Protein AF-A0A7Y5HHL6-F1 (afdb_monomer_lite)

Foldseek 3Di:
DDPVVVPPPPVLNVLVVCCVVPPDLVSLLVNLVVCVVVVVLVVSLVSLVVSCVVVVLNPSSVVSNLVSLCVVCVVVLVVLVVCCVPPNDLVSLLVNLVSCVVSVVLLVSLVSLVVSCVVPVLSLSSLLSLLVSLLLVCQQQLDLLSLVSNLVSLVSSCVNPVLPLSSLLSNLLSCVQLPVNQSSLVSLVSSCVSPVPPVLSVVVCVVSDHDDHDDPPDDSSNSSVVSSVVLATPDQCVSRPPDDPVSSVNGRDQQPFPLVVLQVVQVVCQPPFFFAKKFKAALVLHTSYMDGDPVHDDPVVQSVVQNVVLVVQQVVCSVVSSDGDAWDKDDDPFKIKIWGDGSSMIIITIGGPPDDPVVRHVVSVVSCSCRRSPPDDD

Secondary structure (DSSP, 8-state):
--TTGGGS--HHHHHHHHHHHS--HHHHHHHHHHHHHTT-HHHHHHHHHHHHHHSTT-HHHHHHHHHHHHHHHHHHHHHHHHHHHHS--HHHHHHHHHHHHHTT-HHHHHHHHHHHHHH-TT-HHHHHHHHHHHHHHHHHH--HHHHHHHHHHHHHHHHH-TT-HHHHHHHHHHHHHTT-HHHHHHHHHHHHHH-TT-HHHHHHHHHH-SPPPPPTT--HHHHHHHHHHHTS-SS--TT-TT--HHHHTTTT------HHHHHHHHHTTTT-TTEEEEEEE-TTS-EEEEEE-TTS--HHHHHHHHHHHHHHHHHHHHHTT-----EEEEE-SS-EEEEEEETTEEEEEEE-TTS-HHHHHHHHHHHHHHHHS-----

pLDDT: mean 87.8, std 12.48, range [26.91, 98.25]

Sequence (378 aa):
MGFLDFLQANPLKKLESEAESNPSPETVAALAQKHIELDQLDQALVVAERGLQTFRTAAKLRDIVLFVKKKRSAESIKRLRDEIRVKPSPSAYTQLGDIYRDLGEVDQALDLLTECTERFTEETVAYRLIGQIRLENFLQEVIAYDGFHAWNALRRVKELSPDDSQARVLLGQLYYAVGANAMAVQELREELAANPTALDIKSFLEDLGEPRPLEKDVTLDSLIERAEESGSLTNSLQGFPRVKPGLAQRTGLAPKINAVAAMAKVSALQETPGLLNLAILSREGTVIASVGNEGGMAPEEFRTLTAEVSRVSGEACRRMDIGSFVRGAVRFPHAGAAIVRRRGTTFALFYADPMKHDRAIPFLEDLVLKIVGGGGGA

Structure (mmCIF, N/CA/C/O backbone):
data_AF-A0A7Y5HHL6-F1
#
_entry.id   AF-A0A7Y5HHL6-F1
#
loop_
_atom_site.group_PDB
_atom_site.id
_atom_site.type_symbol
_atom_site.label_atom_id
_atom_site.label_alt_id
_atom_site.label_comp_id
_atom_site.label_asym_id
_atom_site.label_entity_id
_atom_site.label_seq_id
_atom_site.pdbx_PDB_ins_code
_atom_site.Cartn_x
_atom_site.Cartn_y
_atom_site.Cartn_z
_atom_site.occupancy
_atom_site.B_iso_or_equiv
_atom_site.auth_seq_id
_atom_site.auth_comp_id
_atom_site.auth_asym_id
_atom_site.auth_atom_id
_atom_site.pdbx_PDB_model_num
ATOM 1 N N . MET A 1 1 ? 3.781 -56.388 9.302 1.00 47.53 1 MET A N 1
ATOM 2 C CA . MET A 1 1 ? 3.978 -54.928 9.203 1.00 47.53 1 MET A CA 1
ATOM 3 C C . MET A 1 1 ? 5.462 -54.677 9.359 1.00 47.53 1 MET A C 1
ATOM 5 O O . MET A 1 1 ? 5.993 -54.902 10.438 1.00 47.53 1 MET A O 1
ATOM 9 N N . GLY A 1 2 ? 6.147 -54.464 8.238 1.00 43.09 2 GLY A N 1
ATOM 10 C CA . GLY A 1 2 ? 7.597 -54.600 8.140 1.00 43.09 2 GLY A CA 1
ATOM 11 C C . GLY A 1 2 ? 8.335 -53.286 8.369 1.00 43.09 2 GLY A C 1
ATOM 12 O O . GLY A 1 2 ? 7.851 -52.219 8.019 1.00 43.09 2 GLY A O 1
ATOM 13 N N . PHE A 1 3 ? 9.562 -53.413 8.869 1.00 39.59 3 PHE A N 1
ATOM 14 C CA . PHE A 1 3 ? 10.598 -52.386 9.053 1.00 39.59 3 PHE A CA 1
ATOM 15 C C . PHE A 1 3 ? 10.875 -51.507 7.804 1.00 39.59 3 PHE A C 1
ATOM 17 O O . PHE A 1 3 ? 11.546 -50.485 7.898 1.00 39.59 3 PHE A O 1
ATOM 24 N N . LEU A 1 4 ? 10.329 -51.879 6.639 1.00 40.78 4 LEU A N 1
ATOM 25 C CA . LEU A 1 4 ? 10.410 -51.149 5.371 1.00 40.78 4 LEU A CA 1
ATOM 26 C C . LEU A 1 4 ? 9.344 -50.046 5.199 1.00 40.78 4 LEU A C 1
ATOM 28 O O . LEU A 1 4 ? 9.560 -49.159 4.380 1.00 40.78 4 LEU A O 1
ATOM 32 N N . ASP A 1 5 ? 8.273 -50.015 6.006 1.00 44.72 5 ASP A N 1
ATOM 33 C CA . ASP A 1 5 ? 7.333 -48.871 6.039 1.00 44.72 5 ASP A CA 1
ATOM 34 C C . ASP A 1 5 ? 7.912 -47.656 6.795 1.00 44.72 5 ASP A C 1
ATOM 36 O O . ASP A 1 5 ? 7.403 -46.543 6.693 1.00 44.72 5 ASP A O 1
ATOM 40 N N . PHE A 1 6 ? 9.021 -47.839 7.524 1.00 44.19 6 PHE A N 1
ATOM 41 C CA . PHE A 1 6 ? 9.712 -46.773 8.259 1.00 44.19 6 PHE A CA 1
ATOM 42 C C . PHE A 1 6 ? 10.595 -45.886 7.354 1.00 44.19 6 PHE A C 1
ATOM 44 O O . PHE A 1 6 ? 11.014 -44.806 7.765 1.00 44.19 6 PHE A O 1
ATOM 51 N N . LEU A 1 7 ? 10.867 -46.314 6.112 1.00 41.44 7 LEU A N 1
ATOM 52 C CA . LEU A 1 7 ? 11.749 -45.612 5.167 1.00 41.44 7 LEU A CA 1
ATOM 53 C C . LEU A 1 7 ? 11.022 -44.771 4.109 1.00 41.44 7 LEU A C 1
ATOM 55 O O . LEU A 1 7 ? 11.680 -44.056 3.353 1.00 41.44 7 LEU A O 1
ATOM 59 N N . GLN A 1 8 ? 9.686 -44.746 4.091 1.00 48.56 8 GLN A N 1
ATOM 60 C CA . GLN A 1 8 ? 8.972 -43.642 3.449 1.00 48.56 8 GLN A CA 1
ATOM 61 C C . GLN A 1 8 ? 8.961 -42.455 4.411 1.00 48.56 8 GLN A C 1
ATOM 63 O O . GLN A 1 8 ? 7.959 -42.155 5.060 1.00 48.56 8 GLN A O 1
ATOM 68 N N . ALA A 1 9 ? 10.110 -41.786 4.540 1.00 54.09 9 ALA A N 1
ATOM 69 C CA . ALA A 1 9 ? 10.179 -40.492 5.199 1.00 54.09 9 ALA A CA 1
ATOM 70 C C . ALA A 1 9 ? 9.103 -39.600 4.568 1.00 54.09 9 ALA A C 1
ATOM 72 O O . ALA A 1 9 ? 9.174 -39.306 3.373 1.00 54.09 9 ALA A O 1
ATOM 73 N N . ASN A 1 10 ? 8.078 -39.249 5.355 1.00 75.81 10 ASN A N 1
ATOM 74 C CA . ASN A 1 10 ? 6.979 -38.407 4.903 1.00 75.81 10 ASN A CA 1
ATOM 75 C C . ASN A 1 10 ? 7.600 -37.189 4.195 1.00 75.81 10 ASN A C 1
ATOM 77 O O . ASN A 1 10 ? 8.363 -36.463 4.841 1.00 75.81 10 ASN A O 1
ATOM 81 N N . PRO A 1 11 ? 7.353 -36.984 2.888 1.00 78.06 11 PRO A N 1
ATOM 82 C CA . PRO A 1 11 ? 8.037 -35.951 2.118 1.00 78.06 11 PRO A CA 1
ATOM 83 C C . PRO A 1 11 ? 7.855 -34.561 2.736 1.00 78.06 11 PRO A C 1
ATOM 85 O O . PRO A 1 11 ? 8.739 -33.721 2.602 1.00 78.06 11 PRO A O 1
ATOM 88 N N . LEU A 1 12 ? 6.765 -34.349 3.484 1.00 86.00 12 LEU A N 1
ATOM 89 C CA . LEU A 1 12 ? 6.556 -33.147 4.283 1.00 86.00 12 LEU A CA 1
ATOM 90 C C . LEU A 1 12 ? 7.574 -33.016 5.428 1.00 86.00 12 LEU A C 1
ATOM 92 O O . LEU A 1 12 ? 8.244 -31.998 5.511 1.00 86.00 12 LEU A O 1
ATOM 96 N N . LYS A 1 13 ? 7.778 -34.063 6.242 1.00 85.69 13 LYS A N 1
ATOM 97 C CA . LYS A 1 13 ? 8.760 -34.062 7.347 1.00 85.69 13 LYS A CA 1
ATOM 98 C C . LYS A 1 13 ? 10.189 -33.822 6.869 1.00 85.69 13 LYS A C 1
ATOM 100 O O . LYS A 1 13 ? 10.988 -33.206 7.569 1.00 85.69 13 LYS A O 1
ATOM 105 N N . LYS A 1 14 ? 10.524 -34.324 5.677 1.00 87.00 14 LYS A N 1
ATOM 106 C CA . LYS A 1 14 ? 11.826 -34.060 5.059 1.00 87.00 14 LYS A CA 1
ATOM 107 C C . LYS A 1 14 ? 11.977 -32.573 4.722 1.00 87.00 14 LYS A C 1
ATOM 109 O O . LYS A 1 14 ? 13.000 -31.993 5.060 1.00 87.00 14 LYS A O 1
ATOM 114 N N . LEU A 1 15 ? 10.959 -31.971 4.104 1.00 87.25 15 LEU A N 1
ATOM 115 C CA . LEU A 1 15 ? 10.950 -30.545 3.763 1.00 87.25 15 LEU A CA 1
ATOM 116 C C . LEU A 1 15 ? 10.903 -29.639 5.001 1.00 87.25 15 LEU A C 1
ATOM 118 O O . LEU A 1 15 ? 11.538 -28.591 4.994 1.00 87.25 15 LEU A O 1
ATOM 122 N N . GLU A 1 16 ? 10.205 -30.040 6.066 1.00 89.06 16 GLU A N 1
ATOM 123 C CA . GLU A 1 16 ? 10.219 -29.350 7.365 1.00 89.06 16 GLU A CA 1
ATOM 124 C C . GLU A 1 16 ? 11.639 -29.322 7.938 1.00 89.06 16 GLU A C 1
ATOM 126 O O . GLU A 1 16 ? 12.183 -28.251 8.193 1.00 89.06 16 GLU A O 1
ATOM 131 N N . SER A 1 17 ? 12.285 -30.489 8.039 1.00 87.75 17 SER A N 1
ATOM 132 C CA . SER A 1 17 ? 13.662 -30.593 8.530 1.00 87.75 17 SER A CA 1
ATOM 133 C C . SER A 1 17 ? 14.657 -29.817 7.660 1.00 87.75 17 SER A C 1
ATOM 135 O O . SER A 1 17 ? 15.611 -29.241 8.181 1.00 87.75 17 SER A O 1
ATOM 137 N N . GLU A 1 18 ? 14.451 -29.778 6.344 1.00 87.62 18 GLU A N 1
ATOM 138 C CA . GLU A 1 18 ? 15.292 -29.026 5.410 1.00 87.62 18 GLU A CA 1
ATOM 139 C C . GLU A 1 18 ? 15.110 -27.509 5.565 1.00 87.62 18 GLU A C 1
ATOM 141 O O . GLU A 1 18 ? 16.097 -26.779 5.637 1.00 87.62 18 GLU A O 1
ATOM 146 N N . ALA A 1 19 ? 13.870 -27.032 5.698 1.00 87.12 19 ALA A N 1
ATOM 147 C CA . ALA A 1 19 ? 13.577 -25.623 5.950 1.00 87.12 19 ALA A CA 1
ATOM 148 C C . ALA A 1 19 ? 14.059 -25.156 7.337 1.00 87.12 19 ALA A C 1
ATOM 150 O O . ALA A 1 19 ? 14.419 -23.992 7.492 1.00 87.12 19 ALA A O 1
ATOM 151 N N . GLU A 1 20 ? 14.092 -26.046 8.334 1.00 88.12 20 GLU A N 1
ATOM 152 C CA . GLU A 1 20 ? 14.629 -25.758 9.670 1.00 88.12 20 GLU A CA 1
ATOM 153 C C . GLU A 1 20 ? 16.162 -25.752 9.708 1.00 88.12 20 GLU A C 1
ATOM 155 O O . GLU A 1 20 ? 16.762 -24.866 10.315 1.00 88.12 20 GLU A O 1
ATOM 160 N N . SER A 1 21 ? 16.806 -26.733 9.070 1.00 88.25 21 SER A N 1
ATOM 161 C CA . SER A 1 21 ? 18.270 -26.868 9.083 1.00 88.25 21 SER A CA 1
ATOM 162 C C . SER A 1 21 ? 18.975 -25.900 8.135 1.00 88.25 21 SER A C 1
ATOM 164 O O . SER A 1 21 ? 20.088 -25.465 8.429 1.00 88.25 21 SER A O 1
ATOM 166 N N . ASN A 1 22 ? 18.336 -25.542 7.020 1.00 88.12 22 ASN A N 1
ATOM 167 C CA . ASN A 1 22 ? 18.845 -24.574 6.058 1.00 88.12 22 ASN A CA 1
ATOM 168 C C . ASN A 1 22 ? 17.710 -23.665 5.549 1.00 88.12 22 ASN A C 1
ATOM 170 O O . ASN A 1 22 ? 17.198 -23.851 4.436 1.00 88.12 22 ASN A O 1
ATOM 174 N N . PRO A 1 23 ? 17.281 -22.681 6.361 1.00 88.25 23 PRO A N 1
ATOM 175 C CA . PRO A 1 23 ? 16.223 -21.768 5.965 1.00 88.25 23 PRO A CA 1
ATOM 176 C C . PRO A 1 23 ? 16.703 -20.889 4.807 1.00 88.25 23 PRO A C 1
ATOM 178 O O . PRO A 1 23 ? 17.606 -20.067 4.953 1.00 88.25 23 PRO A O 1
ATOM 181 N N . SER A 1 24 ? 16.055 -21.034 3.655 1.00 90.06 24 SER A N 1
ATOM 182 C CA . SER A 1 24 ? 16.227 -20.185 2.481 1.00 90.06 24 SER A CA 1
ATOM 183 C C . SER A 1 24 ? 14.858 -19.862 1.873 1.00 90.06 24 SER A C 1
ATOM 185 O O . SER A 1 24 ? 13.872 -20.560 2.144 1.00 90.06 24 SER A O 1
ATOM 187 N N . PRO A 1 25 ? 14.754 -18.821 1.028 1.00 89.50 25 PRO A N 1
ATOM 188 C CA . PRO A 1 25 ? 13.529 -18.552 0.281 1.00 89.50 25 PRO A CA 1
ATOM 189 C C . PRO A 1 25 ? 13.010 -19.781 -0.477 1.00 89.50 25 PRO A C 1
ATOM 191 O O . PRO A 1 25 ? 11.803 -19.996 -0.552 1.00 89.50 25 PRO A O 1
ATOM 194 N N . GLU A 1 26 ? 13.911 -20.596 -1.024 1.00 91.38 26 GLU A N 1
ATOM 195 C CA . GLU A 1 26 ? 13.606 -21.792 -1.805 1.00 91.38 26 GLU A CA 1
ATOM 196 C C . GLU A 1 26 ? 13.109 -22.942 -0.932 1.00 91.38 26 GLU A C 1
ATOM 198 O O . GLU A 1 26 ? 12.093 -23.547 -1.282 1.00 91.38 26 GLU A O 1
ATOM 203 N N . THR A 1 27 ? 13.777 -23.229 0.193 1.00 92.50 27 THR A N 1
ATOM 204 C CA . THR A 1 27 ? 13.397 -24.336 1.089 1.00 92.50 27 THR A CA 1
ATOM 205 C C . THR A 1 27 ? 12.058 -24.056 1.767 1.00 92.50 27 THR A C 1
ATOM 207 O O . THR A 1 27 ? 11.166 -24.907 1.766 1.00 92.50 27 THR A O 1
ATOM 210 N N . VAL A 1 28 ? 11.843 -22.819 2.226 1.00 93.81 28 VAL A N 1
ATOM 211 C CA . VAL A 1 28 ? 10.560 -22.390 2.802 1.00 93.81 28 VAL A CA 1
ATOM 212 C C . VAL A 1 28 ? 9.451 -22.374 1.744 1.00 93.81 28 VAL A C 1
ATOM 214 O O . VAL A 1 28 ? 8.329 -22.803 2.018 1.00 93.81 28 VAL A O 1
ATOM 217 N N . ALA A 1 29 ? 9.746 -21.934 0.515 1.00 93.19 29 ALA A N 1
ATOM 218 C CA . ALA A 1 29 ? 8.767 -21.966 -0.571 1.00 93.19 29 ALA A CA 1
ATOM 219 C C . ALA A 1 29 ? 8.393 -23.400 -0.964 1.00 93.19 29 ALA A C 1
ATOM 221 O O . ALA A 1 29 ? 7.229 -23.655 -1.261 1.00 93.19 29 ALA A O 1
ATOM 222 N N . ALA A 1 30 ? 9.347 -24.334 -0.962 1.00 93.06 30 ALA A N 1
ATOM 223 C CA . ALA A 1 30 ? 9.083 -25.744 -1.235 1.00 93.06 30 ALA A CA 1
ATOM 224 C C . ALA A 1 30 ? 8.164 -26.364 -0.171 1.00 93.06 30 ALA A C 1
ATOM 226 O O . ALA A 1 30 ? 7.206 -27.053 -0.522 1.00 93.06 30 ALA A O 1
ATOM 227 N N . LEU A 1 31 ? 8.391 -26.057 1.111 1.00 94.19 31 LEU A N 1
ATOM 228 C CA . LEU A 1 31 ? 7.519 -26.492 2.203 1.00 94.19 31 LEU A CA 1
ATOM 229 C C . LEU A 1 31 ? 6.098 -25.920 2.065 1.00 94.19 31 LEU A C 1
ATOM 231 O O . LEU A 1 31 ? 5.119 -26.666 2.108 1.00 94.19 31 LEU A O 1
ATOM 235 N N . ALA A 1 32 ? 5.967 -24.611 1.831 1.00 94.69 32 ALA A N 1
ATOM 236 C CA . ALA A 1 32 ? 4.661 -23.979 1.642 1.00 94.69 32 ALA A CA 1
ATOM 237 C C . ALA A 1 32 ? 3.923 -24.528 0.406 1.00 94.69 32 ALA A C 1
ATOM 239 O O . ALA A 1 32 ? 2.720 -24.790 0.462 1.00 94.69 32 ALA A O 1
ATOM 240 N N . GLN A 1 33 ? 4.643 -24.776 -0.693 1.00 94.56 33 GLN A N 1
ATOM 241 C CA . GLN A 1 33 ? 4.085 -25.408 -1.888 1.00 94.56 33 GLN A CA 1
ATOM 242 C C . GLN A 1 33 ? 3.602 -26.833 -1.599 1.00 94.56 33 GLN A C 1
ATOM 244 O O . GLN A 1 33 ? 2.546 -27.231 -2.092 1.00 94.56 33 GLN A O 1
ATOM 249 N N . LYS A 1 34 ? 4.320 -27.585 -0.758 1.00 94.31 34 LYS A N 1
ATOM 250 C CA . LYS A 1 34 ? 3.889 -28.926 -0.365 1.00 94.31 34 LYS A CA 1
ATOM 251 C C . LYS A 1 34 ? 2.588 -28.899 0.431 1.00 94.31 34 LYS A C 1
ATOM 253 O O . LYS A 1 34 ? 1.709 -29.713 0.167 1.00 94.31 34 LYS A O 1
ATOM 258 N N . HIS A 1 35 ? 2.425 -27.939 1.338 1.00 94.06 35 HIS A N 1
ATOM 259 C CA . HIS A 1 35 ? 1.151 -27.736 2.030 1.00 94.06 35 HIS A CA 1
ATOM 260 C C . HIS A 1 35 ? 0.010 -27.382 1.062 1.00 94.06 35 HIS A C 1
ATOM 262 O O . HIS A 1 35 ? -1.099 -27.880 1.238 1.00 94.06 35 HIS A O 1
ATOM 268 N N . ILE A 1 36 ? 0.265 -26.604 0.001 1.00 94.25 36 ILE A N 1
ATOM 269 C CA . ILE A 1 36 ? -0.738 -26.343 -1.050 1.00 94.25 36 ILE A CA 1
ATOM 270 C C . ILE A 1 36 ? -1.167 -27.639 -1.752 1.00 94.25 36 ILE A C 1
ATOM 272 O O . ILE A 1 36 ? -2.361 -27.844 -1.962 1.00 94.25 36 ILE A O 1
ATOM 276 N N . GLU A 1 37 ? -0.219 -28.508 -2.121 1.00 93.44 37 GLU A N 1
ATOM 277 C CA . GLU A 1 37 ? -0.513 -29.800 -2.767 1.00 93.44 37 GLU A CA 1
ATOM 278 C C . GLU A 1 37 ? -1.356 -30.723 -1.882 1.00 93.44 37 GLU A C 1
ATOM 280 O O . GLU A 1 37 ? -2.161 -31.501 -2.387 1.00 93.44 37 GLU A O 1
ATOM 285 N N . LEU A 1 38 ? -1.175 -30.628 -0.564 1.00 92.81 38 LEU A N 1
ATOM 286 C CA . LEU A 1 38 ? -1.937 -31.371 0.440 1.00 92.81 38 LEU A CA 1
ATOM 287 C C . LEU A 1 38 ? -3.277 -30.700 0.799 1.00 92.81 38 LEU A C 1
ATOM 289 O O . LEU A 1 38 ? -3.947 -31.150 1.724 1.00 92.81 38 LEU A O 1
ATOM 293 N N . ASP A 1 39 ? -3.649 -29.621 0.101 1.00 91.75 39 ASP A N 1
ATOM 294 C CA . ASP A 1 39 ? -4.817 -28.767 0.369 1.00 91.75 39 ASP A CA 1
ATOM 295 C C . ASP A 1 39 ? -4.838 -28.137 1.779 1.00 91.75 39 ASP A C 1
ATOM 297 O O . ASP A 1 39 ? -5.861 -27.678 2.282 1.00 91.75 39 ASP A O 1
ATOM 301 N N . GLN A 1 40 ? -3.670 -28.046 2.416 1.00 93.31 40 GLN A N 1
ATOM 302 C CA . GLN A 1 40 ? -3.458 -27.447 3.734 1.00 93.31 40 GLN A CA 1
ATOM 303 C C . GLN A 1 40 ? -3.171 -25.947 3.596 1.00 93.31 40 GLN A C 1
ATOM 305 O O . GLN A 1 40 ? -2.090 -25.456 3.931 1.00 93.31 40 GLN A O 1
ATOM 310 N N . LEU A 1 41 ? -4.146 -25.203 3.073 1.00 92.94 41 LEU A N 1
ATOM 311 C CA . LEU A 1 41 ? -3.981 -23.790 2.719 1.00 92.94 41 LEU A CA 1
ATOM 312 C C . LEU A 1 41 ? -3.584 -22.906 3.909 1.00 92.94 41 LEU A C 1
ATOM 314 O O . LEU A 1 41 ? -2.713 -22.053 3.763 1.00 92.94 41 LEU A O 1
ATOM 318 N N . ASP A 1 42 ? -4.154 -23.134 5.093 1.00 92.38 42 ASP A N 1
ATOM 319 C CA . ASP A 1 42 ? -3.812 -22.337 6.278 1.00 92.38 42 ASP A CA 1
ATOM 320 C C . ASP A 1 42 ? -2.357 -22.554 6.714 1.00 92.38 42 ASP A C 1
ATOM 322 O O . ASP A 1 42 ? -1.661 -21.601 7.062 1.00 92.38 42 ASP A O 1
ATOM 326 N N . GLN A 1 43 ? -1.857 -23.790 6.629 1.00 92.88 43 GLN A N 1
ATOM 327 C CA . GLN A 1 43 ? -0.457 -24.091 6.934 1.00 92.88 43 GLN A CA 1
ATOM 328 C C . GLN A 1 43 ? 0.474 -23.492 5.879 1.00 92.88 43 GLN A C 1
ATOM 330 O O . GLN A 1 43 ? 1.474 -22.871 6.234 1.00 92.88 43 GLN A O 1
ATOM 335 N N . ALA A 1 44 ? 0.115 -23.594 4.595 1.00 94.00 44 ALA A N 1
ATOM 336 C CA . ALA A 1 44 ? 0.865 -22.961 3.514 1.00 94.00 44 ALA A CA 1
ATOM 337 C C . ALA A 1 44 ? 0.987 -21.444 3.713 1.00 94.00 44 ALA A C 1
ATOM 339 O O . ALA A 1 44 ? 2.075 -20.888 3.551 1.00 94.00 44 ALA A O 1
ATOM 340 N N . LEU A 1 45 ? -0.112 -20.787 4.104 1.00 93.94 45 LEU A N 1
ATOM 341 C CA . LEU A 1 45 ? -0.133 -19.354 4.376 1.00 93.94 45 LEU A CA 1
ATOM 342 C C . LEU A 1 45 ? 0.782 -19.003 5.552 1.00 93.94 45 LEU A C 1
ATOM 344 O O . LEU A 1 45 ? 1.638 -18.135 5.411 1.00 93.94 45 LEU A O 1
ATOM 348 N N . VAL A 1 46 ? 0.662 -19.718 6.675 1.00 93.25 46 VAL A N 1
ATOM 349 C CA . VAL A 1 46 ? 1.493 -19.486 7.867 1.00 93.25 46 VAL A CA 1
ATOM 350 C C . VAL A 1 46 ? 2.978 -19.677 7.560 1.00 93.25 46 VAL A C 1
ATOM 352 O O . VAL A 1 46 ? 3.792 -18.839 7.951 1.00 93.25 46 VAL A O 1
ATOM 355 N N . VAL A 1 47 ? 3.351 -20.750 6.855 1.00 93.62 47 VAL A N 1
ATOM 356 C CA . VAL A 1 47 ? 4.749 -21.017 6.481 1.00 93.62 47 VAL A CA 1
ATOM 357 C C . VAL A 1 47 ? 5.283 -19.911 5.574 1.00 93.62 47 VAL A C 1
ATOM 359 O O . VAL A 1 47 ? 6.366 -19.382 5.828 1.00 93.62 47 VAL A O 1
ATOM 362 N N . ALA A 1 48 ? 4.525 -19.512 4.550 1.00 92.25 48 ALA A N 1
ATOM 363 C CA . ALA A 1 48 ? 4.961 -18.485 3.613 1.00 92.25 48 ALA A CA 1
ATOM 364 C C . ALA A 1 48 ? 5.047 -17.091 4.259 1.00 92.25 48 ALA A C 1
ATOM 366 O O . ALA A 1 48 ? 6.022 -16.373 4.037 1.00 92.25 48 ALA A O 1
ATOM 367 N N . GLU A 1 49 ? 4.083 -16.714 5.105 1.00 90.69 49 GLU A N 1
ATOM 368 C CA . GLU A 1 49 ? 4.096 -15.439 5.832 1.00 90.69 49 GLU A CA 1
ATOM 369 C C . GLU A 1 49 ? 5.236 -15.374 6.850 1.00 90.69 49 GLU A C 1
ATOM 371 O O . GLU A 1 49 ? 5.937 -14.363 6.910 1.00 90.69 49 GLU A O 1
ATOM 376 N N . ARG A 1 50 ? 5.492 -16.459 7.597 1.00 89.88 50 ARG A N 1
ATOM 377 C CA . ARG A 1 50 ? 6.677 -16.564 8.467 1.00 89.88 50 ARG A CA 1
ATOM 378 C C . ARG A 1 50 ? 7.963 -16.460 7.658 1.00 89.88 50 ARG A C 1
ATOM 380 O O . ARG A 1 50 ? 8.856 -15.702 8.025 1.00 89.88 50 ARG A O 1
ATOM 387 N N . GLY A 1 51 ? 8.029 -17.148 6.520 1.00 89.06 51 GLY A N 1
ATOM 388 C CA . GLY A 1 51 ? 9.137 -17.037 5.578 1.00 89.06 51 GLY A CA 1
ATOM 389 C C . GLY A 1 51 ? 9.390 -15.598 5.139 1.00 89.06 51 GLY A C 1
ATOM 390 O O . GLY A 1 51 ? 10.535 -15.162 5.116 1.00 89.06 51 GLY A O 1
ATOM 391 N N . LEU A 1 52 ? 8.339 -14.823 4.863 1.00 85.94 52 LEU A N 1
ATOM 392 C CA . LEU A 1 52 ? 8.446 -13.410 4.488 1.00 85.94 52 LEU A CA 1
ATOM 393 C C . LEU A 1 52 ? 8.870 -12.485 5.635 1.00 85.94 52 LEU A C 1
ATOM 395 O O . LEU A 1 52 ? 9.335 -11.383 5.354 1.00 85.94 52 LEU A O 1
ATOM 399 N N . GLN A 1 53 ? 8.756 -12.887 6.904 1.00 83.88 53 GLN A N 1
ATOM 400 C CA . GLN A 1 53 ? 9.305 -12.096 8.015 1.00 83.88 53 GLN A CA 1
ATOM 401 C C . GLN A 1 53 ? 10.841 -12.077 7.972 1.00 83.88 53 GLN A C 1
ATOM 403 O O . GLN A 1 53 ? 11.445 -11.019 8.190 1.00 83.88 53 GLN A O 1
ATOM 408 N N . THR A 1 54 ? 11.441 -13.220 7.619 1.00 84.19 54 THR A N 1
ATOM 409 C CA . THR A 1 54 ? 12.892 -13.419 7.476 1.00 84.19 54 THR A CA 1
ATOM 410 C C . THR A 1 54 ? 13.382 -13.008 6.086 1.00 84.19 54 THR A C 1
ATOM 412 O O . THR A 1 54 ? 14.280 -12.182 5.947 1.00 84.19 54 THR A O 1
ATOM 415 N N . PHE A 1 55 ? 12.738 -13.515 5.036 1.00 83.94 55 PHE A N 1
ATOM 416 C CA . PHE A 1 55 ? 13.089 -13.316 3.630 1.00 83.94 55 PHE A CA 1
ATOM 417 C C . PHE A 1 55 ? 12.148 -12.313 2.965 1.00 83.94 55 PHE A C 1
ATOM 419 O O . PHE A 1 55 ? 11.411 -12.623 2.027 1.00 83.94 55 PHE A O 1
ATOM 426 N N . ARG A 1 56 ? 12.172 -11.071 3.453 1.00 71.56 56 ARG A N 1
ATOM 427 C CA . ARG A 1 56 ? 11.194 -10.030 3.088 1.00 71.56 56 ARG A CA 1
ATOM 428 C C . ARG A 1 56 ? 11.082 -9.754 1.600 1.00 71.56 56 ARG A C 1
ATOM 430 O O . ARG A 1 56 ? 10.028 -9.291 1.168 1.00 71.56 56 ARG A O 1
ATOM 437 N N . THR A 1 57 ? 12.145 -9.976 0.827 1.00 71.31 57 THR A N 1
ATOM 438 C CA . THR A 1 57 ? 12.210 -9.713 -0.617 1.00 71.31 57 THR A CA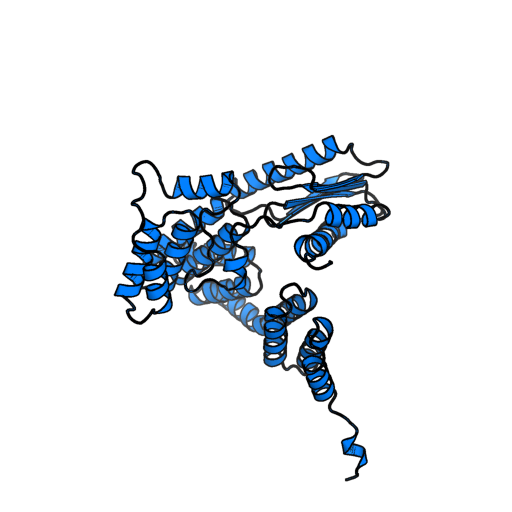 1
ATOM 439 C C . THR A 1 57 ? 11.866 -10.915 -1.494 1.00 71.31 57 THR A C 1
ATOM 441 O O . THR A 1 57 ? 11.709 -10.723 -2.700 1.00 71.31 57 THR A O 1
ATOM 444 N N . ALA A 1 58 ? 11.653 -12.103 -0.917 1.00 79.81 58 ALA A N 1
ATOM 445 C CA . ALA A 1 58 ? 11.413 -13.342 -1.651 1.00 79.81 58 ALA A CA 1
ATOM 446 C C . ALA A 1 58 ? 10.113 -13.294 -2.472 1.00 79.81 58 ALA A C 1
ATOM 448 O O . ALA A 1 58 ? 9.016 -13.446 -1.936 1.00 79.81 58 ALA A O 1
ATOM 449 N N . ALA A 1 59 ? 10.238 -13.099 -3.789 1.00 77.31 59 ALA A N 1
ATOM 450 C CA . ALA A 1 59 ? 9.100 -13.016 -4.708 1.00 77.31 59 ALA A CA 1
ATOM 451 C C . ALA A 1 59 ? 8.231 -14.281 -4.654 1.00 77.31 59 ALA A C 1
ATOM 453 O O . ALA A 1 59 ? 7.033 -14.186 -4.413 1.00 77.31 59 ALA A O 1
ATOM 454 N N . LYS A 1 60 ? 8.860 -15.461 -4.713 1.00 84.81 60 LYS A N 1
ATOM 455 C CA . LYS A 1 60 ? 8.167 -16.755 -4.698 1.00 84.81 60 LYS A CA 1
ATOM 456 C C . LYS A 1 60 ? 7.276 -16.957 -3.467 1.00 84.81 60 LYS A C 1
ATOM 458 O O . LYS A 1 60 ? 6.176 -17.481 -3.587 1.00 84.81 60 LYS A O 1
ATOM 463 N N . LEU A 1 61 ? 7.720 -16.515 -2.287 1.00 88.25 61 LEU A N 1
ATOM 464 C CA . LEU A 1 61 ? 6.909 -16.597 -1.068 1.00 88.25 61 LEU A CA 1
ATOM 465 C C . LEU A 1 61 ? 5.708 -15.642 -1.115 1.00 88.25 61 LEU A C 1
ATOM 467 O O . LEU A 1 61 ? 4.627 -16.007 -0.662 1.00 88.25 61 LEU A O 1
ATOM 471 N N . ARG A 1 62 ? 5.861 -14.447 -1.702 1.00 85.62 62 ARG A N 1
ATOM 472 C CA . ARG A 1 62 ? 4.729 -13.527 -1.912 1.00 85.62 62 ARG A CA 1
ATOM 473 C C . ARG A 1 62 ? 3.712 -14.094 -2.894 1.00 85.62 62 ARG A C 1
ATOM 475 O O . ARG A 1 62 ? 2.518 -13.989 -2.633 1.00 85.62 62 ARG A O 1
ATOM 482 N N . ASP A 1 63 ? 4.181 -14.718 -3.971 1.00 86.75 63 ASP A N 1
ATOM 483 C CA . ASP A 1 63 ? 3.314 -15.354 -4.966 1.00 86.75 63 ASP A CA 1
ATOM 484 C C . ASP A 1 63 ? 2.507 -16.495 -4.338 1.00 86.75 63 ASP A C 1
ATOM 486 O O . ASP A 1 63 ? 1.304 -16.601 -4.571 1.00 86.75 63 ASP A O 1
ATOM 490 N N . ILE A 1 64 ? 3.140 -17.293 -3.469 1.00 91.75 64 ILE A N 1
ATOM 491 C CA . ILE A 1 64 ? 2.473 -18.338 -2.682 1.00 91.75 64 ILE A CA 1
ATOM 492 C C . ILE A 1 64 ? 1.397 -17.738 -1.769 1.00 91.75 64 ILE A C 1
ATOM 494 O O . ILE A 1 64 ? 0.256 -18.196 -1.800 1.00 91.75 64 ILE A O 1
ATOM 498 N N . VAL A 1 65 ? 1.720 -16.696 -0.991 1.00 90.75 65 VAL A N 1
ATOM 499 C CA . VAL A 1 65 ? 0.739 -16.015 -0.123 1.00 90.75 65 VAL A CA 1
ATOM 500 C C . VAL A 1 65 ? -0.451 -15.514 -0.940 1.00 90.75 65 VAL A C 1
ATOM 502 O O . VAL A 1 65 ? -1.600 -15.769 -0.576 1.00 90.75 65 VAL A O 1
ATOM 505 N N . LEU A 1 66 ? -0.195 -14.839 -2.064 1.00 88.00 66 LEU A N 1
ATOM 506 C CA . LEU A 1 66 ? -1.248 -14.313 -2.927 1.00 88.00 66 LEU A CA 1
ATOM 507 C C . LEU A 1 66 ? -2.109 -15.435 -3.517 1.00 88.00 66 LEU A C 1
ATOM 509 O O . LEU A 1 66 ? -3.335 -15.338 -3.498 1.00 88.00 66 LEU A O 1
ATOM 513 N N . PHE A 1 67 ? -1.489 -16.511 -4.002 1.00 91.50 67 PHE A N 1
ATOM 514 C CA . PHE A 1 67 ? -2.192 -17.677 -4.530 1.00 91.50 67 PHE A CA 1
ATOM 515 C C . PHE A 1 67 ? -3.123 -18.296 -3.482 1.00 91.50 67 PHE A C 1
ATOM 517 O O . PHE A 1 67 ? -4.303 -18.525 -3.757 1.00 91.50 67 PHE A O 1
ATOM 524 N N . VAL A 1 68 ? -2.617 -18.521 -2.267 1.00 93.44 68 VAL A N 1
ATOM 525 C CA . VAL A 1 68 ? -3.393 -19.114 -1.172 1.00 93.44 68 VAL A CA 1
ATOM 526 C C . VAL A 1 68 ? -4.555 -18.209 -0.770 1.00 93.44 68 VAL A C 1
ATOM 528 O O . VAL A 1 68 ? -5.686 -18.688 -0.666 1.00 93.44 68 VAL A O 1
ATOM 531 N N . LYS A 1 69 ? -4.317 -16.899 -0.616 1.00 92.19 69 LYS A N 1
ATOM 532 C CA . LYS A 1 69 ? -5.379 -15.928 -0.315 1.00 92.19 69 LYS A CA 1
ATOM 533 C C . LYS A 1 69 ? -6.451 -15.903 -1.405 1.00 92.19 69 LYS A C 1
ATOM 535 O O . LYS A 1 69 ? -7.636 -15.952 -1.085 1.00 92.19 69 LYS A O 1
ATOM 540 N N . LYS A 1 70 ? -6.063 -15.909 -2.687 1.00 92.00 70 LYS A N 1
ATOM 541 C CA . LYS A 1 70 ? -7.013 -15.982 -3.812 1.00 92.00 70 LYS A CA 1
ATOM 542 C C . LYS A 1 70 ? -7.849 -17.256 -3.768 1.00 92.00 70 LYS A C 1
ATOM 544 O O . LYS A 1 70 ? -9.067 -17.178 -3.907 1.00 92.00 70 LYS A O 1
ATOM 549 N N . LYS A 1 71 ? -7.221 -18.416 -3.536 1.00 93.12 71 LYS A N 1
ATOM 550 C CA . LYS A 1 71 ? -7.929 -19.703 -3.448 1.00 93.12 71 LYS A CA 1
ATOM 551 C C . LYS A 1 71 ? -8.921 -19.719 -2.280 1.00 93.12 71 LYS A C 1
ATOM 553 O O . LYS A 1 71 ? -10.060 -20.132 -2.471 1.00 93.12 71 LYS A O 1
ATOM 558 N N . ARG A 1 72 ? -8.523 -19.221 -1.104 1.00 91.06 72 ARG A N 1
ATOM 559 C CA . ARG A 1 72 ? -9.366 -19.177 0.104 1.00 91.06 72 ARG A CA 1
ATOM 560 C C . ARG A 1 72 ? -10.546 -18.210 -0.025 1.00 91.06 72 ARG A C 1
ATOM 562 O O . ARG A 1 72 ? -11.631 -18.507 0.462 1.00 91.06 72 ARG A O 1
ATOM 569 N N . SER A 1 73 ? -10.348 -17.073 -0.686 1.00 93.50 73 SER A N 1
ATOM 570 C CA . SER A 1 73 ? -11.381 -16.039 -0.807 1.00 93.50 73 SER A CA 1
ATOM 571 C C . SER A 1 73 ? -12.313 -16.225 -2.008 1.00 93.50 73 SER A C 1
ATOM 573 O O . SER A 1 73 ? -13.302 -15.504 -2.111 1.00 93.50 73 SER A O 1
ATOM 575 N N . ALA A 1 74 ? -12.043 -17.170 -2.915 1.00 93.88 74 ALA A N 1
ATOM 576 C CA . ALA A 1 74 ? -12.778 -17.316 -4.175 1.00 93.88 74 ALA A CA 1
ATOM 577 C C . ALA A 1 74 ? -14.293 -17.526 -3.987 1.00 93.88 74 ALA A C 1
ATOM 579 O O . ALA A 1 74 ? -15.098 -16.874 -4.659 1.00 93.88 74 ALA A O 1
ATOM 580 N N . GLU A 1 75 ? -14.691 -18.403 -3.062 1.00 93.94 75 GLU A N 1
ATOM 581 C CA . GLU A 1 75 ? -16.107 -18.656 -2.768 1.00 93.94 75 GLU A CA 1
ATOM 582 C C . GLU A 1 75 ? -16.774 -17.434 -2.126 1.00 93.94 75 GLU A C 1
ATOM 584 O O . GLU A 1 75 ? -17.848 -17.021 -2.565 1.00 93.94 75 GLU A O 1
ATOM 589 N N . SER A 1 76 ? -16.107 -16.803 -1.154 1.00 95.12 76 SER A N 1
ATOM 590 C CA . SER A 1 76 ? -16.589 -15.581 -0.503 1.00 95.12 76 SER A CA 1
ATOM 591 C C . SER A 1 76 ? -16.786 -14.445 -1.503 1.00 95.12 76 SER A C 1
ATOM 593 O O . SER A 1 76 ? -17.829 -13.801 -1.490 1.00 95.12 76 SER A O 1
ATOM 595 N N . ILE A 1 77 ? -15.838 -14.239 -2.424 1.00 97.00 77 ILE A N 1
ATOM 596 C CA . ILE A 1 77 ? -15.949 -13.232 -3.489 1.00 97.00 77 ILE A CA 1
ATOM 597 C C . ILE A 1 77 ? -17.173 -13.509 -4.358 1.00 97.00 77 ILE A C 1
ATOM 599 O O . ILE A 1 77 ? -17.940 -12.590 -4.644 1.00 97.00 77 ILE A O 1
ATOM 603 N N . LYS A 1 78 ? -17.378 -14.765 -4.774 1.00 96.69 78 LYS A N 1
ATOM 604 C CA . LYS A 1 78 ? -18.543 -15.142 -5.582 1.00 96.69 78 LYS A CA 1
ATOM 605 C C . LYS A 1 78 ? -19.844 -14.862 -4.829 1.00 96.69 78 LYS A C 1
ATOM 607 O O . LYS A 1 78 ? -20.708 -14.167 -5.354 1.00 96.69 78 LYS A O 1
ATOM 612 N N . ARG A 1 79 ? -19.948 -15.338 -3.586 1.00 97.44 79 ARG A N 1
ATOM 613 C CA . ARG A 1 79 ? -21.125 -15.151 -2.734 1.00 97.44 79 ARG A CA 1
ATOM 614 C C . ARG A 1 79 ? -21.438 -13.672 -2.502 1.00 97.44 79 ARG A C 1
ATOM 616 O O . ARG A 1 79 ? -22.586 -13.279 -2.658 1.00 97.44 79 ARG A O 1
ATOM 623 N N . LEU A 1 80 ? -20.440 -12.859 -2.156 1.00 97.69 80 LEU A N 1
ATOM 624 C CA . LEU A 1 80 ? -20.620 -11.429 -1.887 1.00 97.69 80 LEU A CA 1
ATOM 625 C C . LEU A 1 80 ? -21.002 -10.656 -3.154 1.00 97.69 80 LEU A C 1
ATOM 627 O O . LEU A 1 80 ? -21.858 -9.780 -3.098 1.00 97.69 80 LEU A O 1
ATOM 631 N N . ARG A 1 81 ? -20.434 -11.006 -4.317 1.00 97.00 81 ARG A N 1
ATOM 632 C CA . ARG A 1 81 ? -20.859 -10.433 -5.605 1.00 97.00 81 ARG A CA 1
ATOM 633 C C . ARG A 1 81 ? -22.318 -10.761 -5.916 1.00 97.00 81 ARG A C 1
ATOM 635 O O . ARG A 1 81 ? -23.049 -9.881 -6.364 1.00 97.00 81 ARG A O 1
ATOM 642 N N . ASP A 1 82 ? -22.737 -12.003 -5.690 1.00 96.69 82 ASP A N 1
ATOM 643 C CA . ASP A 1 82 ? -24.128 -12.414 -5.893 1.00 96.69 82 ASP A CA 1
ATOM 644 C C . ASP A 1 82 ? -25.063 -11.719 -4.887 1.00 96.69 82 ASP A C 1
ATOM 646 O O . ASP A 1 82 ? -26.128 -11.239 -5.273 1.00 96.69 82 ASP A O 1
ATOM 650 N N . GLU A 1 83 ? -24.644 -11.565 -3.627 1.00 96.56 83 GLU A N 1
ATOM 651 C CA . GLU A 1 83 ? -25.383 -10.808 -2.611 1.00 96.56 83 GLU A CA 1
ATOM 652 C C . GLU A 1 83 ? -25.569 -9.347 -3.024 1.00 96.56 83 GLU A C 1
ATOM 654 O O . GLU A 1 83 ? -26.699 -8.872 -3.046 1.00 96.56 83 GLU A O 1
ATOM 659 N N . ILE A 1 84 ? -24.505 -8.658 -3.444 1.00 96.56 84 ILE A N 1
ATOM 660 C CA . ILE A 1 84 ? -24.582 -7.265 -3.906 1.00 96.56 84 ILE A CA 1
ATOM 661 C C . ILE A 1 84 ? -25.536 -7.126 -5.100 1.00 96.56 84 ILE A C 1
ATOM 663 O O . ILE A 1 84 ? -26.265 -6.142 -5.190 1.00 96.56 84 ILE A O 1
ATOM 667 N N . ARG A 1 85 ? -25.580 -8.115 -6.002 1.00 95.94 85 ARG A N 1
ATOM 668 C CA . ARG A 1 85 ? -26.498 -8.113 -7.153 1.00 95.94 85 ARG A CA 1
ATOM 669 C C . ARG A 1 85 ? -27.959 -8.289 -6.752 1.00 95.94 85 ARG A C 1
ATOM 671 O O . ARG A 1 85 ? -28.824 -7.647 -7.339 1.00 95.94 85 ARG A O 1
ATOM 678 N N . VAL A 1 86 ? -28.237 -9.185 -5.808 1.00 96.25 86 VAL A N 1
ATOM 679 C CA . VAL A 1 86 ? -29.609 -9.540 -5.412 1.00 96.25 86 VAL A CA 1
ATOM 680 C C . VAL A 1 86 ? -30.158 -8.562 -4.377 1.00 96.25 86 VAL A C 1
ATOM 682 O O . VAL A 1 86 ? -31.291 -8.099 -4.492 1.00 96.25 86 VAL A O 1
ATOM 685 N N . LYS A 1 87 ? -29.362 -8.257 -3.353 1.00 95.44 87 LYS A N 1
ATOM 686 C CA . LYS A 1 87 ? -29.710 -7.382 -2.238 1.00 95.44 87 LYS A CA 1
ATOM 687 C C . LYS A 1 87 ? -28.460 -6.618 -1.771 1.00 95.44 87 LYS A C 1
ATOM 689 O O . LYS A 1 87 ? -27.783 -7.068 -0.846 1.00 95.44 87 LYS A O 1
ATOM 694 N N . PRO A 1 88 ? -28.178 -5.449 -2.372 1.00 94.38 88 PRO A N 1
ATOM 695 C CA . PRO A 1 88 ? -27.070 -4.595 -1.960 1.00 94.38 88 PRO A CA 1
ATOM 696 C C . PRO A 1 88 ? -27.133 -4.287 -0.456 1.00 94.38 88 PRO A C 1
ATOM 698 O O . PRO A 1 88 ? -28.163 -3.828 0.041 1.00 94.38 88 PRO A O 1
ATOM 701 N N . SER A 1 89 ? -26.041 -4.532 0.268 1.00 96.50 89 SER A N 1
ATOM 702 C CA . SER A 1 89 ? -25.927 -4.243 1.701 1.00 96.50 89 SER A CA 1
ATOM 703 C C . SER A 1 89 ? -24.549 -3.647 2.012 1.00 96.50 89 SER A C 1
ATOM 705 O O . SER A 1 89 ? -23.563 -4.115 1.435 1.00 96.50 89 SER A O 1
ATOM 707 N N . PRO A 1 90 ? -24.433 -2.664 2.927 1.00 96.19 90 PRO A N 1
ATOM 708 C CA . PRO A 1 90 ? -23.138 -2.064 3.258 1.00 96.19 90 PRO A CA 1
ATOM 709 C C . PRO A 1 90 ? -22.114 -3.107 3.727 1.00 96.19 90 PRO A C 1
ATOM 711 O O . PRO A 1 90 ? -20.936 -3.055 3.378 1.00 96.19 90 PRO A O 1
ATOM 714 N N . SER A 1 91 ? -22.584 -4.118 4.464 1.00 96.69 91 SER A N 1
ATOM 715 C CA . SER A 1 91 ? -21.753 -5.226 4.934 1.00 96.69 91 SER A CA 1
ATOM 716 C C . SER A 1 91 ? -21.164 -6.046 3.783 1.00 96.69 91 SER A C 1
ATOM 718 O O . SER A 1 91 ? -19.984 -6.385 3.822 1.00 96.69 91 SER A O 1
ATOM 720 N N . ALA A 1 92 ? -21.940 -6.335 2.733 1.00 97.12 92 ALA A N 1
ATOM 721 C CA . ALA A 1 92 ? -21.430 -7.084 1.588 1.00 97.12 92 ALA A CA 1
ATOM 722 C C . ALA A 1 92 ? -20.378 -6.288 0.801 1.00 97.12 92 ALA A C 1
ATOM 724 O O . ALA A 1 92 ? -19.339 -6.840 0.431 1.00 97.12 92 ALA A O 1
ATOM 725 N N . TYR A 1 93 ? -20.617 -4.988 0.593 1.00 97.94 93 TYR A N 1
ATOM 726 C CA . TYR A 1 93 ? -19.652 -4.090 -0.048 1.00 97.94 93 TYR A CA 1
ATOM 727 C C . TYR A 1 93 ? -18.347 -3.998 0.744 1.00 97.94 93 TYR A C 1
ATOM 729 O O . TYR A 1 93 ? -17.271 -4.188 0.183 1.00 97.94 93 TYR A O 1
ATOM 737 N N . THR A 1 94 ? -18.436 -3.732 2.048 1.00 97.44 94 THR A N 1
ATOM 738 C CA . THR A 1 94 ? -17.261 -3.555 2.913 1.00 97.44 94 THR A CA 1
ATOM 739 C C . THR A 1 94 ? -16.459 -4.840 3.062 1.00 97.44 94 THR A C 1
ATOM 741 O O . THR A 1 94 ? -15.240 -4.794 2.926 1.00 97.44 94 THR A O 1
ATOM 744 N N . GLN A 1 95 ? -17.109 -5.995 3.237 1.00 97.56 95 GLN A N 1
ATOM 745 C CA . GLN A 1 95 ? -16.423 -7.292 3.274 1.00 97.56 95 GLN A CA 1
ATOM 746 C C . GLN A 1 95 ? -15.709 -7.601 1.955 1.00 97.56 95 GLN A C 1
ATOM 748 O O . GLN A 1 95 ? -14.560 -8.041 1.960 1.00 97.56 95 GLN A O 1
ATOM 753 N N . LEU A 1 96 ? -16.361 -7.367 0.814 1.00 97.69 96 LEU A N 1
ATOM 754 C CA . LEU A 1 96 ? -15.747 -7.629 -0.485 1.00 97.69 96 LEU A CA 1
ATOM 755 C C . LEU A 1 96 ? -14.613 -6.636 -0.788 1.00 97.69 96 LEU A C 1
ATOM 757 O O . LEU A 1 96 ? -13.577 -7.043 -1.311 1.00 97.69 96 LEU A O 1
ATOM 761 N N . GLY A 1 97 ? -14.770 -5.366 -0.410 1.00 96.56 97 GLY A N 1
ATOM 762 C CA . GLY A 1 97 ? -13.726 -4.348 -0.530 1.00 96.56 97 GLY A CA 1
ATOM 763 C C . GLY A 1 97 ? -12.503 -4.669 0.330 1.00 96.56 97 GLY A C 1
ATOM 764 O O . GLY A 1 97 ? -11.372 -4.556 -0.140 1.00 96.56 97 GLY A O 1
ATOM 765 N N . ASP A 1 98 ? -12.716 -5.151 1.557 1.00 95.50 98 ASP A N 1
ATOM 766 C CA . ASP A 1 98 ? -11.651 -5.603 2.458 1.00 95.50 98 ASP A CA 1
ATOM 767 C C . ASP A 1 98 ? -10.896 -6.813 1.881 1.00 95.50 98 ASP A C 1
ATOM 769 O O . ASP A 1 98 ? -9.664 -6.831 1.871 1.00 95.50 98 ASP A O 1
ATOM 773 N N . ILE A 1 99 ? -11.619 -7.774 1.287 1.00 95.81 99 ILE A N 1
ATOM 774 C CA . ILE A 1 99 ? -11.015 -8.908 0.574 1.00 95.81 99 ILE A CA 1
ATOM 775 C C . ILE A 1 99 ? -10.168 -8.426 -0.611 1.00 95.81 99 ILE A C 1
ATOM 777 O O . ILE A 1 99 ? -9.028 -8.868 -0.752 1.00 95.81 99 ILE A O 1
ATOM 781 N N . TYR A 1 100 ? -10.681 -7.530 -1.460 1.00 93.56 100 TYR A N 1
ATOM 782 C CA . TYR A 1 100 ? -9.902 -7.003 -2.586 1.00 93.56 100 TYR A CA 1
ATOM 783 C C . TYR A 1 100 ? -8.649 -6.264 -2.118 1.00 93.56 100 TYR A C 1
ATOM 785 O O . TYR A 1 100 ? -7.566 -6.497 -2.659 1.00 93.56 100 TYR A O 1
ATOM 793 N N . ARG A 1 101 ? -8.750 -5.455 -1.057 1.00 90.50 101 ARG A N 1
ATOM 794 C CA . ARG A 1 101 ? -7.586 -4.813 -0.437 1.00 90.50 101 ARG A CA 1
ATOM 795 C C . ARG A 1 101 ? -6.551 -5.848 0.001 1.00 90.50 101 ARG A C 1
ATOM 797 O O . ARG A 1 101 ? -5.367 -5.693 -0.294 1.00 90.50 101 ARG A O 1
ATOM 804 N N . ASP A 1 102 ? -6.980 -6.907 0.679 1.00 88.69 102 ASP A N 1
ATOM 805 C CA . ASP A 1 102 ? -6.095 -7.957 1.193 1.00 88.69 102 ASP A CA 1
ATOM 806 C C . ASP A 1 102 ? -5.432 -8.795 0.089 1.00 88.69 102 ASP A C 1
ATOM 808 O O . ASP A 1 102 ? -4.347 -9.352 0.300 1.00 88.69 102 ASP A O 1
ATOM 812 N N . LEU A 1 103 ? -6.056 -8.856 -1.092 1.00 86.25 103 LEU A N 1
ATOM 813 C CA . LEU A 1 103 ? -5.495 -9.427 -2.319 1.00 86.25 103 LEU A CA 1
ATOM 814 C C . LEU A 1 103 ? -4.580 -8.454 -3.081 1.00 86.25 103 LEU A C 1
ATOM 816 O O . LEU A 1 103 ? -3.944 -8.857 -4.056 1.00 86.25 103 LEU A O 1
ATOM 820 N N . GLY A 1 104 ? -4.483 -7.195 -2.646 1.00 83.38 104 GLY A N 1
ATOM 821 C CA . GLY A 1 104 ? -3.750 -6.140 -3.347 1.00 83.38 104 GLY A CA 1
ATOM 822 C C . GLY A 1 104 ? -4.469 -5.611 -4.592 1.00 83.38 104 GLY A C 1
ATOM 823 O O . GLY A 1 104 ? -3.871 -4.871 -5.370 1.00 83.38 104 GLY A O 1
ATOM 824 N N . GLU A 1 105 ? -5.741 -5.962 -4.777 1.00 84.75 105 GLU A N 1
ATOM 825 C CA . GLU A 1 105 ? -6.625 -5.472 -5.839 1.00 84.75 105 GLU A CA 1
ATOM 826 C C . GLU A 1 105 ? -7.195 -4.100 -5.427 1.00 84.75 105 GLU A C 1
ATOM 828 O O . GLU A 1 105 ? -8.395 -3.916 -5.241 1.00 84.75 105 GLU A O 1
ATOM 833 N N . VAL A 1 106 ? -6.287 -3.138 -5.218 1.00 83.94 106 VAL A N 1
ATOM 834 C CA . VAL A 1 106 ? -6.559 -1.825 -4.602 1.00 83.94 106 VAL A CA 1
ATOM 835 C C . VAL A 1 106 ? -7.607 -1.021 -5.369 1.00 83.94 106 VAL A C 1
ATOM 837 O O . VAL A 1 106 ? -8.514 -0.479 -4.743 1.00 83.94 106 VAL A O 1
ATOM 840 N N . ASP A 1 107 ? -7.522 -0.986 -6.699 1.00 81.31 107 ASP A N 1
ATOM 841 C CA . ASP A 1 107 ? -8.471 -0.237 -7.533 1.00 81.31 107 ASP A CA 1
ATOM 842 C C . ASP A 1 107 ? -9.890 -0.803 -7.381 1.00 81.31 107 ASP A C 1
ATOM 844 O O . ASP A 1 107 ? -10.830 -0.076 -7.083 1.00 81.31 107 ASP A O 1
ATOM 848 N N . GLN A 1 108 ? -10.030 -2.133 -7.444 1.00 86.81 108 GLN A N 1
ATOM 849 C CA . GLN A 1 108 ? -11.323 -2.802 -7.267 1.00 86.81 108 GLN A CA 1
ATOM 850 C C . GLN A 1 108 ? -11.889 -2.603 -5.859 1.00 86.81 108 GLN A C 1
ATOM 852 O O . GLN A 1 108 ? -13.105 -2.514 -5.693 1.00 86.81 108 GLN A O 1
ATOM 857 N N . ALA A 1 109 ? -11.023 -2.544 -4.843 1.00 94.00 109 ALA A N 1
ATOM 858 C CA . ALA A 1 109 ? -11.433 -2.224 -3.484 1.00 94.00 109 ALA A CA 1
ATOM 859 C C . ALA A 1 109 ? -11.976 -0.792 -3.393 1.00 94.00 109 ALA A C 1
ATOM 861 O O . ALA A 1 109 ? -13.058 -0.591 -2.849 1.00 94.00 109 ALA A O 1
ATOM 862 N N . LEU A 1 110 ? -11.254 0.193 -3.933 1.00 93.12 110 LEU A N 1
ATOM 863 C CA . LEU A 1 110 ? -11.652 1.601 -3.884 1.00 93.12 110 LEU A CA 1
ATOM 864 C C . LEU A 1 110 ? -12.923 1.876 -4.688 1.00 93.12 110 LEU A C 1
ATOM 866 O O . LEU A 1 110 ? -13.797 2.564 -4.166 1.00 93.12 110 LEU A O 1
ATOM 870 N N . ASP A 1 111 ? -13.065 1.307 -5.886 1.00 91.56 111 ASP A N 1
ATOM 871 C CA . ASP A 1 111 ? -14.277 1.448 -6.704 1.00 91.56 111 ASP A CA 1
ATOM 872 C C . ASP A 1 111 ? -15.503 0.931 -5.943 1.00 91.56 111 ASP A C 1
ATOM 874 O O . ASP A 1 111 ? -16.514 1.619 -5.799 1.00 91.56 111 ASP A O 1
ATOM 878 N N . LEU A 1 112 ? -15.383 -0.273 -5.378 1.00 96.12 112 LEU A N 1
ATOM 879 C CA . LEU A 1 112 ? -16.472 -0.921 -4.661 1.00 96.12 112 LEU A CA 1
ATOM 880 C C . LEU A 1 112 ? -16.840 -0.189 -3.362 1.00 96.12 112 LEU A C 1
ATOM 882 O O . LEU A 1 112 ? -18.016 -0.058 -3.025 1.00 96.12 112 LEU A O 1
ATOM 886 N N . LEU A 1 113 ? -15.844 0.270 -2.604 1.00 97.69 113 LEU A N 1
ATOM 887 C CA . LEU A 1 113 ? -16.077 1.001 -1.360 1.00 97.69 113 LEU A CA 1
ATOM 888 C C . LEU A 1 113 ? -16.634 2.402 -1.631 1.00 97.69 113 LEU A C 1
ATOM 890 O O . LEU A 1 113 ? -17.491 2.858 -0.879 1.00 97.69 113 LEU A O 1
ATOM 894 N N . THR A 1 114 ? -16.207 3.057 -2.712 1.00 95.88 114 THR A N 1
ATOM 895 C CA . THR A 1 114 ? -16.784 4.336 -3.152 1.00 95.88 114 THR A CA 1
ATOM 896 C C . THR A 1 114 ? -18.259 4.153 -3.495 1.00 95.88 114 THR A C 1
ATOM 898 O O . THR A 1 114 ? -19.099 4.848 -2.922 1.00 95.88 114 THR A O 1
ATOM 901 N N . GLU A 1 115 ? -18.599 3.133 -4.293 1.00 96.25 115 GLU A N 1
ATOM 902 C CA . GLU A 1 115 ? -19.994 2.778 -4.594 1.00 96.25 115 GLU A CA 1
ATOM 903 C C . GLU A 1 115 ? -20.806 2.520 -3.309 1.00 96.25 115 GLU A C 1
ATOM 905 O O . GLU A 1 115 ? -21.964 2.928 -3.192 1.00 96.25 115 GLU A O 1
ATOM 910 N N . CYS A 1 116 ? -20.195 1.882 -2.304 1.00 97.50 116 CYS A N 1
ATOM 911 C CA . CYS A 1 116 ? -20.815 1.701 -0.995 1.00 97.50 116 CYS A CA 1
ATOM 912 C C . CYS A 1 116 ? -21.132 3.038 -0.324 1.00 97.50 116 CYS A C 1
ATOM 914 O O . CYS A 1 116 ? -22.247 3.212 0.155 1.00 97.50 116 CYS A O 1
ATOM 916 N N . THR A 1 117 ? -20.186 3.979 -0.287 1.00 96.75 117 THR A N 1
ATOM 917 C CA . THR A 1 117 ? -20.392 5.290 0.355 1.00 96.75 117 THR A CA 1
ATOM 918 C C . THR A 1 117 ? -21.371 6.189 -0.398 1.00 96.75 117 THR A C 1
ATOM 920 O O . THR A 1 117 ? -22.033 7.017 0.220 1.00 96.75 117 THR A O 1
ATOM 923 N N . GLU A 1 118 ? -21.523 6.007 -1.711 1.00 96.06 118 GLU A N 1
ATOM 924 C CA . GLU A 1 118 ? -22.539 6.705 -2.507 1.00 96.06 118 GLU A CA 1
ATOM 925 C C . GLU A 1 118 ? -23.953 6.189 -2.210 1.00 96.06 118 GLU A C 1
ATOM 927 O O . GLU A 1 118 ? -24.905 6.965 -2.141 1.00 96.06 118 GLU A O 1
ATOM 932 N N . ARG A 1 119 ? -24.101 4.872 -2.010 1.00 96.56 119 ARG A N 1
ATOM 933 C CA . ARG A 1 119 ? -25.392 4.233 -1.697 1.00 96.56 119 ARG A CA 1
ATOM 934 C C . ARG A 1 119 ? -25.757 4.310 -0.216 1.00 96.56 119 ARG A C 1
ATOM 936 O O . ARG A 1 119 ? -26.936 4.385 0.125 1.00 96.56 119 ARG A O 1
ATOM 943 N N . PHE A 1 120 ? -24.755 4.255 0.653 1.00 96.44 120 PHE A N 1
ATOM 944 C CA . PHE A 1 120 ? -24.871 4.174 2.104 1.00 96.44 120 PHE A CA 1
ATOM 945 C C . PHE A 1 120 ? -23.967 5.241 2.734 1.00 96.44 120 PHE A C 1
ATOM 947 O O . PHE A 1 120 ? -22.871 4.966 3.219 1.00 96.44 120 PHE A O 1
ATOM 954 N N . THR A 1 121 ? -24.444 6.484 2.717 1.00 94.62 121 THR A N 1
ATOM 955 C CA . THR A 1 121 ? -23.684 7.710 3.042 1.00 94.62 121 THR A CA 1
ATOM 956 C C . THR A 1 121 ? -23.223 7.841 4.498 1.00 94.62 121 THR A C 1
ATOM 958 O O . THR A 1 121 ? -22.471 8.759 4.838 1.00 94.62 121 THR A O 1
ATOM 961 N N . GLU A 1 122 ? -23.675 6.942 5.370 1.00 94.50 122 GLU A N 1
ATOM 962 C CA . GLU A 1 122 ? -23.306 6.880 6.789 1.00 94.50 122 GLU A CA 1
ATOM 963 C C . GLU A 1 122 ? -22.543 5.592 7.140 1.00 94.50 122 GLU A C 1
ATOM 965 O O . GLU A 1 122 ? -22.265 5.343 8.310 1.00 94.50 122 GLU A O 1
ATOM 970 N N . GLU A 1 123 ? -22.168 4.770 6.149 1.00 95.75 123 GLU A N 1
ATOM 971 C CA . GLU A 1 123 ? -21.415 3.538 6.394 1.00 95.75 123 GLU A CA 1
ATOM 972 C C . GLU A 1 123 ? -19.958 3.843 6.776 1.00 95.75 123 GLU A C 1
ATOM 974 O O . GLU A 1 123 ? -19.083 4.073 5.935 1.00 95.75 123 GLU A O 1
ATOM 979 N N . THR A 1 124 ? -19.684 3.819 8.077 1.00 96.38 124 THR A N 1
ATOM 980 C CA . THR A 1 124 ? -18.387 4.187 8.656 1.00 96.38 124 THR A CA 1
ATOM 981 C C . THR A 1 124 ? -17.275 3.219 8.287 1.00 96.38 124 THR A C 1
ATOM 983 O O . THR A 1 124 ? -16.145 3.651 8.052 1.00 96.38 124 THR A O 1
ATOM 986 N N . VAL A 1 125 ? -17.572 1.921 8.160 1.00 96.88 125 VAL A N 1
ATOM 987 C CA . VAL A 1 125 ? -16.560 0.922 7.795 1.00 96.88 125 VAL A CA 1
ATOM 988 C C . VAL A 1 125 ? -16.049 1.170 6.378 1.00 96.88 125 VAL A C 1
ATOM 990 O O . VAL A 1 125 ? -14.845 1.065 6.144 1.00 96.88 125 VAL A O 1
ATOM 993 N N . ALA A 1 126 ? -16.922 1.561 5.446 1.00 97.31 126 ALA A N 1
ATOM 994 C CA . ALA A 1 126 ? -16.524 1.867 4.076 1.00 97.31 126 ALA A CA 1
ATOM 995 C C . ALA A 1 126 ? -15.573 3.071 4.024 1.00 97.31 126 ALA A C 1
ATOM 997 O O . ALA A 1 126 ? -14.483 2.965 3.457 1.00 97.31 126 ALA A O 1
ATOM 998 N N . TYR A 1 127 ? -15.921 4.172 4.700 1.00 98.25 127 TYR A N 1
ATOM 999 C CA . TYR A 1 127 ? -15.035 5.335 4.810 1.00 98.25 127 TYR A CA 1
ATOM 1000 C C . TYR A 1 127 ? -13.701 4.992 5.483 1.00 98.25 127 TYR A C 1
ATOM 1002 O O . TYR A 1 127 ? -12.649 5.422 5.008 1.00 98.25 127 TYR A O 1
ATOM 1010 N N . ARG A 1 128 ? -13.702 4.171 6.542 1.00 97.88 128 ARG A N 1
ATOM 1011 C CA . ARG A 1 128 ? -12.463 3.750 7.213 1.00 97.88 128 ARG A CA 1
ATOM 1012 C C . ARG A 1 128 ? -11.561 2.945 6.283 1.00 97.88 128 ARG A C 1
ATOM 1014 O O . ARG A 1 128 ? -10.355 3.182 6.258 1.00 97.88 128 ARG A O 1
ATOM 1021 N N . LEU A 1 129 ? -12.128 2.020 5.508 1.00 97.50 129 LEU A N 1
ATOM 1022 C CA . LEU A 1 129 ? -11.374 1.220 4.544 1.00 97.50 129 LEU A CA 1
ATOM 1023 C C . LEU A 1 129 ? -10.798 2.084 3.414 1.00 97.50 129 LEU A C 1
ATOM 1025 O O . LEU A 1 129 ? -9.616 1.939 3.109 1.00 97.50 129 LEU A O 1
ATOM 1029 N N . ILE A 1 130 ? -11.573 3.022 2.856 1.00 97.25 130 ILE A N 1
ATOM 1030 C CA . ILE A 1 130 ? -11.074 3.997 1.867 1.00 97.25 130 ILE A CA 1
ATOM 1031 C C . ILE A 1 130 ? -9.916 4.798 2.462 1.00 97.25 130 ILE A C 1
ATOM 1033 O O . ILE A 1 130 ? -8.838 4.865 1.870 1.00 97.25 130 ILE A O 1
ATOM 1037 N N . GLY A 1 131 ? -10.118 5.356 3.658 1.00 97.00 131 GLY A N 1
ATOM 1038 C CA . GLY A 1 131 ? -9.122 6.156 4.358 1.00 97.00 131 GLY A CA 1
ATOM 1039 C C . GLY A 1 131 ? -7.822 5.398 4.609 1.00 97.00 131 GLY A C 1
ATOM 1040 O O . GLY A 1 131 ? -6.737 5.907 4.336 1.00 97.00 131 GLY A O 1
ATOM 1041 N N . GLN A 1 132 ? -7.926 4.145 5.052 1.00 95.75 132 GLN A N 1
ATOM 1042 C CA . GLN A 1 132 ? -6.780 3.272 5.269 1.00 95.75 132 GLN A CA 1
ATOM 1043 C C . GLN A 1 132 ? -6.033 2.960 3.965 1.00 95.75 132 GLN A C 1
ATOM 1045 O O . GLN A 1 132 ? -4.808 3.054 3.932 1.00 95.75 132 GLN A O 1
ATOM 1050 N N . ILE A 1 133 ? -6.742 2.596 2.892 1.00 93.25 133 ILE A N 1
ATOM 1051 C CA . ILE A 1 133 ? -6.126 2.276 1.595 1.00 93.25 133 ILE A CA 1
ATOM 1052 C C . ILE A 1 133 ? -5.387 3.495 1.039 1.00 93.25 133 ILE A C 1
ATOM 1054 O O . ILE A 1 133 ? -4.223 3.399 0.650 1.00 93.25 133 ILE A O 1
ATOM 1058 N N . ARG A 1 134 ? -6.049 4.654 1.043 1.00 94.06 134 ARG A N 1
ATOM 1059 C CA . ARG A 1 134 ? -5.476 5.918 0.573 1.00 94.06 134 ARG A CA 1
ATOM 1060 C C . ARG A 1 134 ? -4.269 6.330 1.415 1.00 94.06 134 ARG A C 1
ATOM 1062 O O . ARG A 1 134 ? -3.246 6.705 0.854 1.00 94.06 134 ARG A O 1
ATOM 1069 N N . LEU A 1 135 ? -4.319 6.155 2.738 1.00 94.38 135 LEU A N 1
ATOM 1070 C CA . LEU A 1 135 ? -3.167 6.406 3.604 1.00 94.38 135 LEU A CA 1
ATOM 1071 C C . LEU A 1 135 ? -1.996 5.476 3.262 1.00 94.38 135 LEU A C 1
ATOM 1073 O O . LEU A 1 135 ? -0.863 5.929 3.131 1.00 94.38 135 LEU A O 1
ATOM 1077 N N . GLU A 1 136 ? -2.249 4.178 3.082 1.00 89.31 136 GLU A N 1
ATOM 1078 C CA . GLU A 1 136 ? -1.215 3.207 2.709 1.00 89.31 136 GLU A CA 1
ATOM 1079 C C . GLU A 1 136 ? -0.559 3.539 1.357 1.00 89.31 136 GLU A C 1
ATOM 1081 O O . GLU A 1 136 ? 0.654 3.348 1.217 1.00 89.31 136 GLU A O 1
ATOM 1086 N N . ASN A 1 137 ? -1.323 4.066 0.394 1.00 85.31 137 ASN A N 1
ATOM 1087 C CA . ASN A 1 137 ? -0.809 4.561 -0.886 1.00 85.31 137 ASN A CA 1
ATOM 1088 C C . ASN A 1 137 ? 0.008 5.847 -0.711 1.00 85.31 137 ASN A C 1
ATOM 1090 O O . ASN A 1 137 ? 1.150 5.912 -1.171 1.00 85.31 137 ASN A O 1
ATOM 1094 N N . PHE A 1 138 ? -0.527 6.838 0.010 1.00 89.19 138 PHE A N 1
ATOM 1095 C CA . PHE A 1 138 ? 0.159 8.100 0.288 1.00 89.19 138 PHE A CA 1
ATOM 1096 C C . PHE A 1 138 ? 1.510 7.873 0.967 1.00 89.19 138 PHE A C 1
ATOM 1098 O O . PHE A 1 138 ? 2.521 8.430 0.556 1.00 89.19 138 PHE A O 1
ATOM 1105 N N . LEU A 1 139 ? 1.565 6.991 1.960 1.00 87.38 139 LEU A N 1
ATOM 1106 C CA . LEU A 1 139 ? 2.793 6.694 2.693 1.00 87.38 139 LEU A CA 1
ATOM 1107 C C . LEU A 1 139 ? 3.873 6.014 1.833 1.00 87.38 139 LEU A C 1
ATOM 1109 O O . LEU A 1 139 ? 5.055 6.059 2.184 1.00 87.38 139 LEU A O 1
ATOM 1113 N N . GLN A 1 140 ? 3.482 5.378 0.726 1.00 78.56 140 GLN A N 1
ATOM 1114 C CA . GLN A 1 140 ? 4.390 4.689 -0.192 1.00 78.56 140 GLN A CA 1
ATOM 1115 C C . GLN A 1 140 ? 4.813 5.544 -1.386 1.00 78.56 140 GLN A C 1
ATOM 1117 O O . GLN A 1 140 ? 5.972 5.477 -1.791 1.00 78.56 140 GLN A O 1
ATOM 1122 N N . GLU A 1 141 ? 3.884 6.300 -1.964 1.00 76.75 141 GLU A N 1
ATOM 1123 C CA . GLU A 1 141 ? 4.104 7.046 -3.208 1.00 76.75 141 GLU A CA 1
ATOM 1124 C C . GLU A 1 141 ? 4.269 8.556 -2.968 1.00 76.75 141 GLU A C 1
ATOM 1126 O O . GLU A 1 141 ? 4.868 9.258 -3.785 1.00 76.75 141 GLU A O 1
ATOM 1131 N N . VAL A 1 142 ? 3.818 9.046 -1.809 1.00 84.12 142 VAL A N 1
ATOM 1132 C CA . VAL A 1 142 ? 3.868 10.453 -1.387 1.00 84.12 142 VAL A CA 1
ATOM 1133 C C . VAL A 1 142 ? 3.214 11.351 -2.436 1.00 84.12 142 VAL A C 1
ATOM 1135 O O . VAL A 1 142 ? 3.858 12.206 -3.046 1.00 84.12 142 VAL A O 1
ATOM 1138 N N . ILE A 1 143 ? 1.938 11.068 -2.702 1.00 83.12 143 ILE A N 1
ATOM 1139 C CA . ILE A 1 143 ? 1.092 11.768 -3.673 1.00 83.12 143 ILE A CA 1
ATOM 1140 C C . ILE A 1 143 ? -0.020 12.469 -2.901 1.00 83.12 143 ILE A C 1
ATOM 1142 O O . ILE A 1 143 ? -0.812 11.798 -2.236 1.00 83.12 143 ILE A O 1
ATOM 1146 N N . ALA A 1 144 ? -0.089 13.801 -2.979 1.00 86.75 144 ALA A N 1
ATOM 1147 C CA . ALA A 1 144 ? -0.954 14.607 -2.124 1.00 86.75 144 ALA A CA 1
ATOM 1148 C C . ALA A 1 144 ? -2.419 14.192 -2.242 1.00 86.75 144 ALA A C 1
ATOM 1150 O O . ALA A 1 144 ? -3.115 14.089 -1.240 1.00 86.75 144 ALA A O 1
ATOM 1151 N N . TYR A 1 145 ? -2.846 13.845 -3.457 1.00 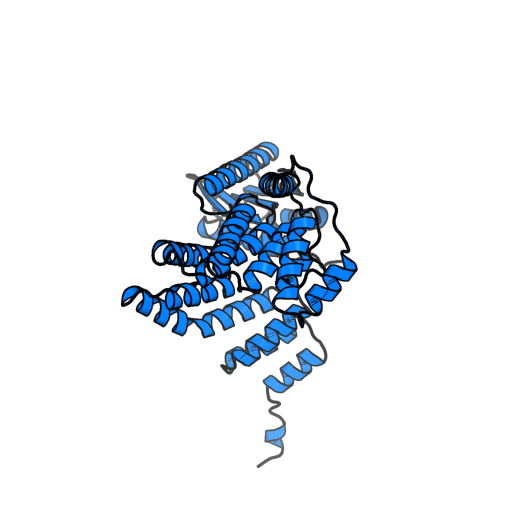86.00 145 TYR A N 1
ATOM 1152 C CA . TYR A 1 145 ? -4.168 13.300 -3.738 1.00 86.00 145 TYR A CA 1
ATOM 1153 C C . TYR A 1 145 ? -4.549 12.139 -2.795 1.00 86.00 145 TYR A C 1
ATOM 1155 O O . TYR A 1 145 ? -5.569 12.202 -2.114 1.00 86.00 145 TYR A O 1
ATOM 1163 N N . ASP A 1 146 ? -3.710 11.107 -2.669 1.00 90.25 146 ASP A N 1
ATOM 1164 C CA . ASP A 1 146 ? -4.000 9.996 -1.755 1.00 90.25 146 ASP A CA 1
ATOM 1165 C C . ASP A 1 146 ? -4.007 10.467 -0.284 1.00 90.25 146 ASP A C 1
ATOM 1167 O O . ASP A 1 146 ? -4.833 10.011 0.504 1.00 90.25 146 ASP A O 1
ATOM 1171 N N . GLY A 1 147 ? -3.154 11.431 0.085 1.00 93.75 147 GLY A N 1
ATOM 1172 C CA . GLY A 1 147 ? -3.146 12.036 1.423 1.00 93.75 147 GLY A CA 1
ATOM 1173 C C . GLY A 1 147 ? -4.447 12.781 1.754 1.00 93.75 147 GLY A C 1
ATOM 1174 O O . GLY A 1 147 ? -5.009 12.593 2.835 1.00 93.75 147 GLY A O 1
ATOM 1175 N N . PHE A 1 148 ? -4.971 13.563 0.809 1.00 94.25 148 PHE A N 1
ATOM 1176 C CA . PHE A 1 148 ? -6.232 14.295 0.944 1.00 94.25 148 PHE A CA 1
ATOM 1177 C C . PHE A 1 148 ? -7.434 13.366 1.070 1.00 94.25 148 PHE A C 1
ATOM 1179 O O . PHE A 1 148 ? -8.258 13.527 1.971 1.00 94.25 148 PHE A O 1
ATOM 1186 N N . HIS A 1 149 ? -7.532 12.362 0.196 1.00 94.00 149 HIS A N 1
ATOM 1187 C CA . HIS A 1 149 ? -8.635 11.404 0.247 1.00 94.00 149 HIS A CA 1
ATOM 1188 C C . HIS A 1 149 ? -8.571 10.535 1.508 1.00 94.00 149 HIS A C 1
ATOM 1190 O O . HIS A 1 149 ? -9.615 10.221 2.081 1.00 94.00 149 HIS A O 1
ATOM 1196 N N . ALA A 1 150 ? -7.366 10.207 1.992 1.00 97.00 150 ALA A N 1
ATOM 1197 C CA . ALA A 1 150 ? -7.193 9.556 3.284 1.00 97.00 150 ALA A CA 1
ATOM 1198 C C . ALA A 1 150 ? -7.734 10.421 4.428 1.00 97.00 150 ALA A C 1
ATOM 1200 O O . ALA A 1 150 ? -8.554 9.956 5.220 1.00 97.00 150 ALA A O 1
ATOM 1201 N N . TRP A 1 151 ? -7.313 11.687 4.487 1.00 97.88 151 TRP A N 1
ATOM 1202 C CA . TRP A 1 151 ? -7.757 12.630 5.510 1.00 97.88 151 TRP A CA 1
ATOM 1203 C C . TRP A 1 151 ? -9.278 12.803 5.517 1.00 97.88 151 TRP A C 1
ATOM 1205 O O . TRP A 1 151 ? -9.906 12.632 6.562 1.00 97.88 151 TRP A O 1
ATOM 1215 N N . ASN A 1 152 ? -9.877 13.081 4.357 1.00 96.62 152 ASN A N 1
ATOM 1216 C CA . ASN A 1 152 ? -11.315 13.317 4.231 1.00 96.62 152 ASN A CA 1
ATOM 1217 C C . ASN A 1 152 ? -12.139 12.100 4.660 1.00 96.62 152 ASN A C 1
ATOM 1219 O O . ASN A 1 152 ? -13.084 12.237 5.439 1.00 96.62 152 ASN A O 1
ATOM 1223 N N . ALA A 1 153 ? -11.766 10.903 4.200 1.00 97.44 153 ALA A N 1
ATOM 1224 C CA . ALA A 1 153 ? -12.483 9.684 4.549 1.00 97.44 153 ALA A CA 1
ATOM 1225 C C . ALA A 1 153 ? -12.381 9.379 6.053 1.00 97.44 153 ALA A C 1
ATOM 1227 O O . ALA A 1 153 ? -13.394 9.116 6.696 1.00 97.44 153 ALA A O 1
ATOM 1228 N N . LEU A 1 154 ? -11.190 9.483 6.650 1.00 98.12 154 LEU A N 1
ATOM 1229 C CA . LEU A 1 154 ? -11.006 9.214 8.080 1.00 98.12 154 LEU A CA 1
ATOM 1230 C C . LEU A 1 154 ? -11.669 10.271 8.971 1.00 98.12 154 LEU A C 1
ATOM 1232 O O . LEU A 1 154 ? -12.245 9.935 10.006 1.00 98.12 154 LEU A O 1
ATOM 1236 N N . ARG A 1 155 ? -11.648 11.542 8.559 1.00 96.94 155 ARG A N 1
ATOM 1237 C CA . ARG A 1 155 ? -12.390 12.604 9.241 1.00 96.94 155 ARG A CA 1
ATOM 1238 C C . ARG A 1 155 ? -13.893 12.331 9.199 1.00 96.94 155 ARG A C 1
ATOM 1240 O O . ARG A 1 155 ? -14.557 12.490 10.219 1.00 96.94 155 ARG A O 1
ATOM 1247 N N . ARG A 1 156 ? -14.421 11.856 8.066 1.00 97.50 156 ARG A N 1
ATOM 1248 C CA . ARG A 1 156 ? -15.830 11.464 7.955 1.00 97.50 156 ARG A CA 1
ATOM 1249 C C . ARG A 1 156 ? -16.190 10.328 8.915 1.00 97.50 156 ARG A C 1
ATOM 1251 O O . ARG A 1 156 ? -17.255 10.375 9.523 1.00 97.50 156 ARG A O 1
ATOM 1258 N N . VAL A 1 157 ? -15.294 9.357 9.114 1.00 97.75 157 VAL A N 1
ATOM 1259 C CA . VAL A 1 157 ? -15.475 8.324 10.152 1.00 97.75 157 VAL A CA 1
ATOM 1260 C C . VAL A 1 157 ? -15.535 8.954 11.539 1.00 97.75 157 VAL A C 1
ATOM 1262 O O . VAL A 1 157 ? -16.459 8.651 12.280 1.00 97.75 157 VAL A O 1
ATOM 1265 N N . LYS A 1 158 ? -14.612 9.864 11.877 1.00 95.19 158 LYS A N 1
ATOM 1266 C CA . LYS A 1 158 ? -14.603 10.554 13.179 1.00 95.19 158 LYS A CA 1
ATOM 1267 C C . LYS A 1 158 ? -15.888 11.355 13.435 1.00 95.19 158 LYS A C 1
ATOM 1269 O O . LYS A 1 158 ? -16.340 11.418 14.572 1.00 95.19 158 LYS A O 1
ATOM 1274 N N . GLU A 1 159 ? -16.481 11.946 12.398 1.00 95.69 159 GLU A N 1
ATOM 1275 C CA . GLU A 1 159 ? -17.764 12.661 12.487 1.00 95.69 159 GLU A CA 1
ATOM 1276 C C . GLU A 1 159 ? -18.956 11.717 12.731 1.00 95.69 159 GLU A C 1
ATOM 1278 O O . GLU A 1 159 ? -19.865 12.062 13.482 1.00 95.69 159 GLU A O 1
ATOM 1283 N N . LEU A 1 160 ? -18.960 10.539 12.100 1.00 96.25 160 LEU A N 1
ATOM 1284 C CA . LEU A 1 160 ? -20.062 9.570 12.158 1.00 96.25 160 LEU A CA 1
ATOM 1285 C C . LEU A 1 160 ? -19.974 8.600 13.351 1.00 96.25 160 LEU A C 1
ATOM 1287 O O . LEU A 1 160 ? -20.995 8.220 13.915 1.00 96.25 160 LEU A O 1
ATOM 1291 N N . SER A 1 161 ? -18.761 8.197 13.730 1.00 94.56 161 SER A N 1
ATOM 1292 C CA . SER A 1 161 ? -18.451 7.271 14.826 1.00 94.56 161 SER A CA 1
ATOM 1293 C C . SER A 1 161 ? -17.254 7.819 15.608 1.00 94.56 161 SER A C 1
ATOM 1295 O O . SER A 1 161 ? -16.112 7.396 15.401 1.00 94.56 161 SER A O 1
ATOM 1297 N N . PRO A 1 162 ? -17.490 8.784 16.519 1.00 90.81 162 PRO A N 1
ATOM 1298 C CA . PRO A 1 162 ? -16.441 9.401 17.328 1.00 90.81 162 PRO A CA 1
ATOM 1299 C C . PRO A 1 162 ? -15.747 8.443 18.294 1.00 90.81 162 PRO A C 1
ATOM 1301 O O . PRO A 1 162 ? -14.869 8.868 19.029 1.00 90.81 162 PRO A O 1
ATOM 1304 N N . ASP A 1 163 ? -16.141 7.178 18.353 1.00 89.88 163 ASP A N 1
ATOM 1305 C CA . ASP A 1 163 ? -15.570 6.098 19.148 1.00 89.88 163 ASP A CA 1
ATOM 1306 C C . ASP A 1 163 ? -14.665 5.159 18.329 1.00 89.88 163 ASP A C 1
ATOM 1308 O O . ASP A 1 163 ? -13.927 4.381 18.936 1.00 89.88 163 ASP A O 1
ATOM 1312 N N . ASP A 1 164 ? -14.610 5.284 16.993 1.00 93.81 164 ASP A N 1
ATOM 1313 C CA . ASP A 1 164 ? -13.750 4.458 16.133 1.00 93.81 164 ASP A CA 1
ATOM 1314 C C . ASP A 1 164 ? -12.254 4.722 16.414 1.00 93.81 164 ASP A C 1
ATOM 1316 O O . ASP A 1 164 ? -11.623 5.663 15.921 1.00 93.81 164 ASP A O 1
ATOM 1320 N N . SER A 1 165 ? -11.683 3.842 17.240 1.00 93.31 165 SER A N 1
ATOM 1321 C CA . SER A 1 165 ? -10.275 3.843 17.649 1.00 93.31 165 SER A CA 1
ATOM 1322 C C . SER A 1 165 ? -9.324 3.744 16.461 1.00 93.31 165 SER A C 1
ATOM 1324 O O . SER A 1 165 ? -8.277 4.395 16.424 1.00 93.31 165 SER A O 1
ATOM 1326 N N . GLN A 1 166 ? -9.685 2.946 15.457 1.00 94.00 166 GLN A N 1
ATOM 1327 C CA . GLN A 1 166 ? -8.820 2.726 14.312 1.00 94.00 166 GLN A CA 1
ATOM 1328 C C . GLN A 1 166 ? -8.746 3.985 13.444 1.00 94.00 166 GLN A C 1
ATOM 1330 O O . GLN A 1 166 ? -7.652 4.357 13.022 1.00 94.00 166 GLN A O 1
ATOM 1335 N N . ALA A 1 167 ? -9.865 4.676 13.218 1.00 95.38 167 ALA A N 1
ATOM 1336 C CA . ALA A 1 167 ? -9.879 5.931 12.473 1.00 95.38 167 ALA A CA 1
ATOM 1337 C C . ALA A 1 167 ? -9.048 7.025 13.162 1.00 95.38 167 ALA A C 1
ATOM 1339 O O . ALA A 1 167 ? -8.258 7.691 12.489 1.00 95.38 167 ALA A O 1
ATOM 1340 N N . ARG A 1 168 ? -9.143 7.157 14.495 1.00 94.94 168 ARG A N 1
ATOM 1341 C CA . ARG A 1 168 ? -8.293 8.078 15.276 1.00 94.94 168 ARG A CA 1
ATOM 1342 C C . ARG A 1 168 ? -6.807 7.792 15.100 1.00 94.94 168 ARG A C 1
ATOM 1344 O O . ARG A 1 168 ? -6.036 8.700 14.801 1.00 94.94 168 ARG A O 1
ATOM 1351 N N . VAL A 1 169 ? -6.394 6.532 15.251 1.00 96.38 169 VAL A N 1
ATOM 1352 C CA . VAL A 1 169 ? -4.976 6.160 15.109 1.00 96.38 169 VAL A CA 1
ATOM 1353 C C . VAL A 1 169 ? -4.482 6.401 13.680 1.00 96.38 169 VAL A C 1
ATOM 1355 O O . VAL A 1 169 ? -3.373 6.902 13.505 1.00 96.38 169 VAL A O 1
ATOM 1358 N N . LEU A 1 170 ? -5.299 6.119 12.659 1.00 97.25 170 LEU A N 1
ATOM 1359 C CA . LEU A 1 170 ? -4.950 6.386 11.258 1.00 97.25 170 LEU A CA 1
ATOM 1360 C C . LEU A 1 170 ? -4.849 7.894 10.953 1.00 97.25 170 LEU A C 1
ATOM 1362 O O . LEU A 1 170 ? -3.942 8.300 10.226 1.00 97.25 170 LEU A O 1
ATOM 1366 N N . LEU A 1 171 ? -5.714 8.740 11.532 1.00 97.62 171 LEU A N 1
ATOM 1367 C CA . LEU A 1 171 ? -5.570 10.202 11.450 1.00 97.62 171 LEU A CA 1
ATOM 1368 C C . LEU A 1 171 ? -4.278 10.664 12.122 1.00 97.62 171 LEU A C 1
ATOM 1370 O O . LEU A 1 171 ? -3.507 11.408 11.518 1.00 97.62 171 LEU A O 1
ATOM 1374 N N . GLY A 1 172 ? -4.001 10.167 13.330 1.00 97.06 172 GLY A N 1
ATOM 1375 C CA . GLY A 1 172 ? -2.749 10.438 14.030 1.00 97.06 172 GLY A CA 1
ATOM 1376 C C . GLY A 1 172 ? -1.525 10.035 13.205 1.00 97.06 172 GLY A C 1
ATOM 1377 O O . GLY A 1 172 ? -0.551 10.782 13.144 1.00 97.06 172 GLY A O 1
ATOM 1378 N N . GLN A 1 173 ? -1.597 8.897 12.510 1.00 96.81 173 GLN A N 1
ATOM 1379 C CA . GLN A 1 173 ? -0.541 8.402 11.629 1.00 96.81 173 GLN A CA 1
ATOM 1380 C C . GLN A 1 173 ? -0.314 9.335 10.435 1.00 96.81 173 GLN A C 1
ATOM 1382 O O . GLN A 1 173 ? 0.836 9.649 10.123 1.00 96.81 173 GLN A O 1
ATOM 1387 N N . LEU A 1 174 ? -1.386 9.795 9.780 1.00 97.12 174 LEU A N 1
ATOM 1388 C CA . LEU A 1 174 ? -1.301 10.755 8.679 1.00 97.12 174 LEU A CA 1
ATOM 1389 C C . LEU A 1 174 ? -0.689 12.078 9.147 1.00 97.12 174 LEU A C 1
ATOM 1391 O O . LEU A 1 174 ? 0.282 12.547 8.556 1.00 97.12 174 LEU A O 1
ATOM 1395 N N . TYR A 1 175 ? -1.225 12.645 10.229 1.00 97.75 175 TYR A N 1
ATOM 1396 C CA . TYR A 1 175 ? -0.754 13.901 10.807 1.00 97.75 175 TYR A CA 1
ATOM 1397 C C . TYR A 1 175 ? 0.717 13.818 11.197 1.00 97.75 175 TYR A C 1
ATOM 1399 O O . TYR A 1 175 ? 1.499 14.700 10.847 1.00 97.75 175 TYR A O 1
ATOM 1407 N N . TYR A 1 176 ? 1.119 12.734 11.856 1.00 96.69 176 TYR A N 1
ATOM 1408 C CA . TYR A 1 176 ? 2.507 12.532 12.229 1.00 96.69 176 TYR A CA 1
ATOM 1409 C C . TYR A 1 176 ? 3.394 12.401 10.989 1.00 96.69 176 TYR A C 1
ATOM 1411 O O . TYR A 1 176 ? 4.409 13.080 10.916 1.00 96.69 176 TYR A O 1
ATOM 1419 N N . ALA A 1 177 ? 3.007 11.622 9.975 1.00 94.94 177 ALA A N 1
ATOM 1420 C CA . ALA A 1 177 ? 3.810 11.448 8.761 1.00 94.94 177 ALA A CA 1
ATOM 1421 C C . ALA A 1 177 ? 4.139 12.778 8.053 1.00 94.94 177 ALA A C 1
ATOM 1423 O O . ALA A 1 177 ? 5.266 12.964 7.590 1.00 94.94 177 ALA A O 1
ATOM 1424 N N . VAL A 1 178 ? 3.192 13.720 8.008 1.00 95.25 178 VAL A N 1
ATOM 1425 C CA . VAL A 1 178 ? 3.371 15.040 7.365 1.00 95.25 178 VAL A CA 1
ATOM 1426 C C . VAL A 1 178 ? 3.879 16.134 8.314 1.00 95.25 178 VAL A C 1
ATOM 1428 O O . VAL A 1 178 ? 3.951 17.303 7.940 1.00 95.25 178 VAL A O 1
ATOM 1431 N N . GLY A 1 179 ? 4.237 15.776 9.552 1.00 94.88 179 GLY A N 1
ATOM 1432 C CA . GLY A 1 179 ? 4.822 16.694 10.532 1.00 94.88 179 GLY A CA 1
ATOM 1433 C C . GLY A 1 179 ? 3.819 17.528 11.336 1.00 94.88 179 GLY A C 1
ATOM 1434 O O . GLY A 1 179 ? 4.233 18.374 12.128 1.00 94.88 179 GLY A O 1
ATOM 1435 N N . ALA A 1 180 ? 2.512 17.280 11.204 1.00 96.88 180 ALA A N 1
ATOM 1436 C CA . ALA A 1 180 ? 1.457 17.884 12.021 1.00 96.88 180 ALA A CA 1
ATOM 1437 C C . ALA A 1 180 ? 1.415 17.276 13.440 1.00 96.88 180 ALA A C 1
ATOM 1439 O O . ALA A 1 180 ? 0.384 16.781 13.900 1.00 96.88 180 ALA A O 1
ATOM 1440 N N . ASN A 1 181 ? 2.545 17.295 14.152 1.00 96.81 181 ASN A N 1
ATOM 1441 C CA . ASN A 1 181 ? 2.733 16.560 15.407 1.00 96.81 181 ASN A CA 1
ATOM 1442 C C . ASN A 1 181 ? 1.715 16.949 16.488 1.00 96.81 181 ASN A C 1
ATOM 1444 O O . ASN A 1 181 ? 1.245 16.082 17.216 1.00 96.81 181 ASN A O 1
ATOM 1448 N N . ALA A 1 182 ? 1.335 18.230 16.569 1.00 96.31 182 ALA A N 1
ATOM 1449 C CA . ALA A 1 182 ? 0.310 18.701 17.502 1.00 96.31 182 ALA A CA 1
ATOM 1450 C C . ALA A 1 182 ? -1.051 18.029 17.273 1.00 96.31 182 ALA A C 1
ATOM 1452 O O . ALA A 1 182 ? -1.679 17.573 18.226 1.00 96.31 182 ALA A O 1
ATOM 1453 N N . MET A 1 183 ? -1.467 17.902 16.011 1.00 96.81 183 MET A N 1
ATOM 1454 C CA . MET A 1 183 ? -2.712 17.222 15.655 1.00 96.81 183 MET A CA 1
ATOM 1455 C C . MET A 1 183 ? -2.598 15.714 15.901 1.00 96.81 183 MET A C 1
ATOM 1457 O O . MET A 1 183 ? -3.521 15.110 16.436 1.00 96.81 183 MET A O 1
ATOM 1461 N N . ALA A 1 184 ? -1.451 15.106 15.582 1.00 97.25 184 ALA A N 1
ATOM 1462 C CA . ALA A 1 184 ? -1.217 13.686 15.843 1.00 97.25 184 ALA A CA 1
ATOM 1463 C C . ALA A 1 184 ? -1.326 13.343 17.336 1.00 97.25 184 ALA A C 1
ATOM 1465 O O . ALA A 1 184 ? -2.018 12.400 17.714 1.00 97.25 184 ALA A O 1
ATOM 1466 N N . VAL A 1 185 ? -0.679 14.140 18.190 1.00 97.25 185 VAL A N 1
ATOM 1467 C CA . VAL A 1 185 ? -0.731 13.979 19.647 1.00 97.25 185 VAL A CA 1
ATOM 1468 C C . VAL A 1 185 ? -2.146 14.175 20.178 1.00 97.25 185 VAL A C 1
ATOM 1470 O O . VAL A 1 185 ? -2.552 13.436 21.073 1.00 97.25 185 VAL A O 1
ATOM 1473 N N . GLN A 1 186 ? -2.918 15.113 19.624 1.00 96.00 186 GLN A N 1
ATOM 1474 C CA . GLN A 1 186 ? -4.320 15.286 20.000 1.00 96.00 186 GLN A CA 1
ATOM 1475 C C . GLN A 1 186 ? -5.143 14.017 19.723 1.00 96.00 186 GLN A C 1
ATOM 1477 O O . GLN A 1 186 ? -5.791 13.514 20.639 1.00 96.00 186 GLN A O 1
ATOM 1482 N N . GLU A 1 187 ? -5.073 13.458 18.510 1.00 96.38 187 GLU A N 1
ATOM 1483 C CA . GLU A 1 187 ? -5.814 12.235 18.155 1.00 96.38 187 GLU A CA 1
ATOM 1484 C C . GLU A 1 187 ? -5.423 11.042 19.043 1.00 96.38 187 GLU A C 1
ATOM 1486 O O . GLU A 1 187 ? -6.278 10.289 19.511 1.00 96.38 187 GLU A O 1
ATOM 1491 N N . LEU A 1 188 ? -4.127 10.887 19.327 1.00 96.50 188 LEU A N 1
ATOM 1492 C CA . LEU A 1 188 ? -3.619 9.813 20.183 1.00 96.50 188 LEU A CA 1
ATOM 1493 C C . LEU A 1 188 ? -4.001 9.994 21.662 1.00 96.50 188 LEU A C 1
ATOM 1495 O O . LEU A 1 188 ? -4.228 9.007 22.361 1.00 96.50 188 LEU A O 1
ATOM 1499 N N . ARG A 1 189 ? -4.109 11.236 22.152 1.00 95.88 189 ARG A N 1
ATOM 1500 C CA . ARG A 1 189 ? -4.611 11.533 23.505 1.00 95.88 189 ARG A CA 1
ATOM 1501 C C . ARG A 1 189 ? -6.095 11.237 23.638 1.00 95.88 189 ARG A C 1
ATOM 1503 O O . ARG A 1 189 ? -6.497 10.660 24.643 1.00 95.88 189 ARG A O 1
ATOM 1510 N N . GLU A 1 190 ? -6.892 11.609 22.639 1.00 95.06 190 GLU A N 1
ATOM 1511 C CA . GLU A 1 190 ? -8.316 11.261 22.585 1.00 95.06 190 GLU A CA 1
ATOM 1512 C C . GLU A 1 190 ? -8.499 9.736 22.582 1.00 95.06 190 GLU A C 1
ATOM 1514 O O . GLU A 1 190 ? -9.336 9.206 23.312 1.00 95.06 190 GLU A O 1
ATOM 1519 N N . GLU A 1 191 ? -7.651 9.012 21.847 1.00 94.88 191 GLU A N 1
ATOM 1520 C CA . GLU A 1 191 ? -7.642 7.552 21.868 1.00 94.88 191 GLU A CA 1
ATOM 1521 C C . GLU A 1 191 ? -7.253 6.971 23.234 1.00 94.88 191 GLU A C 1
ATOM 1523 O O . GLU A 1 191 ? -7.912 6.048 23.704 1.00 94.88 191 GLU A O 1
ATOM 1528 N N . LEU A 1 192 ? -6.234 7.511 23.907 1.00 94.69 192 LEU A N 1
ATOM 1529 C CA . LEU A 1 192 ? -5.839 7.048 25.241 1.00 94.69 192 LEU A CA 1
ATOM 1530 C C . LEU A 1 192 ? -6.896 7.378 26.310 1.00 94.69 192 LEU A C 1
ATOM 1532 O O . LEU A 1 192 ? -7.060 6.622 27.266 1.00 94.69 192 LEU A O 1
ATOM 1536 N N . ALA A 1 193 ? -7.633 8.480 26.150 1.00 94.31 193 ALA A N 1
ATOM 1537 C CA . ALA A 1 193 ? -8.751 8.826 27.024 1.00 94.31 193 ALA A CA 1
ATOM 1538 C C . ALA A 1 193 ? -9.915 7.832 26.880 1.00 94.31 193 ALA A C 1
ATOM 1540 O O . ALA A 1 193 ? -10.513 7.447 27.884 1.00 94.31 193 ALA A O 1
ATOM 1541 N N . ALA A 1 194 ? -10.210 7.392 25.652 1.00 92.38 194 ALA A N 1
ATOM 1542 C CA . ALA A 1 194 ? -11.220 6.368 25.385 1.00 92.38 194 ALA A CA 1
ATOM 1543 C C . ALA A 1 194 ? -10.748 4.957 25.782 1.00 92.38 194 ALA A C 1
ATOM 1545 O O . ALA A 1 194 ? -11.524 4.175 26.326 1.00 92.38 194 ALA A O 1
ATOM 1546 N N . ASN A 1 195 ? -9.467 4.649 25.554 1.00 91.56 195 ASN A N 1
ATOM 1547 C CA . ASN A 1 195 ? -8.847 3.347 25.792 1.00 91.56 195 ASN A CA 1
ATOM 1548 C C . ASN A 1 195 ? -7.562 3.479 26.637 1.00 91.56 195 ASN A C 1
ATOM 1550 O O . ASN A 1 195 ? -6.452 3.374 26.104 1.00 91.56 195 ASN A O 1
ATOM 1554 N N . PRO A 1 196 ? -7.673 3.622 27.974 1.00 92.50 196 PRO A N 1
ATOM 1555 C CA . PRO A 1 196 ? -6.516 3.838 28.857 1.00 92.50 196 PRO A CA 1
ATOM 1556 C C . PRO A 1 196 ? -5.486 2.698 28.885 1.00 92.50 196 PRO A C 1
ATOM 1558 O O . PRO A 1 196 ? -4.384 2.863 29.408 1.00 92.50 196 PRO A O 1
ATOM 1561 N N . THR A 1 197 ? -5.833 1.526 28.349 1.00 93.94 197 THR A N 1
ATOM 1562 C CA . THR A 1 197 ? -4.970 0.339 28.269 1.00 93.94 197 THR A CA 1
ATOM 1563 C C . THR A 1 197 ? -4.126 0.281 26.992 1.00 93.94 197 THR A C 1
ATOM 1565 O O . THR A 1 197 ? -3.357 -0.667 26.826 1.00 93.94 197 THR A O 1
ATOM 1568 N N . ALA A 1 198 ? -4.227 1.273 26.100 1.00 93.00 198 ALA A N 1
ATOM 1569 C CA . ALA A 1 198 ? -3.397 1.390 24.901 1.00 93.00 198 ALA A CA 1
ATOM 1570 C C . ALA A 1 198 ? -1.949 1.795 25.254 1.00 93.00 198 ALA A C 1
ATOM 1572 O O . ALA A 1 198 ? -1.523 2.934 25.053 1.00 93.00 198 ALA A O 1
ATOM 1573 N N . LEU A 1 199 ? -1.194 0.853 25.834 1.00 93.88 199 LEU A N 1
ATOM 1574 C CA . LEU A 1 199 ? 0.177 1.071 26.311 1.00 93.88 199 LEU A CA 1
ATOM 1575 C C . LEU A 1 199 ? 1.141 1.457 25.184 1.00 93.88 199 LEU A C 1
ATOM 1577 O O . LEU A 1 199 ? 2.043 2.252 25.410 1.00 93.88 199 LEU A O 1
ATOM 1581 N N . ASP A 1 200 ? 0.921 0.935 23.977 1.00 93.56 200 ASP A N 1
ATOM 1582 C CA . ASP A 1 200 ? 1.676 1.287 22.772 1.00 93.56 200 ASP A CA 1
ATOM 1583 C C . ASP A 1 200 ? 1.569 2.783 22.447 1.00 93.56 200 ASP A C 1
ATOM 1585 O O . ASP A 1 200 ? 2.575 3.444 22.194 1.00 93.56 200 ASP A O 1
ATOM 1589 N N . ILE A 1 201 ? 0.355 3.332 22.518 1.00 95.88 201 ILE A N 1
ATOM 1590 C CA . ILE A 1 201 ? 0.092 4.758 22.306 1.00 95.88 201 ILE A CA 1
ATOM 1591 C C . ILE A 1 201 ? 0.670 5.590 23.448 1.00 95.88 201 ILE A C 1
ATOM 1593 O O . ILE A 1 201 ? 1.284 6.625 23.198 1.00 95.88 201 ILE A O 1
ATOM 1597 N N . LYS A 1 202 ? 0.506 5.134 24.694 1.00 95.56 202 LYS A N 1
ATOM 1598 C CA . LYS A 1 202 ? 1.052 5.826 25.864 1.00 95.56 202 LYS A CA 1
ATOM 1599 C C . LYS A 1 202 ? 2.573 5.974 25.772 1.00 95.56 202 LYS A C 1
ATOM 1601 O O . LYS A 1 202 ? 3.064 7.090 25.892 1.00 95.56 202 LYS A O 1
ATOM 1606 N N . SER A 1 203 ? 3.295 4.883 25.510 1.00 95.69 203 SER A N 1
ATOM 1607 C CA . SER A 1 203 ? 4.754 4.913 25.358 1.00 95.69 203 SER A CA 1
ATOM 1608 C C . SER A 1 203 ? 5.188 5.807 24.199 1.00 95.69 203 SER A C 1
ATOM 1610 O O . SER A 1 203 ? 6.090 6.618 24.364 1.00 95.69 203 SER A O 1
ATOM 1612 N N . PHE A 1 204 ? 4.495 5.746 23.057 1.00 95.75 204 PHE A N 1
ATOM 1613 C CA . PHE A 1 204 ? 4.804 6.628 21.932 1.00 95.75 204 PHE A CA 1
ATOM 1614 C C . PHE A 1 204 ? 4.617 8.116 22.271 1.00 95.75 204 PHE A C 1
ATOM 1616 O O . PHE A 1 204 ? 5.432 8.943 21.874 1.00 95.75 204 PHE A O 1
ATOM 1623 N N . LEU A 1 205 ? 3.560 8.474 23.009 1.00 96.31 205 LEU A N 1
ATOM 1624 C CA . LEU A 1 205 ? 3.330 9.852 23.453 1.00 96.31 205 LEU A CA 1
ATOM 1625 C C . LEU A 1 205 ? 4.384 10.328 24.464 1.00 96.31 205 LEU A C 1
ATOM 1627 O O . LEU A 1 205 ? 4.779 11.491 24.415 1.00 96.31 205 LEU A O 1
ATOM 1631 N N . GLU A 1 206 ? 4.832 9.450 25.364 1.00 95.12 206 GLU A N 1
ATOM 1632 C CA . GLU A 1 206 ? 5.926 9.735 26.302 1.00 95.12 206 GLU A CA 1
ATOM 1633 C C . GLU A 1 206 ? 7.244 9.995 25.556 1.00 95.12 206 GLU A C 1
ATOM 1635 O O . GLU A 1 206 ? 7.918 10.984 25.846 1.00 95.12 206 GLU A O 1
ATOM 1640 N N . ASP A 1 207 ? 7.561 9.170 24.553 1.00 94.12 207 ASP A N 1
ATOM 1641 C CA . ASP A 1 207 ? 8.757 9.314 23.717 1.00 94.12 207 ASP A CA 1
ATOM 1642 C C . ASP A 1 207 ? 8.707 10.571 22.831 1.00 94.12 207 ASP A C 1
ATOM 1644 O O . ASP A 1 207 ? 9.720 11.247 22.636 1.00 94.12 207 ASP A O 1
ATOM 1648 N N . LEU A 1 208 ? 7.530 10.896 22.282 1.00 93.62 208 LEU A N 1
ATOM 1649 C CA . LEU A 1 208 ? 7.338 12.055 21.407 1.00 93.62 208 LEU A CA 1
ATOM 1650 C C . LEU A 1 208 ? 7.335 13.385 22.180 1.00 93.62 208 LEU A C 1
ATOM 1652 O O . LEU A 1 208 ? 7.785 14.404 21.649 1.00 93.62 208 LEU A O 1
ATOM 1656 N N . GLY A 1 209 ? 6.838 13.385 23.419 1.00 93.50 209 GLY A N 1
ATOM 1657 C CA . GLY A 1 209 ? 6.713 14.574 24.261 1.00 93.50 209 GLY A CA 1
ATOM 1658 C C . GLY A 1 209 ? 5.662 15.578 23.769 1.00 93.50 209 GLY A C 1
ATOM 1659 O O . GLY A 1 209 ? 4.780 15.261 22.970 1.00 93.50 209 GLY A O 1
ATOM 1660 N N . GLU A 1 210 ? 5.737 16.818 24.269 1.00 94.75 210 GLU A N 1
ATOM 1661 C CA . GLU A 1 210 ? 4.845 17.898 23.828 1.00 94.75 210 GLU A CA 1
ATOM 1662 C C . GLU A 1 210 ? 5.322 18.492 22.494 1.00 94.75 210 GLU A C 1
ATOM 1664 O O . GLU A 1 210 ? 6.414 19.072 22.424 1.00 94.75 210 GLU A O 1
ATOM 1669 N N . PRO A 1 211 ? 4.516 18.403 21.425 1.00 93.38 211 PRO A N 1
ATOM 1670 C CA . PRO A 1 211 ? 4.881 18.960 20.138 1.00 93.38 211 PRO A CA 1
ATOM 1671 C C . PRO A 1 211 ? 4.704 20.480 20.135 1.00 93.38 211 PRO A C 1
ATOM 1673 O O . PRO A 1 211 ? 3.847 21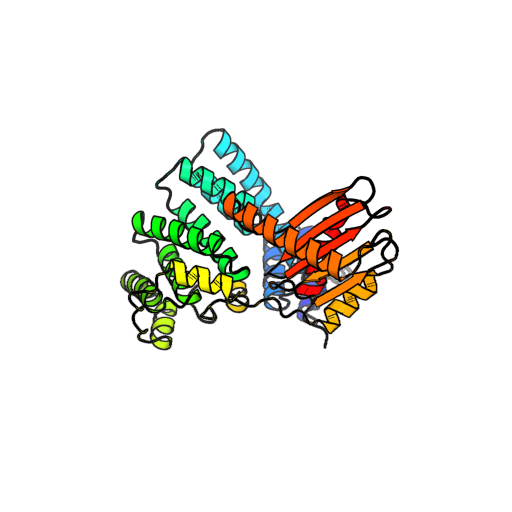.041 20.820 1.00 93.38 211 PRO A O 1
ATOM 1676 N N . ARG A 1 212 ? 5.480 21.165 19.290 1.00 91.19 212 ARG A N 1
ATOM 1677 C CA . ARG A 1 212 ? 5.223 22.582 19.009 1.00 91.19 212 ARG A CA 1
ATOM 1678 C C . ARG A 1 212 ? 3.842 22.727 18.353 1.00 91.19 212 ARG A C 1
ATOM 1680 O O . ARG A 1 212 ? 3.521 21.917 17.479 1.00 91.19 212 ARG A O 1
ATOM 1687 N N . PRO A 1 213 ? 3.045 23.743 18.733 1.00 90.12 213 PRO A N 1
ATOM 1688 C CA . PRO A 1 213 ? 1.809 24.058 18.030 1.00 90.12 213 PRO A CA 1
ATOM 1689 C C . PRO A 1 213 ? 2.073 24.288 16.544 1.00 90.12 213 PRO A C 1
ATOM 1691 O O . PRO A 1 213 ? 3.123 24.820 16.175 1.00 90.12 213 PRO A O 1
ATOM 1694 N N . LEU A 1 214 ? 1.111 23.908 15.705 1.00 90.00 214 LEU A N 1
ATOM 1695 C CA . LEU A 1 214 ? 1.172 24.224 14.285 1.00 90.00 214 LEU A CA 1
ATOM 1696 C C . LEU A 1 214 ? 1.116 25.750 14.107 1.00 90.00 214 LEU A C 1
ATOM 1698 O O . LEU A 1 214 ? 0.324 26.431 14.765 1.00 90.00 214 LEU A O 1
ATOM 1702 N N . GLU A 1 215 ? 1.985 26.292 13.256 1.00 89.75 215 GLU A N 1
ATOM 1703 C CA . GLU A 1 215 ? 1.988 27.721 12.939 1.00 89.75 215 GLU A CA 1
ATOM 1704 C C . GLU A 1 215 ? 0.668 28.118 12.265 1.00 89.75 215 GLU A C 1
ATOM 1706 O O . GLU A 1 215 ? 0.101 27.340 11.502 1.00 89.75 215 GLU A O 1
ATOM 1711 N N . LYS A 1 216 ? 0.170 29.331 12.540 1.00 85.00 216 LYS A N 1
ATOM 1712 C CA . LYS A 1 216 ? -1.175 29.765 12.110 1.00 85.00 216 LYS A CA 1
ATOM 1713 C C . LYS A 1 216 ? -1.401 29.701 10.598 1.00 85.00 216 LYS A C 1
ATOM 1715 O O . LYS A 1 216 ? -2.528 29.470 10.176 1.00 85.00 216 LYS A O 1
ATOM 1720 N N . ASP A 1 217 ? -0.342 29.893 9.819 1.00 88.50 217 ASP A N 1
ATOM 1721 C CA . ASP A 1 217 ? -0.406 29.955 8.357 1.00 88.50 217 ASP A CA 1
ATOM 1722 C C . ASP A 1 217 ? -0.129 28.591 7.699 1.00 88.50 217 ASP A C 1
ATOM 1724 O O . ASP A 1 217 ? -0.180 28.459 6.477 1.00 88.50 217 ASP A O 1
ATOM 1728 N N . VAL A 1 218 ? 0.162 27.558 8.498 1.00 89.81 218 VAL A N 1
ATOM 1729 C CA . VAL A 1 218 ? 0.422 26.201 8.015 1.00 89.81 218 VAL A CA 1
ATOM 1730 C C . VAL A 1 218 ? -0.851 25.373 8.159 1.00 89.81 218 VAL A C 1
ATOM 1732 O O . VAL A 1 218 ? -1.307 25.092 9.265 1.00 89.81 218 VAL A O 1
ATOM 1735 N N . THR A 1 219 ? -1.425 24.965 7.029 1.00 93.00 219 THR A N 1
ATOM 1736 C CA . THR A 1 219 ? -2.585 24.070 6.966 1.00 93.00 219 THR A CA 1
ATOM 1737 C C . THR A 1 219 ? -2.139 22.632 6.746 1.00 93.00 219 THR A C 1
ATOM 1739 O O . THR A 1 219 ? -1.050 22.381 6.237 1.00 93.00 219 THR A O 1
ATOM 1742 N N . LEU A 1 220 ? -2.986 21.661 7.093 1.00 92.81 220 LEU A N 1
ATOM 1743 C CA . LEU A 1 220 ? -2.702 20.262 6.771 1.00 92.81 220 LEU A CA 1
ATOM 1744 C C . LEU A 1 220 ? -2.524 20.060 5.261 1.00 92.81 220 LEU A C 1
ATOM 1746 O O . LEU A 1 220 ? -1.646 19.308 4.847 1.00 92.81 220 LEU A O 1
ATOM 1750 N N . ASP A 1 221 ? -3.321 20.760 4.457 1.00 90.31 221 ASP A N 1
ATOM 1751 C CA . ASP A 1 221 ? -3.245 20.706 3.005 1.00 90.31 221 ASP A CA 1
ATOM 1752 C C . ASP A 1 221 ? -1.851 21.081 2.501 1.00 90.31 221 ASP A C 1
ATOM 1754 O O . ASP A 1 221 ? -1.235 20.313 1.761 1.00 90.31 221 ASP A O 1
ATOM 1758 N N . SER A 1 222 ? -1.286 22.181 3.009 1.00 91.38 222 SER A N 1
ATOM 1759 C CA . SER A 1 222 ? 0.063 22.594 2.626 1.00 91.38 222 SER A CA 1
ATOM 1760 C C . SER A 1 222 ? 1.141 21.638 3.145 1.00 91.38 222 SER A C 1
ATOM 1762 O O . SER A 1 222 ? 2.185 21.483 2.516 1.00 91.38 222 SER A O 1
ATOM 1764 N N . LEU A 1 223 ? 0.921 20.934 4.262 1.00 94.69 223 LEU A N 1
ATOM 1765 C CA . LEU A 1 223 ? 1.835 19.877 4.716 1.00 94.69 223 LEU A CA 1
ATOM 1766 C C . LEU A 1 223 ? 1.853 18.680 3.756 1.00 94.69 223 LEU A C 1
ATOM 1768 O O . LEU A 1 223 ? 2.929 18.172 3.436 1.00 94.69 223 LEU A O 1
ATOM 1772 N N . ILE A 1 224 ? 0.676 18.239 3.309 1.00 92.81 224 ILE A N 1
ATOM 1773 C CA . ILE A 1 224 ? 0.517 17.113 2.383 1.00 92.81 224 ILE A CA 1
ATOM 1774 C C . ILE A 1 224 ? 1.126 17.461 1.015 1.00 92.81 224 ILE A C 1
ATOM 1776 O O . ILE A 1 224 ? 1.880 16.658 0.461 1.00 92.81 224 ILE A O 1
ATOM 1780 N N . GLU A 1 225 ? 0.870 18.665 0.501 1.00 86.69 225 GLU A N 1
ATOM 1781 C CA . GLU A 1 225 ? 1.455 19.160 -0.754 1.00 86.69 225 GLU A CA 1
ATOM 1782 C C . GLU A 1 225 ? 2.982 19.246 -0.671 1.00 86.69 225 GLU A C 1
ATOM 1784 O O . GLU A 1 225 ? 3.674 18.683 -1.517 1.00 86.69 225 GLU A O 1
ATOM 1789 N N . ARG A 1 226 ? 3.534 19.828 0.404 1.00 87.44 226 ARG A N 1
ATOM 1790 C CA . ARG A 1 226 ? 4.994 19.885 0.619 1.00 87.44 226 ARG A CA 1
ATOM 1791 C C . ARG A 1 226 ? 5.637 18.500 0.700 1.00 87.44 226 ARG A C 1
ATOM 1793 O O . ARG A 1 226 ? 6.792 18.329 0.304 1.00 87.44 226 ARG A O 1
ATOM 1800 N N . ALA A 1 227 ? 4.924 17.497 1.216 1.00 87.25 227 ALA A N 1
ATOM 1801 C CA . ALA A 1 227 ? 5.418 16.124 1.211 1.00 87.25 227 ALA A CA 1
ATOM 1802 C C . ALA A 1 227 ? 5.520 15.581 -0.226 1.00 87.25 227 ALA A C 1
ATOM 1804 O O . ALA A 1 227 ? 6.535 14.978 -0.580 1.00 87.25 227 ALA A O 1
ATOM 1805 N N . GLU A 1 228 ? 4.526 15.840 -1.085 1.00 84.06 228 GLU A N 1
ATOM 1806 C CA . GLU A 1 228 ? 4.596 15.476 -2.509 1.00 84.06 228 GLU A CA 1
ATOM 1807 C C . GLU A 1 228 ? 5.699 16.249 -3.248 1.00 84.06 228 GLU A C 1
ATOM 1809 O O . GLU A 1 228 ? 6.457 15.641 -4.010 1.00 84.06 228 GLU A O 1
ATOM 1814 N N . GLU A 1 229 ? 5.831 17.553 -3.007 1.00 76.56 229 GLU A N 1
ATOM 1815 C CA . GLU A 1 229 ? 6.864 18.401 -3.617 1.00 76.56 229 GLU A CA 1
ATOM 1816 C C . GLU A 1 229 ? 8.274 17.942 -3.241 1.00 76.56 229 GLU A C 1
ATOM 1818 O O . GLU A 1 229 ? 9.144 17.820 -4.102 1.00 76.56 229 GLU A O 1
ATOM 1823 N N . SER A 1 230 ? 8.497 17.636 -1.960 1.00 77.88 230 SER A N 1
ATOM 1824 C CA . SER A 1 230 ? 9.788 17.132 -1.481 1.00 77.88 230 SER A CA 1
ATOM 1825 C C . SER A 1 230 ? 10.017 15.656 -1.823 1.00 77.88 230 SER A C 1
ATOM 1827 O O . SER A 1 230 ? 11.133 15.151 -1.705 1.00 77.88 230 SER A O 1
ATOM 1829 N N . GLY A 1 231 ? 8.957 14.942 -2.213 1.00 74.19 231 GLY A N 1
ATOM 1830 C CA . GLY A 1 231 ? 8.962 13.504 -2.450 1.00 74.19 231 GLY A CA 1
ATOM 1831 C C . GLY A 1 231 ? 9.242 12.659 -1.209 1.00 74.19 231 GLY A C 1
ATOM 1832 O O . GLY A 1 231 ? 9.580 11.481 -1.341 1.00 74.19 231 GLY A O 1
ATOM 1833 N N . SER A 1 232 ? 9.101 13.241 -0.019 1.00 82.19 232 SER A N 1
ATOM 1834 C CA . SER A 1 232 ? 9.394 12.597 1.255 1.00 82.19 232 SER A CA 1
ATOM 1835 C C . SER A 1 232 ? 8.404 13.008 2.340 1.00 82.19 232 SER A C 1
ATOM 1837 O O . SER A 1 232 ? 7.821 14.089 2.315 1.00 82.19 232 SER A O 1
ATOM 1839 N N . LEU A 1 233 ? 8.204 12.113 3.304 1.00 88.00 233 LEU A N 1
ATOM 1840 C CA . LEU A 1 233 ? 7.424 12.398 4.504 1.00 88.00 233 LEU A CA 1
ATOM 1841 C C . LEU A 1 233 ? 8.308 13.125 5.519 1.00 88.00 233 LEU A C 1
ATOM 1843 O O . LEU A 1 233 ? 9.506 12.853 5.603 1.00 88.00 233 LEU A O 1
ATOM 1847 N N . THR A 1 234 ? 7.718 14.017 6.312 1.00 90.44 234 THR A N 1
ATOM 1848 C CA . THR A 1 234 ? 8.455 14.788 7.321 1.00 90.44 234 THR A CA 1
ATOM 1849 C C . THR A 1 234 ? 8.960 13.899 8.453 1.00 90.44 234 THR A C 1
ATOM 1851 O O . THR A 1 234 ? 10.105 14.045 8.874 1.00 90.44 234 THR A O 1
ATOM 1854 N N . ASN A 1 235 ? 8.136 12.954 8.916 1.00 91.06 235 ASN A N 1
ATOM 1855 C CA . ASN A 1 235 ? 8.517 12.015 9.968 1.00 91.06 235 ASN A CA 1
ATOM 1856 C C . ASN A 1 235 ? 8.539 10.569 9.461 1.00 91.06 235 ASN A C 1
ATOM 1858 O O . ASN A 1 235 ? 7.699 10.143 8.664 1.00 91.06 235 ASN A O 1
ATOM 1862 N N . SER A 1 236 ? 9.474 9.784 9.998 1.00 87.00 236 SER A N 1
ATOM 1863 C CA . SER A 1 236 ? 9.474 8.326 9.857 1.00 87.00 236 SER A CA 1
ATOM 1864 C C . SER A 1 236 ? 8.387 7.717 10.737 1.00 87.00 236 SER A C 1
ATOM 1866 O O . SER A 1 236 ? 8.294 8.060 11.908 1.00 87.00 236 SER A O 1
ATOM 1868 N N . LEU A 1 237 ? 7.614 6.759 10.219 1.00 89.69 237 LEU A N 1
ATOM 1869 C CA . LEU A 1 237 ? 6.619 6.025 11.012 1.00 89.69 237 LEU A CA 1
ATOM 1870 C C . LEU A 1 237 ? 7.212 4.881 11.847 1.00 89.69 237 LEU A C 1
ATOM 1872 O O . LEU A 1 237 ? 6.474 4.076 12.419 1.00 89.69 237 LEU A O 1
ATOM 1876 N N . GLN A 1 238 ? 8.537 4.762 11.917 1.00 85.06 238 GLN A N 1
ATOM 1877 C CA . GLN A 1 238 ? 9.174 3.776 12.779 1.00 85.06 238 GLN A CA 1
ATOM 1878 C C . GLN A 1 238 ? 8.838 4.065 14.250 1.00 85.06 238 GLN A C 1
ATOM 1880 O O . GLN A 1 238 ? 9.144 5.134 14.761 1.00 85.06 238 GLN A O 1
ATOM 1885 N N . GLY A 1 239 ? 8.210 3.097 14.923 1.00 86.06 239 GLY A N 1
ATOM 1886 C CA . GLY A 1 239 ? 7.764 3.243 16.313 1.00 86.06 239 GLY A CA 1
ATOM 1887 C C . GLY A 1 239 ? 6.372 3.860 16.475 1.00 86.06 239 GLY A C 1
ATOM 1888 O O . GLY A 1 239 ? 5.838 3.817 17.577 1.00 86.06 239 GLY A O 1
ATOM 1889 N N . PHE A 1 240 ? 5.744 4.356 15.400 1.00 93.06 240 PHE A N 1
ATOM 1890 C CA . PHE A 1 240 ? 4.358 4.818 15.478 1.00 93.06 240 PHE A CA 1
ATOM 1891 C C . PHE A 1 240 ? 3.415 3.632 15.800 1.00 93.06 240 PHE A C 1
ATOM 1893 O O . PHE A 1 240 ? 3.578 2.551 15.214 1.00 93.06 240 PHE A O 1
ATOM 1900 N N . PRO A 1 241 ? 2.427 3.791 16.703 1.00 92.12 241 PRO A N 1
ATOM 1901 C CA . PRO A 1 241 ? 1.547 2.704 17.126 1.00 92.12 241 PRO A CA 1
ATOM 1902 C C . PRO A 1 241 ? 0.747 2.093 15.974 1.00 92.12 241 PRO A C 1
ATOM 1904 O O . PRO A 1 241 ? 0.251 2.791 15.093 1.00 92.12 241 PRO A O 1
ATOM 1907 N N . ARG A 1 242 ? 0.568 0.767 16.010 1.00 89.81 242 ARG A N 1
ATOM 1908 C CA . ARG A 1 242 ? -0.342 0.013 15.121 1.00 89.81 242 ARG A CA 1
ATOM 1909 C C . ARG A 1 242 ? -0.080 0.177 13.613 1.00 89.81 242 ARG A C 1
ATOM 1911 O O . ARG A 1 242 ? -0.938 -0.157 12.797 1.00 89.81 242 ARG A O 1
ATOM 1918 N N . VAL A 1 243 ? 1.120 0.607 13.216 1.00 83.81 243 VAL A N 1
ATOM 1919 C CA . VAL A 1 243 ? 1.528 0.619 11.803 1.00 83.81 243 VAL A CA 1
ATOM 1920 C C . VAL A 1 243 ? 1.892 -0.791 11.355 1.00 83.81 243 VAL A C 1
ATOM 1922 O O . VAL A 1 243 ? 2.642 -1.505 12.024 1.00 83.81 243 VAL A O 1
ATOM 1925 N N . LYS A 1 244 ? 1.419 -1.193 10.169 1.00 77.75 244 LYS A N 1
ATOM 1926 C CA . LYS A 1 244 ? 1.848 -2.446 9.532 1.00 77.75 244 LYS A CA 1
ATOM 1927 C C . LYS A 1 244 ? 3.390 -2.468 9.440 1.00 77.75 244 LYS A C 1
ATOM 1929 O O . LYS A 1 244 ? 3.955 -1.551 8.841 1.00 77.75 244 LYS A O 1
ATOM 1934 N N . PRO A 1 245 ? 4.094 -3.506 9.938 1.00 64.75 245 PRO A N 1
ATOM 1935 C CA . PRO A 1 245 ? 5.561 -3.509 10.027 1.00 64.75 245 PRO A CA 1
ATOM 1936 C C . PRO A 1 245 ? 6.288 -3.187 8.712 1.00 64.75 245 PRO A C 1
ATOM 1938 O O . PRO A 1 245 ? 7.290 -2.475 8.701 1.00 64.75 245 PRO A O 1
ATOM 1941 N N . GLY A 1 246 ? 5.765 -3.682 7.585 1.00 66.69 246 GLY A N 1
ATOM 1942 C CA . GLY A 1 246 ? 6.325 -3.416 6.258 1.00 66.69 246 GLY A CA 1
ATOM 1943 C C . GLY A 1 246 ? 6.093 -1.990 5.746 1.00 66.69 246 GLY A C 1
ATOM 1944 O O . GLY A 1 246 ? 6.823 -1.550 4.864 1.00 66.69 246 GLY A O 1
ATOM 1945 N N . LEU A 1 247 ? 5.105 -1.270 6.279 1.00 71.62 247 LEU A N 1
ATOM 1946 C CA . LEU A 1 247 ? 4.799 0.110 5.905 1.00 71.62 247 LEU A CA 1
ATOM 1947 C C . LEU A 1 247 ? 5.691 1.097 6.668 1.00 71.62 247 LEU A C 1
ATOM 1949 O O . LEU A 1 247 ? 6.293 1.960 6.038 1.00 71.62 247 LEU A O 1
ATOM 1953 N N . ALA A 1 248 ? 5.871 0.899 7.981 1.00 65.44 248 ALA A N 1
ATOM 1954 C CA . ALA A 1 248 ? 6.689 1.763 8.846 1.00 65.44 248 ALA A CA 1
ATOM 1955 C C . ALA A 1 248 ? 8.154 1.895 8.390 1.00 65.44 248 ALA A C 1
ATOM 1957 O O . ALA A 1 248 ? 8.799 2.913 8.605 1.00 65.44 248 ALA A O 1
ATOM 1958 N N . GLN A 1 249 ? 8.692 0.853 7.755 1.00 62.41 249 GLN A N 1
ATOM 1959 C CA . GLN A 1 249 ? 10.065 0.846 7.238 1.00 62.41 249 GLN A CA 1
ATOM 1960 C C . GLN A 1 249 ? 10.173 1.378 5.808 1.00 62.41 249 GLN A C 1
ATOM 1962 O O . GLN A 1 249 ? 11.278 1.567 5.315 1.00 62.41 249 GLN A O 1
ATOM 1967 N N . ARG A 1 250 ? 9.048 1.531 5.101 1.00 61.78 250 ARG A N 1
ATOM 1968 C CA . ARG A 1 250 ? 9.001 1.925 3.683 1.00 61.78 250 ARG A CA 1
ATOM 1969 C C . ARG A 1 250 ? 8.485 3.350 3.491 1.00 61.78 250 ARG A C 1
ATOM 1971 O O . ARG A 1 250 ? 8.528 3.834 2.366 1.00 61.78 250 ARG A O 1
ATOM 1978 N N . THR A 1 251 ? 8.028 3.999 4.557 1.00 61.75 251 THR A N 1
ATOM 1979 C CA . THR A 1 251 ? 7.518 5.369 4.547 1.00 61.75 251 THR A CA 1
ATOM 1980 C C . THR A 1 251 ? 8.538 6.375 4.055 1.00 61.75 251 THR A C 1
ATOM 1982 O O . THR A 1 251 ? 9.637 6.447 4.599 1.00 61.75 251 THR A O 1
ATOM 1985 N N . GLY A 1 252 ? 8.166 7.153 3.035 1.00 52.03 252 GLY A N 1
ATOM 1986 C CA . GLY A 1 252 ? 8.973 8.269 2.530 1.00 52.03 252 GLY A CA 1
ATOM 1987 C C . GLY A 1 252 ? 10.321 7.874 1.911 1.00 52.03 252 GLY A C 1
ATOM 1988 O O . GLY A 1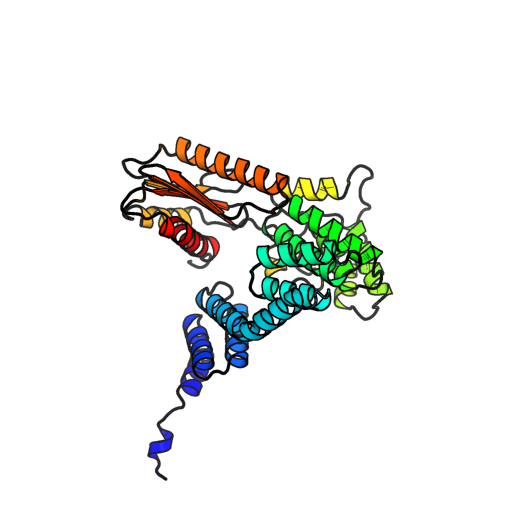 252 ? 11.099 8.750 1.547 1.00 52.03 252 GLY A O 1
ATOM 1989 N N . LEU A 1 253 ? 10.619 6.577 1.776 1.00 54.25 253 LEU A N 1
ATOM 1990 C CA . LEU A 1 253 ? 11.831 6.103 1.118 1.00 54.25 253 LEU A CA 1
ATOM 1991 C C . LEU A 1 253 ? 11.547 5.906 -0.369 1.00 54.25 253 LEU A C 1
ATOM 1993 O O . LEU A 1 253 ? 11.015 4.867 -0.778 1.00 54.25 253 LEU A O 1
ATOM 1997 N N . ALA A 1 254 ? 11.989 6.864 -1.188 1.00 54.56 254 ALA A N 1
ATOM 1998 C CA . ALA A 1 254 ? 12.273 6.574 -2.588 1.00 54.56 254 ALA A CA 1
ATOM 1999 C C . ALA A 1 254 ? 13.151 5.307 -2.640 1.00 54.56 254 ALA A C 1
ATOM 2001 O O . ALA A 1 254 ? 14.059 5.150 -1.810 1.00 54.56 254 ALA A O 1
ATOM 2002 N N . PRO A 1 255 ? 12.879 4.352 -3.545 1.00 59.22 255 PRO A N 1
ATOM 2003 C CA . PRO A 1 255 ? 13.679 3.147 -3.626 1.00 59.22 255 PRO A CA 1
ATOM 2004 C C . PRO A 1 255 ? 15.118 3.587 -3.891 1.00 59.22 255 PRO A C 1
ATOM 2006 O O . PRO A 1 255 ? 15.395 4.247 -4.891 1.00 59.22 255 PRO A O 1
ATOM 2009 N N . LYS A 1 256 ? 16.039 3.253 -2.978 1.00 64.06 256 LYS A N 1
ATOM 2010 C CA . LYS A 1 256 ? 17.472 3.443 -3.211 1.00 64.06 256 LYS A CA 1
ATOM 2011 C C . LYS A 1 256 ? 17.893 2.466 -4.299 1.00 64.06 256 LYS A C 1
ATOM 2013 O O . LYS A 1 256 ? 18.331 1.352 -4.022 1.00 64.06 256 LYS A O 1
ATOM 2018 N N . ILE A 1 257 ? 17.691 2.867 -5.546 1.00 74.75 257 ILE A N 1
ATOM 2019 C CA . ILE A 1 257 ? 18.150 2.121 -6.703 1.00 74.75 257 ILE A CA 1
ATOM 2020 C C . ILE A 1 257 ? 19.645 2.386 -6.820 1.00 74.75 257 ILE A C 1
ATOM 2022 O O . ILE A 1 257 ? 20.077 3.514 -7.048 1.00 74.75 257 ILE A O 1
ATOM 2026 N N . ASN A 1 258 ? 20.444 1.338 -6.642 1.00 82.69 258 ASN A N 1
ATOM 2027 C CA . ASN A 1 258 ? 21.863 1.410 -6.946 1.00 82.69 258 ASN A CA 1
ATOM 2028 C C . ASN A 1 258 ? 22.010 1.572 -8.466 1.00 82.69 258 ASN A C 1
ATOM 2030 O O . ASN A 1 258 ? 21.767 0.621 -9.208 1.00 82.69 258 ASN A O 1
ATOM 2034 N N . ALA A 1 259 ? 22.387 2.773 -8.910 1.00 86.12 259 ALA A N 1
ATOM 2035 C CA . ALA A 1 259 ? 22.503 3.112 -10.326 1.00 86.12 259 ALA A CA 1
ATOM 2036 C C . ALA A 1 259 ? 23.458 2.170 -11.075 1.00 86.12 259 ALA A C 1
ATOM 2038 O O . ALA A 1 259 ? 23.149 1.753 -12.184 1.00 86.12 259 ALA A O 1
ATOM 2039 N N . VAL A 1 260 ? 24.561 1.743 -10.446 1.00 87.31 260 VAL A N 1
ATOM 2040 C CA . VAL A 1 260 ? 25.528 0.810 -11.051 1.00 87.31 260 VAL A CA 1
ATOM 2041 C C . VAL A 1 260 ? 24.895 -0.564 -11.272 1.00 87.31 260 VAL A C 1
ATOM 2043 O O . VAL A 1 260 ? 24.973 -1.123 -12.364 1.00 87.31 260 VAL A O 1
ATOM 2046 N N . ALA A 1 261 ? 24.213 -1.097 -10.256 1.00 86.56 261 ALA A N 1
ATOM 2047 C CA . ALA A 1 261 ? 23.540 -2.391 -10.362 1.00 86.56 261 ALA A CA 1
ATOM 2048 C C . ALA A 1 261 ? 22.346 -2.348 -11.332 1.00 86.56 261 ALA A C 1
ATOM 2050 O O . ALA A 1 261 ? 22.107 -3.306 -12.068 1.00 86.56 261 ALA A O 1
ATOM 2051 N N . ALA A 1 262 ? 21.596 -1.243 -11.344 1.00 89.50 262 ALA A N 1
ATOM 2052 C CA . ALA A 1 262 ? 20.506 -1.020 -12.286 1.00 89.50 262 ALA A CA 1
ATOM 2053 C C . ALA A 1 262 ? 21.028 -0.931 -13.722 1.00 89.50 262 ALA A C 1
ATOM 2055 O O . ALA A 1 262 ? 20.488 -1.604 -14.595 1.00 89.50 262 ALA A O 1
ATOM 2056 N N . MET A 1 263 ? 22.113 -0.186 -13.949 1.00 93.75 263 MET A N 1
ATOM 2057 C CA . MET A 1 263 ? 22.756 -0.076 -15.255 1.00 93.75 263 MET A CA 1
ATOM 2058 C C . MET A 1 263 ? 23.237 -1.438 -15.752 1.00 93.75 263 MET A C 1
ATOM 2060 O O . MET A 1 263 ? 22.906 -1.812 -16.868 1.00 93.75 263 MET A O 1
ATOM 2064 N N . ALA A 1 264 ? 23.905 -2.238 -14.914 1.00 91.00 264 ALA A N 1
ATOM 2065 C CA . ALA A 1 264 ? 24.332 -3.587 -15.294 1.00 91.00 264 ALA A CA 1
ATOM 2066 C C . ALA A 1 264 ? 23.155 -4.478 -15.741 1.00 91.00 264 ALA A C 1
ATOM 2068 O O . ALA A 1 264 ? 23.253 -5.185 -16.744 1.00 91.00 264 ALA A O 1
ATOM 2069 N N . LYS A 1 265 ? 22.017 -4.415 -15.033 1.00 92.69 265 LYS A N 1
ATOM 2070 C CA . LYS A 1 265 ? 20.797 -5.157 -15.400 1.00 92.69 265 LYS A CA 1
ATOM 2071 C C . LYS A 1 265 ? 20.163 -4.640 -16.690 1.00 92.69 265 LYS A C 1
ATOM 2073 O O . LYS A 1 265 ? 19.700 -5.447 -17.484 1.00 92.69 265 LYS A O 1
ATOM 2078 N N . VAL A 1 266 ? 20.138 -3.325 -16.896 1.00 93.69 266 VAL A N 1
ATOM 2079 C CA . VAL A 1 266 ? 19.592 -2.698 -18.110 1.00 93.69 266 VAL A CA 1
ATOM 2080 C C . VAL A 1 266 ? 20.468 -3.012 -19.325 1.00 93.69 266 VAL A C 1
ATOM 2082 O O . VAL A 1 266 ? 19.945 -3.423 -20.355 1.00 93.69 266 VAL A O 1
ATOM 2085 N N . SER A 1 267 ? 21.793 -2.926 -19.195 1.00 93.12 267 SER A N 1
ATOM 2086 C CA . SER A 1 267 ? 22.746 -3.294 -20.248 1.00 93.12 267 SER A CA 1
ATOM 2087 C C . SER A 1 267 ? 22.671 -4.773 -20.625 1.00 93.12 267 SER A C 1
ATOM 2089 O O . SER A 1 267 ? 22.752 -5.105 -21.801 1.00 93.12 267 SER A O 1
ATOM 2091 N N . ALA A 1 268 ? 22.436 -5.673 -19.665 1.00 93.31 268 ALA A N 1
ATOM 2092 C CA . ALA A 1 268 ? 22.239 -7.095 -19.958 1.00 93.31 268 ALA A CA 1
ATOM 2093 C C . ALA A 1 268 ? 20.989 -7.382 -20.818 1.00 93.31 268 ALA A C 1
ATOM 2095 O O . ALA A 1 268 ? 20.878 -8.460 -21.396 1.00 93.31 268 ALA A O 1
ATOM 2096 N N . LEU A 1 269 ? 20.049 -6.434 -20.902 1.00 93.88 269 LEU A N 1
ATOM 2097 C CA . LEU A 1 269 ? 18.837 -6.541 -21.715 1.00 93.88 269 LEU A CA 1
ATOM 2098 C C . LEU A 1 269 ? 18.998 -5.930 -23.111 1.00 93.88 269 LEU A C 1
ATOM 2100 O O . LEU A 1 269 ? 18.050 -5.998 -23.890 1.00 93.88 269 LEU A O 1
ATOM 2104 N N . GLN A 1 270 ? 20.159 -5.359 -23.443 1.00 92.12 270 GLN A N 1
ATOM 2105 C CA . GLN A 1 270 ? 20.392 -4.680 -24.718 1.00 92.12 270 GLN A CA 1
ATOM 2106 C C . GLN A 1 270 ? 20.093 -5.576 -25.928 1.00 92.12 270 GLN A C 1
ATOM 2108 O O . GLN A 1 270 ? 19.414 -5.151 -26.854 1.00 92.12 270 GLN A O 1
ATOM 2113 N N . GLU A 1 271 ? 20.493 -6.846 -25.871 1.00 91.19 271 GLU A N 1
ATOM 2114 C CA . GLU A 1 271 ? 20.295 -7.834 -26.944 1.00 91.19 271 GLU A CA 1
ATOM 2115 C C . GLU A 1 271 ? 18.873 -8.432 -26.982 1.00 91.19 271 GLU A C 1
ATOM 2117 O O . GLU A 1 271 ? 18.616 -9.421 -27.670 1.00 91.19 271 GLU A O 1
ATOM 2122 N N . THR A 1 272 ? 17.922 -7.881 -26.218 1.00 94.38 272 THR A N 1
ATOM 2123 C CA . THR A 1 272 ? 16.539 -8.375 -26.219 1.00 94.38 272 THR A CA 1
ATOM 2124 C C . THR A 1 272 ? 15.882 -8.079 -27.574 1.00 94.38 272 THR A C 1
ATOM 2126 O O . THR A 1 272 ? 15.764 -6.907 -27.940 1.00 94.38 272 THR A O 1
ATOM 2129 N N . PRO A 1 273 ? 15.374 -9.093 -28.306 1.00 93.75 273 PRO A N 1
ATOM 2130 C CA . PRO A 1 273 ? 14.762 -8.875 -29.613 1.00 93.75 273 PRO A CA 1
ATOM 2131 C C . PRO A 1 273 ? 13.593 -7.888 -29.554 1.00 93.75 273 PRO A C 1
ATOM 2133 O O . PRO A 1 273 ? 12.646 -8.076 -28.788 1.00 93.75 273 PRO A O 1
ATOM 2136 N N . GLY A 1 274 ? 13.656 -6.850 -30.388 1.00 93.75 274 GLY A N 1
ATOM 2137 C CA . GLY A 1 274 ? 12.624 -5.817 -30.496 1.00 93.75 274 GLY A CA 1
ATOM 2138 C C . GLY A 1 274 ? 12.730 -4.692 -29.463 1.00 93.75 274 GLY A C 1
ATOM 2139 O O . GLY A 1 274 ? 11.926 -3.767 -29.515 1.00 93.75 274 GLY A O 1
ATOM 2140 N N . LEU A 1 275 ? 13.698 -4.720 -28.540 1.00 96.38 275 LEU A N 1
ATOM 2141 C CA . LEU A 1 275 ? 13.961 -3.597 -27.635 1.00 96.38 275 LEU A CA 1
ATOM 2142 C C . LEU A 1 275 ? 14.677 -2.475 -28.399 1.00 96.38 275 LEU A C 1
ATOM 2144 O O . LEU A 1 275 ? 15.734 -2.705 -28.980 1.00 96.38 275 LEU A O 1
ATOM 2148 N N . LEU A 1 276 ? 14.122 -1.261 -28.371 1.00 96.25 276 LEU A N 1
ATOM 2149 C CA . LEU A 1 276 ? 14.711 -0.078 -29.011 1.00 96.25 276 LEU A CA 1
ATOM 2150 C C . LEU A 1 276 ? 15.310 0.887 -27.988 1.00 96.25 276 LEU A C 1
ATOM 2152 O O . LEU A 1 276 ? 16.448 1.319 -28.134 1.00 96.25 276 LEU A O 1
ATOM 2156 N N . ASN A 1 277 ? 14.573 1.197 -26.923 1.00 97.19 277 ASN A N 1
ATOM 2157 C CA . ASN A 1 277 ? 15.086 1.961 -25.791 1.00 97.19 277 ASN A CA 1
ATOM 2158 C C . ASN A 1 277 ? 14.520 1.407 -24.487 1.00 97.19 277 ASN A C 1
ATOM 2160 O O . ASN A 1 277 ? 13.369 0.980 -24.422 1.00 97.19 277 ASN A O 1
ATOM 2164 N N . LEU A 1 278 ? 15.307 1.477 -23.424 1.00 97.25 278 LEU A N 1
ATOM 2165 C CA . LEU A 1 278 ? 14.869 1.189 -22.065 1.00 97.25 278 LEU A CA 1
ATOM 2166 C C . LEU A 1 278 ? 15.481 2.236 -21.142 1.00 97.25 278 LEU A C 1
ATOM 2168 O O . LEU A 1 278 ? 16.672 2.517 -21.232 1.00 97.25 278 LEU A O 1
ATOM 2172 N N . ALA A 1 279 ? 14.675 2.832 -20.272 1.00 96.06 279 ALA A N 1
ATOM 2173 C CA . ALA A 1 279 ? 15.126 3.854 -19.339 1.00 96.06 279 ALA A CA 1
ATOM 2174 C C . ALA A 1 279 ? 14.466 3.682 -17.977 1.00 96.06 279 ALA A C 1
ATOM 2176 O O . ALA A 1 279 ? 13.304 3.294 -17.858 1.00 96.06 279 ALA A O 1
ATOM 2177 N N . ILE A 1 280 ? 15.232 4.010 -16.947 1.00 94.19 280 ILE A N 1
ATOM 2178 C CA . ILE A 1 280 ? 14.799 4.086 -15.562 1.00 94.19 280 ILE A CA 1
ATOM 2179 C C . ILE A 1 280 ? 15.085 5.504 -15.115 1.00 94.19 280 ILE A C 1
ATOM 2181 O O . ILE A 1 280 ? 16.242 5.923 -15.090 1.00 94.19 280 ILE A O 1
ATOM 2185 N N . LEU A 1 281 ? 14.033 6.239 -14.786 1.00 91.56 281 LEU A N 1
ATOM 2186 C CA . LEU A 1 281 ? 14.113 7.615 -14.334 1.00 91.56 281 LEU A CA 1
ATOM 2187 C C . LEU A 1 281 ? 13.749 7.708 -12.854 1.00 91.56 281 LEU A C 1
ATOM 2189 O O . LEU A 1 281 ? 12.845 7.013 -12.379 1.00 91.56 281 LEU A O 1
ATOM 2193 N N . SER A 1 282 ? 14.429 8.596 -12.136 1.00 85.00 282 SER A N 1
ATOM 2194 C CA . SER A 1 282 ? 14.025 9.013 -10.795 1.00 85.00 282 SER A CA 1
ATOM 2195 C C . SER A 1 282 ? 12.690 9.770 -10.832 1.00 85.00 282 SER A C 1
ATOM 2197 O O . SER A 1 282 ? 12.135 10.040 -11.902 1.00 85.00 282 SER A O 1
ATOM 2199 N N . ARG A 1 283 ? 12.176 10.142 -9.654 1.00 76.62 283 ARG A N 1
ATOM 2200 C CA . ARG A 1 283 ? 10.955 10.955 -9.523 1.00 76.62 283 ARG A CA 1
ATOM 2201 C C . ARG A 1 283 ? 11.086 12.302 -10.234 1.00 76.62 283 ARG A C 1
ATOM 2203 O O . ARG A 1 283 ? 10.118 12.776 -10.816 1.00 76.62 283 ARG A O 1
ATOM 2210 N N . GLU A 1 284 ? 12.290 12.862 -10.235 1.00 77.81 284 GLU A N 1
ATOM 2211 C CA . GLU A 1 284 ? 12.649 14.147 -10.842 1.00 77.81 284 GLU A CA 1
ATOM 2212 C C . GLU A 1 284 ? 12.929 14.033 -12.353 1.00 77.81 284 GLU A C 1
ATOM 2214 O O . GLU A 1 284 ? 13.254 15.025 -13.000 1.00 77.81 284 GLU A O 1
ATOM 2219 N N . GLY A 1 285 ? 12.834 12.832 -12.938 1.00 83.44 285 GLY A N 1
ATOM 2220 C CA . GLY A 1 285 ? 13.122 12.609 -14.358 1.00 83.44 285 GLY A CA 1
ATOM 2221 C C . GLY A 1 285 ? 14.616 12.496 -14.692 1.00 83.44 285 GLY A C 1
ATOM 2222 O O . GLY A 1 285 ? 14.988 12.543 -15.869 1.00 83.44 285 GLY A O 1
ATOM 2223 N N . THR A 1 286 ? 15.475 12.331 -13.680 1.00 88.12 286 THR A N 1
ATOM 2224 C CA . THR A 1 286 ? 16.909 12.059 -13.860 1.00 88.12 286 THR A CA 1
AT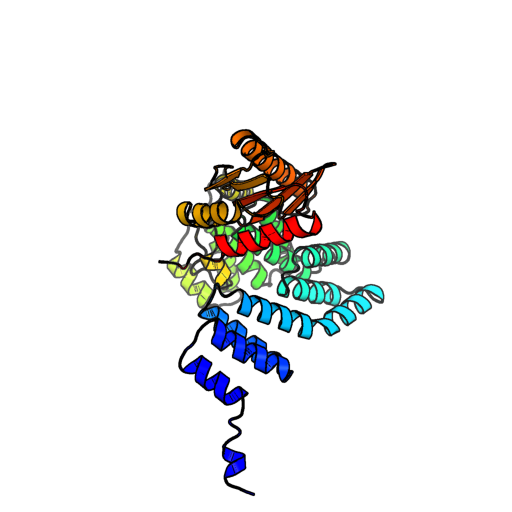OM 2225 C C . THR A 1 286 ? 17.111 10.608 -14.278 1.00 88.12 286 THR A C 1
ATOM 2227 O O . THR A 1 286 ? 16.501 9.708 -13.702 1.00 88.12 286 THR A O 1
ATOM 2230 N N . VAL A 1 287 ? 17.979 10.351 -15.258 1.00 92.62 287 VAL A N 1
ATOM 2231 C CA . VAL A 1 287 ? 18.273 8.983 -15.710 1.00 92.62 287 VAL A CA 1
ATOM 2232 C C . VAL A 1 287 ? 19.086 8.246 -14.646 1.00 92.62 287 VAL A C 1
ATOM 2234 O O . VAL A 1 287 ? 20.201 8.642 -14.322 1.00 92.62 287 VAL A O 1
ATOM 2237 N N . ILE A 1 288 ? 18.530 7.156 -14.123 1.00 92.38 288 ILE A N 1
ATOM 2238 C CA . ILE A 1 288 ? 19.218 6.215 -13.230 1.00 92.38 288 ILE A CA 1
ATOM 2239 C C . ILE A 1 288 ? 19.984 5.176 -14.055 1.00 92.38 288 ILE A C 1
ATOM 2241 O O . ILE A 1 288 ? 21.117 4.835 -13.726 1.00 92.38 288 ILE A O 1
ATOM 2245 N N . ALA A 1 289 ? 19.355 4.660 -15.111 1.00 94.31 289 ALA A N 1
ATOM 2246 C CA . ALA A 1 289 ? 19.949 3.723 -16.058 1.00 94.31 289 ALA A CA 1
ATOM 2247 C C . ALA A 1 289 ? 19.198 3.794 -17.388 1.00 94.31 289 ALA A C 1
ATOM 2249 O O . ALA A 1 289 ? 17.979 3.983 -17.398 1.00 94.31 289 ALA A O 1
ATOM 2250 N N . SER A 1 290 ? 19.896 3.610 -18.503 1.00 95.81 290 SER A N 1
ATOM 2251 C CA . SER A 1 290 ? 19.259 3.519 -19.813 1.00 95.81 290 SER A CA 1
ATOM 2252 C C . SER A 1 290 ? 20.093 2.715 -20.803 1.00 95.81 290 SER A C 1
ATOM 2254 O O . SER A 1 290 ? 21.305 2.585 -20.661 1.00 95.81 290 SER A O 1
ATOM 2256 N N . VAL A 1 291 ? 19.430 2.174 -21.819 1.00 95.75 291 VAL A N 1
ATOM 2257 C CA . VAL A 1 291 ? 20.063 1.595 -23.003 1.00 95.75 291 VAL A CA 1
ATOM 2258 C C . VAL A 1 291 ? 19.252 1.976 -24.237 1.00 95.75 291 VAL A C 1
ATOM 2260 O O . VAL A 1 291 ? 18.032 2.148 -24.165 1.00 95.75 291 VAL A O 1
ATOM 2263 N N . GLY A 1 292 ? 19.941 2.145 -25.358 1.00 94.69 292 GLY A N 1
ATOM 2264 C CA . GLY A 1 292 ? 19.348 2.410 -26.660 1.00 94.69 292 GLY A CA 1
ATOM 2265 C C . GLY A 1 292 ? 20.004 1.535 -27.718 1.00 94.69 292 GLY A C 1
ATOM 2266 O O . GLY A 1 292 ? 21.212 1.311 -27.666 1.00 94.69 292 GLY A O 1
ATOM 2267 N N . ASN A 1 293 ? 19.194 1.060 -28.654 1.00 94.31 293 ASN A N 1
ATOM 2268 C CA . ASN A 1 293 ? 19.593 0.244 -29.789 1.00 94.31 293 ASN A CA 1
ATOM 2269 C C . ASN A 1 293 ? 19.380 1.002 -31.100 1.00 94.31 293 ASN A C 1
ATOM 2271 O O . ASN A 1 293 ? 18.719 2.043 -31.151 1.00 94.31 293 ASN A O 1
ATOM 2275 N N . GLU A 1 294 ? 19.941 0.458 -32.176 1.00 88.88 294 GLU A N 1
ATOM 2276 C CA . GLU A 1 294 ? 19.725 0.975 -33.522 1.00 88.88 294 GLU A CA 1
ATOM 2277 C C . GLU A 1 294 ? 18.225 0.981 -33.873 1.00 88.88 294 GLU A C 1
ATOM 2279 O O . GLU A 1 294 ? 17.486 0.054 -33.542 1.00 88.88 294 GLU A O 1
ATOM 2284 N N . GLY A 1 295 ? 17.757 2.066 -34.496 1.00 87.44 295 GLY A N 1
ATOM 2285 C CA . GLY A 1 295 ? 16.331 2.293 -34.765 1.00 87.44 295 GLY A CA 1
ATOM 2286 C C . GLY A 1 295 ? 15.526 2.842 -33.578 1.00 87.44 295 GLY A C 1
ATOM 2287 O O . GLY A 1 295 ? 14.341 3.130 -33.736 1.00 87.44 295 GLY A O 1
ATOM 2288 N N . GLY A 1 296 ? 16.149 3.011 -32.407 1.00 90.19 296 GLY A N 1
ATOM 2289 C CA . GLY A 1 296 ? 15.568 3.705 -31.259 1.00 90.19 296 GLY A CA 1
ATOM 2290 C C . GLY A 1 296 ? 15.685 5.231 -31.323 1.00 90.19 296 GLY A C 1
ATOM 2291 O O . GLY A 1 296 ? 16.288 5.807 -32.226 1.00 90.19 296 GLY A O 1
ATOM 2292 N N . MET A 1 297 ? 15.093 5.893 -30.331 1.00 93.00 297 MET A N 1
ATOM 2293 C CA . MET A 1 297 ? 15.177 7.343 -30.135 1.00 93.00 297 MET A CA 1
ATOM 2294 C C . MET A 1 297 ? 16.528 7.746 -29.544 1.00 93.00 297 MET A C 1
ATOM 2296 O O . MET A 1 297 ? 17.175 6.954 -28.846 1.00 93.00 297 MET A O 1
ATOM 2300 N N . ALA A 1 298 ? 16.921 9.007 -29.743 1.00 94.12 298 ALA A N 1
ATOM 2301 C CA . ALA A 1 298 ? 18.071 9.549 -29.034 1.00 94.12 298 ALA A CA 1
ATOM 2302 C C . ALA A 1 298 ? 17.819 9.522 -27.507 1.00 94.12 298 ALA A C 1
ATOM 2304 O O . ALA A 1 298 ? 16.682 9.728 -27.069 1.00 94.12 298 ALA A O 1
ATOM 2305 N N . PRO A 1 299 ? 18.849 9.301 -26.665 1.00 90.12 299 PRO A N 1
ATOM 2306 C CA . PRO A 1 299 ? 18.663 9.154 -25.218 1.00 90.12 299 PRO A CA 1
ATOM 2307 C C . PRO A 1 299 ? 17.907 10.312 -24.552 1.00 90.12 299 PRO A C 1
ATOM 2309 O O . PRO A 1 299 ? 17.013 10.074 -23.740 1.00 90.12 299 PRO A O 1
ATOM 2312 N N . GLU A 1 300 ? 18.217 11.556 -24.923 1.00 91.69 300 GLU A N 1
ATOM 2313 C CA . GLU A 1 300 ? 17.543 12.738 -24.369 1.00 91.69 300 GLU A CA 1
ATOM 2314 C C . GLU A 1 300 ? 16.099 12.893 -24.856 1.00 91.69 300 GLU A C 1
ATOM 2316 O O . GLU A 1 300 ? 15.226 13.296 -24.084 1.00 91.69 300 GLU A O 1
ATOM 2321 N N . GLU A 1 301 ? 15.813 12.526 -26.105 1.00 92.88 301 GLU A N 1
ATOM 2322 C CA . GLU A 1 301 ? 14.446 12.514 -26.636 1.00 92.88 301 GLU A CA 1
ATOM 2323 C C . GLU A 1 301 ? 13.596 11.481 -25.895 1.00 92.88 301 GLU A C 1
ATOM 2325 O O . GLU A 1 301 ? 12.493 11.790 -25.442 1.00 92.88 301 GLU A O 1
ATOM 2330 N N . PHE A 1 302 ? 14.137 10.277 -25.685 1.00 92.62 302 PHE A N 1
ATOM 2331 C CA . PHE A 1 302 ? 13.443 9.217 -24.964 1.00 92.62 302 PHE A CA 1
ATOM 2332 C C . PHE A 1 302 ? 13.225 9.558 -23.486 1.00 92.62 302 PHE A C 1
ATOM 2334 O O . PHE A 1 302 ? 12.144 9.307 -22.943 1.00 92.62 302 PHE A O 1
ATOM 2341 N N . ARG A 1 303 ? 14.220 10.177 -22.833 1.00 93.25 303 ARG A N 1
ATOM 2342 C CA . ARG A 1 303 ? 14.090 10.701 -21.466 1.00 93.25 303 ARG A CA 1
ATOM 2343 C C . ARG A 1 303 ? 12.962 11.726 -21.383 1.00 93.25 303 ARG A C 1
ATOM 2345 O O . ARG A 1 303 ? 12.115 11.624 -20.499 1.00 93.25 303 ARG A O 1
ATOM 2352 N N . THR A 1 304 ? 12.941 12.681 -22.312 1.00 91.62 304 THR A N 1
ATOM 2353 C CA . THR A 1 304 ? 11.956 13.771 -22.349 1.00 91.62 304 THR A CA 1
ATOM 2354 C C . THR A 1 304 ? 10.551 13.227 -22.587 1.00 91.62 304 THR A C 1
ATOM 2356 O O . THR A 1 304 ? 9.645 13.532 -21.816 1.00 91.62 304 THR A O 1
ATOM 2359 N N . LEU A 1 305 ? 10.383 12.347 -23.579 1.00 89.69 305 LEU A N 1
ATOM 2360 C CA . LEU A 1 305 ? 9.122 11.654 -23.844 1.00 89.69 305 LEU A CA 1
ATOM 2361 C C . LEU A 1 305 ? 8.627 10.907 -22.601 1.00 89.69 305 LEU A C 1
ATOM 2363 O O . LEU A 1 305 ? 7.470 11.038 -22.215 1.00 89.69 305 LEU A O 1
ATOM 2367 N N . THR A 1 306 ? 9.506 10.140 -21.958 1.00 90.44 306 THR A N 1
ATOM 2368 C CA . THR A 1 306 ? 9.155 9.353 -20.771 1.00 90.44 306 THR A CA 1
ATOM 2369 C C . THR A 1 306 ? 8.715 10.242 -19.610 1.00 90.44 306 THR A C 1
ATOM 2371 O O . THR A 1 306 ? 7.698 9.963 -18.969 1.00 90.44 306 THR A O 1
ATOM 2374 N N . ALA A 1 307 ? 9.469 11.309 -19.333 1.00 87.06 307 ALA A N 1
ATOM 2375 C CA . ALA A 1 307 ? 9.156 12.251 -18.268 1.00 87.06 307 ALA A CA 1
ATOM 2376 C C . ALA A 1 307 ? 7.814 12.952 -18.523 1.00 87.06 307 ALA A C 1
ATOM 2378 O O . ALA A 1 307 ? 6.971 12.991 -17.628 1.00 87.06 307 ALA A O 1
ATOM 2379 N N . GLU A 1 308 ? 7.578 13.419 -19.751 1.00 87.75 308 GLU A N 1
ATOM 2380 C CA . GLU A 1 308 ? 6.335 14.090 -20.134 1.00 87.75 308 GLU A CA 1
ATOM 2381 C C . GLU A 1 308 ? 5.124 13.162 -20.078 1.00 87.75 308 GLU A C 1
ATOM 2383 O O . GLU A 1 308 ? 4.116 13.508 -19.465 1.00 87.75 308 GLU A O 1
ATOM 2388 N N . VAL A 1 309 ? 5.219 11.948 -20.629 1.00 87.00 309 VAL A N 1
ATOM 2389 C CA . VAL A 1 309 ? 4.110 10.986 -20.559 1.00 87.00 309 VAL A CA 1
ATOM 2390 C C . VAL A 1 309 ? 3.800 10.630 -19.105 1.00 87.00 309 VAL A C 1
ATOM 2392 O O . VAL A 1 309 ? 2.629 10.599 -18.730 1.00 87.00 309 VAL A O 1
ATOM 2395 N N . SER A 1 310 ? 4.816 10.408 -18.264 1.00 84.12 310 SER A N 1
ATOM 2396 C CA . SER A 1 310 ? 4.625 10.121 -16.834 1.00 84.12 310 SER A CA 1
ATOM 2397 C C . SER A 1 310 ? 3.977 11.300 -16.096 1.00 84.12 310 SER A C 1
ATOM 2399 O O . SER A 1 310 ? 3.050 11.098 -15.308 1.00 84.12 310 SER A O 1
ATOM 2401 N N . ARG A 1 311 ? 4.416 12.535 -16.377 1.00 83.88 311 ARG A N 1
ATOM 2402 C CA . ARG A 1 311 ? 3.877 13.767 -15.783 1.00 83.88 311 ARG A CA 1
ATOM 2403 C C . ARG A 1 311 ? 2.422 13.998 -16.188 1.00 83.88 311 ARG A C 1
ATOM 2405 O O . ARG A 1 311 ? 1.565 14.101 -15.313 1.00 83.88 311 ARG A O 1
ATOM 2412 N N . VAL A 1 312 ? 2.134 14.016 -17.490 1.00 87.62 312 VAL A N 1
ATOM 2413 C CA . VAL A 1 312 ? 0.788 14.254 -18.035 1.00 87.62 312 VAL A CA 1
ATOM 2414 C C . VAL A 1 312 ? -0.180 13.153 -17.610 1.00 87.62 312 VAL A C 1
ATOM 2416 O O . VAL A 1 312 ? -1.308 13.453 -17.226 1.00 87.62 312 VAL A O 1
ATOM 2419 N N . SER A 1 313 ? 0.252 11.887 -17.614 1.00 87.75 313 SER A N 1
ATOM 2420 C CA . SER A 1 313 ? -0.593 10.783 -17.139 1.00 87.75 313 SER A CA 1
ATOM 2421 C C . SER A 1 313 ? -0.890 10.917 -15.648 1.00 87.75 313 SER A C 1
ATOM 2423 O O . SER A 1 313 ? -2.035 10.757 -15.245 1.00 87.75 313 SER A O 1
ATOM 2425 N N . GLY A 1 314 ? 0.105 11.279 -14.829 1.00 80.56 314 GLY A N 1
ATOM 2426 C CA . GLY A 1 314 ? -0.101 11.550 -13.405 1.00 80.56 314 GLY A CA 1
ATOM 2427 C C . GLY A 1 314 ? -1.073 12.708 -13.153 1.00 80.56 314 GLY A C 1
ATOM 2428 O O . GLY A 1 314 ? -1.977 12.584 -12.331 1.00 80.56 314 GLY A O 1
ATOM 2429 N N . GLU A 1 315 ? -0.938 13.812 -13.890 1.00 79.44 315 GLU A N 1
ATOM 2430 C CA . GLU A 1 315 ? -1.870 14.946 -13.828 1.00 79.44 315 GLU A CA 1
ATOM 2431 C C . GLU A 1 315 ? -3.288 14.557 -14.245 1.00 79.44 315 GLU A C 1
ATOM 2433 O O . GLU A 1 315 ? -4.250 14.943 -13.582 1.00 79.44 315 GLU A O 1
ATOM 2438 N N . ALA A 1 316 ? -3.425 13.775 -15.315 1.00 83.62 316 ALA A N 1
ATOM 2439 C CA . ALA A 1 316 ? -4.713 13.281 -15.773 1.00 83.62 316 ALA A CA 1
ATOM 2440 C C . ALA A 1 316 ? -5.357 12.350 -14.735 1.00 83.62 316 ALA A C 1
ATOM 2442 O O . ALA A 1 316 ? -6.529 12.534 -14.419 1.00 83.62 316 ALA A O 1
ATOM 2443 N N . CYS A 1 317 ? -4.602 11.408 -14.158 1.00 80.75 317 CYS A N 1
ATOM 2444 C CA . CYS A 1 317 ? -5.098 10.517 -13.107 1.00 80.75 317 CYS A CA 1
ATOM 2445 C C . CYS A 1 317 ? -5.608 11.301 -11.889 1.00 80.75 317 CYS A C 1
ATOM 2447 O O . CYS A 1 317 ? -6.712 11.030 -11.421 1.00 80.75 317 CYS A O 1
ATOM 2449 N N . ARG A 1 318 ? -4.865 12.330 -11.449 1.00 70.69 318 ARG A N 1
ATOM 2450 C CA . ARG A 1 318 ? -5.303 13.231 -10.369 1.00 70.69 318 ARG A CA 1
ATOM 2451 C C . ARG A 1 318 ? -6.581 13.987 -10.729 1.00 70.69 318 ARG A C 1
ATOM 2453 O O . ARG A 1 318 ? -7.505 14.037 -9.931 1.00 70.69 318 ARG A O 1
ATOM 2460 N N . ARG A 1 319 ? -6.658 14.558 -11.936 1.00 72.62 319 ARG A N 1
ATOM 2461 C CA . ARG A 1 319 ? -7.843 15.304 -12.403 1.00 72.62 319 ARG A CA 1
ATOM 2462 C C . ARG A 1 319 ? -9.090 14.434 -12.548 1.00 72.62 319 ARG A C 1
ATOM 2464 O O . ARG A 1 319 ? -10.192 14.958 -12.449 1.00 72.62 319 ARG A O 1
ATOM 2471 N N . MET A 1 320 ? -8.909 13.154 -12.855 1.00 77.69 320 MET A N 1
ATOM 2472 C CA . MET A 1 320 ? -9.994 12.191 -13.033 1.00 77.69 320 MET A CA 1
ATOM 2473 C C . MET A 1 320 ? -10.370 11.465 -11.741 1.00 77.69 320 MET A C 1
ATOM 2475 O O . MET A 1 320 ? -11.247 10.613 -11.791 1.00 77.69 320 MET A O 1
ATOM 2479 N N . ASP A 1 321 ? -9.730 11.781 -10.612 1.00 66.69 321 ASP A N 1
ATOM 2480 C CA . ASP A 1 321 ? -10.026 11.158 -9.315 1.00 66.69 321 ASP A CA 1
ATOM 2481 C C . ASP A 1 321 ? -9.739 9.637 -9.272 1.00 66.69 321 ASP A C 1
ATOM 2483 O O . ASP A 1 321 ? -10.256 8.907 -8.434 1.00 66.69 321 ASP A O 1
ATOM 2487 N N . ILE A 1 322 ? -8.878 9.132 -10.168 1.00 68.31 322 ILE A N 1
ATOM 2488 C CA . ILE A 1 322 ? -8.570 7.689 -10.287 1.00 68.31 322 ILE A CA 1
ATOM 2489 C C . ILE A 1 322 ? -7.251 7.290 -9.608 1.00 68.31 322 ILE A C 1
ATOM 2491 O O . ILE A 1 322 ? -6.708 6.215 -9.852 1.00 68.31 322 ILE A O 1
ATOM 2495 N N . GLY A 1 323 ? -6.706 8.157 -8.752 1.00 67.19 323 GLY A N 1
ATOM 2496 C CA . GLY A 1 323 ? -5.472 7.900 -8.012 1.00 67.19 323 GLY A CA 1
ATOM 2497 C C . GLY A 1 323 ? -4.195 8.158 -8.810 1.00 67.19 323 GLY A C 1
ATOM 2498 O O . GLY A 1 323 ? -4.042 9.180 -9.478 1.00 67.19 323 GLY A O 1
ATOM 2499 N N . SER A 1 324 ? -3.237 7.247 -8.670 1.00 71.88 324 SER A N 1
ATOM 2500 C CA . SER A 1 324 ? -1.848 7.447 -9.082 1.00 71.88 324 SER A CA 1
ATOM 2501 C C . SER A 1 324 ? -1.537 6.711 -10.381 1.00 71.88 324 SER A C 1
ATOM 2503 O O . SER A 1 324 ? -1.950 5.572 -10.578 1.00 71.88 324 SER A O 1
ATOM 2505 N N . PHE A 1 325 ? -0.766 7.331 -11.278 1.00 82.50 325 PHE A N 1
ATOM 2506 C CA . PHE A 1 325 ? -0.352 6.660 -12.510 1.00 82.50 325 PHE A CA 1
ATOM 2507 C C . PHE A 1 325 ? 0.629 5.522 -12.198 1.00 82.50 325 PHE A C 1
ATOM 2509 O O . PHE A 1 325 ? 1.775 5.775 -11.826 1.00 82.50 325 PHE A O 1
ATOM 2516 N N . VAL A 1 326 ? 0.180 4.274 -12.362 1.00 81.12 326 VAL A N 1
ATOM 2517 C CA . VAL A 1 326 ? 0.992 3.070 -12.108 1.00 81.12 326 VAL A CA 1
ATOM 2518 C C . VAL A 1 326 ? 1.584 2.497 -13.391 1.00 81.12 326 VAL A C 1
ATOM 2520 O O . VAL A 1 326 ? 2.724 2.041 -13.390 1.00 81.12 326 VAL A O 1
ATOM 2523 N N . ARG A 1 327 ? 0.834 2.481 -14.496 1.00 90.31 327 ARG A N 1
ATOM 2524 C CA . ARG A 1 327 ? 1.305 1.940 -15.777 1.00 90.31 327 ARG A CA 1
ATOM 2525 C C . ARG A 1 327 ? 0.469 2.428 -16.949 1.00 90.31 327 ARG A C 1
ATOM 2527 O O . ARG A 1 327 ? -0.706 2.742 -16.792 1.00 90.31 327 ARG A O 1
ATOM 2534 N N . GLY A 1 328 ? 1.061 2.405 -18.134 1.00 89.69 328 GLY A N 1
ATOM 2535 C CA . GLY A 1 328 ? 0.387 2.700 -19.392 1.00 89.69 328 GLY A CA 1
ATOM 2536 C C . GLY A 1 328 ? 1.185 2.176 -20.578 1.00 89.69 328 GLY A C 1
ATOM 2537 O O . GLY A 1 328 ? 2.397 1.989 -20.489 1.00 89.69 328 GLY A O 1
ATOM 2538 N N . ALA A 1 329 ? 0.510 1.929 -21.695 1.00 90.94 329 ALA A N 1
ATOM 2539 C CA . ALA A 1 329 ? 1.163 1.577 -22.947 1.00 90.94 329 ALA A CA 1
ATOM 2540 C C . ALA A 1 329 ? 0.512 2.320 -24.111 1.00 90.94 329 ALA A C 1
ATOM 2542 O O . ALA A 1 329 ? -0.703 2.502 -24.145 1.00 90.94 329 ALA A O 1
ATOM 2543 N N . VAL A 1 330 ? 1.337 2.731 -25.068 1.00 88.75 330 VAL A N 1
ATOM 2544 C CA . VAL A 1 330 ? 0.928 3.411 -26.294 1.00 88.75 330 VAL A CA 1
ATOM 2545 C C . VAL A 1 330 ? 1.359 2.556 -27.476 1.00 88.75 330 VAL A C 1
ATOM 2547 O O . VAL A 1 330 ? 2.491 2.073 -27.532 1.00 88.75 330 VAL A O 1
ATOM 2550 N N . ARG A 1 331 ? 0.441 2.352 -28.421 1.00 89.12 331 ARG A N 1
ATOM 2551 C CA . ARG A 1 331 ? 0.677 1.573 -29.635 1.00 89.12 331 ARG A CA 1
ATOM 2552 C C . ARG A 1 331 ? 0.851 2.506 -30.824 1.00 89.12 331 ARG A C 1
ATOM 2554 O O . ARG A 1 331 ? -0.023 3.324 -31.095 1.00 89.12 331 ARG A O 1
ATOM 2561 N N . PHE A 1 332 ? 1.947 2.334 -31.548 1.00 87.75 332 PHE A N 1
ATOM 2562 C CA . PHE A 1 332 ? 2.210 2.977 -32.830 1.00 87.75 332 PHE A CA 1
ATOM 2563 C C . PHE A 1 332 ? 2.076 1.944 -33.965 1.00 87.75 332 PHE A C 1
ATOM 2565 O O . PHE A 1 332 ? 2.055 0.741 -33.692 1.00 87.75 332 PHE A O 1
ATOM 2572 N N . PRO A 1 333 ? 1.996 2.369 -35.240 1.00 86.75 333 PRO A N 1
ATOM 2573 C CA . PRO A 1 333 ? 1.855 1.444 -36.371 1.00 86.75 333 PRO A CA 1
ATOM 2574 C C . PRO A 1 333 ? 2.959 0.379 -36.473 1.00 86.75 333 PRO A C 1
ATOM 2576 O O . PRO A 1 333 ? 2.675 -0.749 -36.863 1.00 86.75 333 PRO A O 1
ATOM 2579 N N . HIS A 1 334 ? 4.196 0.724 -36.097 1.00 86.19 334 HIS A N 1
ATOM 2580 C CA . HIS A 1 334 ? 5.373 -0.156 -36.203 1.00 86.19 334 HIS A CA 1
ATOM 2581 C C . HIS A 1 334 ? 6.201 -0.231 -34.911 1.00 86.19 334 HIS A C 1
ATOM 2583 O O . HIS A 1 334 ? 7.326 -0.719 -34.919 1.00 86.19 334 HIS A O 1
ATOM 2589 N N . ALA A 1 335 ? 5.668 0.290 -33.805 1.00 92.38 335 ALA A N 1
ATOM 2590 C CA . ALA A 1 335 ? 6.371 0.361 -32.529 1.00 92.38 335 ALA A CA 1
ATOM 2591 C C . ALA A 1 335 ? 5.378 0.431 -31.365 1.00 92.38 335 ALA A C 1
ATOM 2593 O O . ALA A 1 335 ? 4.174 0.619 -31.544 1.00 92.38 335 ALA A O 1
ATOM 2594 N N . GLY A 1 336 ? 5.876 0.330 -30.144 1.00 93.12 336 GLY A N 1
ATOM 2595 C CA . GLY A 1 336 ? 5.112 0.595 -28.939 1.00 93.12 336 GLY A CA 1
ATOM 2596 C C . GLY A 1 336 ? 5.971 1.250 -27.873 1.00 93.12 336 GLY A C 1
ATOM 2597 O O . GLY A 1 336 ? 7.191 1.108 -27.855 1.00 93.12 336 GLY A O 1
ATOM 2598 N N . ALA A 1 337 ? 5.308 1.958 -26.968 1.00 93.25 337 ALA A N 1
ATOM 2599 C CA . ALA A 1 337 ? 5.898 2.427 -25.727 1.00 93.25 337 ALA A CA 1
ATOM 2600 C C . ALA A 1 337 ? 5.137 1.820 -24.550 1.00 93.25 337 ALA A C 1
ATOM 2602 O O . ALA A 1 337 ? 3.913 1.702 -24.590 1.00 93.25 337 ALA A O 1
ATOM 2603 N N . ALA A 1 338 ? 5.845 1.433 -23.500 1.00 94.94 338 ALA A N 1
ATOM 2604 C CA . ALA A 1 338 ? 5.258 1.025 -22.234 1.00 94.94 338 ALA A CA 1
ATOM 2605 C C . ALA A 1 338 ? 5.946 1.781 -21.103 1.00 94.94 338 ALA A C 1
ATOM 2607 O O . ALA A 1 338 ? 7.153 2.006 -21.147 1.00 94.94 338 ALA A O 1
ATOM 2608 N N . ILE A 1 339 ? 5.171 2.175 -20.100 1.00 94.81 339 ILE A N 1
ATOM 2609 C CA . ILE A 1 339 ? 5.653 2.850 -18.904 1.00 94.81 339 ILE A CA 1
ATOM 2610 C C . ILE A 1 339 ? 5.056 2.152 -17.690 1.00 94.81 339 ILE A C 1
ATOM 2612 O O . ILE A 1 339 ? 3.859 1.872 -17.652 1.00 94.81 339 ILE A O 1
ATOM 2616 N N . VAL A 1 340 ? 5.892 1.896 -16.692 1.00 92.44 340 VAL A N 1
ATOM 2617 C CA . VAL A 1 340 ? 5.501 1.420 -15.367 1.00 92.44 340 VAL A CA 1
ATOM 2618 C C . VAL A 1 340 ? 6.143 2.337 -14.338 1.00 92.44 340 VAL A C 1
ATOM 2620 O O . VAL A 1 340 ? 7.336 2.623 -14.404 1.00 92.44 340 VAL A O 1
ATOM 2623 N N . ARG A 1 341 ? 5.363 2.810 -13.374 1.00 86.00 341 ARG A N 1
ATOM 2624 C CA . ARG A 1 341 ? 5.815 3.677 -12.293 1.00 86.00 341 ARG A CA 1
ATOM 2625 C C . ARG A 1 341 ? 5.666 2.956 -10.962 1.00 86.00 341 ARG A C 1
ATOM 2627 O O . ARG A 1 341 ? 4.660 2.302 -10.689 1.00 86.00 341 ARG A O 1
ATOM 2634 N N . ARG A 1 342 ? 6.699 3.053 -10.130 1.00 80.44 342 ARG A N 1
ATOM 2635 C CA . ARG A 1 342 ? 6.723 2.434 -8.806 1.00 80.44 342 ARG A CA 1
ATOM 2636 C C . ARG A 1 342 ? 7.545 3.284 -7.851 1.00 80.44 342 ARG A C 1
ATOM 2638 O O . ARG A 1 342 ? 8.736 3.469 -8.092 1.00 80.44 342 ARG A O 1
ATOM 2645 N N . ARG A 1 343 ? 6.945 3.742 -6.749 1.00 72.50 343 ARG A N 1
ATOM 2646 C CA . ARG A 1 343 ? 7.613 4.520 -5.691 1.00 72.50 343 ARG A CA 1
ATOM 2647 C C . ARG A 1 343 ? 8.351 5.737 -6.234 1.00 72.50 343 ARG A C 1
ATOM 2649 O O . ARG A 1 343 ? 9.530 5.945 -5.959 1.00 72.50 343 ARG A O 1
ATOM 2656 N N . GLY A 1 344 ? 7.680 6.476 -7.110 1.00 74.94 344 GLY A N 1
ATOM 2657 C CA . GLY A 1 344 ? 8.262 7.621 -7.813 1.00 74.94 344 GLY A CA 1
ATOM 2658 C C . GLY A 1 344 ? 9.272 7.291 -8.923 1.00 74.94 344 GLY A C 1
ATOM 2659 O O . GLY A 1 344 ? 9.563 8.172 -9.719 1.00 74.94 344 GLY A O 1
ATOM 2660 N N . THR A 1 345 ? 9.770 6.058 -9.060 1.00 85.19 345 THR A N 1
ATOM 2661 C CA . THR A 1 345 ? 10.639 5.668 -10.185 1.00 85.19 345 THR A CA 1
ATOM 2662 C C . THR A 1 345 ? 9.808 5.335 -11.419 1.00 85.19 345 THR A C 1
ATOM 2664 O O . THR A 1 345 ? 8.842 4.577 -11.328 1.00 85.19 345 THR A O 1
ATOM 2667 N N . THR A 1 346 ? 10.202 5.861 -12.578 1.00 91.50 346 THR A N 1
ATOM 2668 C CA . THR A 1 346 ? 9.561 5.581 -13.870 1.00 91.50 346 THR A CA 1
ATOM 2669 C C . THR A 1 346 ? 10.429 4.628 -14.686 1.00 91.50 346 THR A C 1
ATOM 2671 O O . THR A 1 346 ? 11.591 4.913 -14.941 1.00 91.50 346 THR A O 1
ATOM 2674 N N . PHE A 1 347 ? 9.863 3.508 -15.116 1.00 94.75 347 PHE A N 1
ATOM 2675 C CA . PHE A 1 347 ? 10.481 2.532 -16.007 1.00 94.75 347 PHE A CA 1
ATOM 2676 C C . PHE A 1 347 ? 9.789 2.638 -17.357 1.00 94.75 347 PHE A C 1
ATOM 2678 O O . PHE A 1 347 ? 8.567 2.523 -17.420 1.00 94.75 347 PHE A O 1
ATOM 2685 N N . ALA A 1 348 ? 10.545 2.863 -18.423 1.00 96.56 348 ALA A N 1
ATOM 2686 C CA . ALA A 1 348 ? 9.998 3.065 -19.754 1.00 96.56 348 ALA A CA 1
ATOM 2687 C C . ALA A 1 348 ? 10.708 2.207 -20.786 1.00 96.56 348 ALA A C 1
ATOM 2689 O O . ALA A 1 348 ? 11.929 2.086 -20.774 1.00 96.56 348 ALA A O 1
ATOM 2690 N N . LEU A 1 349 ? 9.922 1.645 -21.693 1.00 96.94 349 LEU A N 1
ATOM 2691 C CA . LEU A 1 349 ? 10.357 0.770 -22.767 1.00 96.94 349 LEU A CA 1
ATOM 2692 C C . LEU A 1 349 ? 9.804 1.301 -24.084 1.00 96.94 349 LEU A C 1
ATOM 2694 O O . LEU A 1 349 ? 8.596 1.490 -24.205 1.00 96.94 349 LEU A O 1
ATOM 2698 N N . PHE A 1 350 ? 10.673 1.480 -25.070 1.00 96.56 350 PHE A N 1
ATOM 2699 C CA . PHE A 1 350 ? 10.311 1.655 -26.470 1.00 96.56 350 PHE A CA 1
ATOM 2700 C C . PHE A 1 350 ? 10.734 0.407 -27.236 1.00 96.56 350 PHE A C 1
ATOM 2702 O O . PHE A 1 350 ? 11.850 -0.086 -27.057 1.00 96.56 350 PHE A O 1
ATOM 2709 N N . TYR A 1 351 ? 9.831 -0.134 -28.043 1.00 95.94 351 TYR A N 1
ATOM 2710 C CA . TYR A 1 351 ? 10.018 -1.430 -28.684 1.00 95.94 351 TYR A CA 1
ATOM 2711 C C . TYR A 1 351 ? 9.352 -1.493 -30.056 1.00 95.94 351 TYR A C 1
ATOM 2713 O O . TYR A 1 351 ? 8.451 -0.713 -30.364 1.00 95.94 351 TYR A O 1
ATOM 2721 N N . ALA A 1 352 ? 9.780 -2.456 -30.859 1.00 95.88 352 ALA A N 1
ATOM 2722 C CA . ALA A 1 352 ? 9.208 -2.815 -32.149 1.00 95.88 352 ALA A CA 1
ATOM 2723 C C . ALA A 1 352 ? 9.208 -4.343 -32.315 1.00 95.88 352 ALA A C 1
ATOM 2725 O O . ALA A 1 352 ? 9.575 -5.085 -31.399 1.00 95.88 352 ALA A O 1
ATOM 2726 N N . ASP A 1 353 ? 8.786 -4.827 -33.481 1.00 91.31 353 ASP A N 1
ATOM 2727 C CA . ASP A 1 353 ? 8.835 -6.255 -33.792 1.00 91.31 353 ASP A CA 1
ATOM 2728 C C . ASP A 1 353 ? 10.269 -6.810 -33.644 1.00 91.31 353 ASP A C 1
ATOM 2730 O O . ASP A 1 353 ? 11.233 -6.140 -34.020 1.00 91.31 353 ASP A O 1
ATOM 2734 N N . PRO A 1 354 ? 10.447 -8.029 -33.093 1.00 93.06 354 PRO A N 1
ATOM 2735 C CA . PRO A 1 354 ? 9.424 -9.030 -32.762 1.00 93.06 354 PRO A CA 1
ATOM 2736 C C . PRO A 1 354 ? 8.792 -8.901 -31.357 1.00 93.06 354 PRO A C 1
ATOM 2738 O O . PRO A 1 354 ? 8.070 -9.810 -30.931 1.00 93.06 354 PRO A O 1
ATOM 2741 N N . MET A 1 355 ? 9.053 -7.826 -30.602 1.00 93.38 355 MET A N 1
ATOM 2742 C CA . MET A 1 355 ? 8.478 -7.654 -29.265 1.00 93.38 355 MET A CA 1
ATOM 2743 C C . MET A 1 355 ? 6.991 -7.289 -29.348 1.00 93.38 355 MET A C 1
ATOM 2745 O O . MET A 1 355 ? 6.605 -6.213 -29.799 1.00 93.38 355 MET A O 1
ATOM 2749 N N . LYS A 1 356 ? 6.133 -8.188 -28.857 1.00 90.31 356 LYS A N 1
ATOM 2750 C CA . LYS A 1 356 ? 4.679 -7.998 -28.882 1.00 90.31 356 LYS A CA 1
ATOM 2751 C C . LYS A 1 356 ? 4.193 -7.048 -27.786 1.00 90.31 356 LYS A C 1
ATOM 2753 O O . LYS A 1 356 ? 4.699 -7.051 -26.665 1.00 90.31 356 LYS A O 1
ATOM 2758 N N . HIS A 1 357 ? 3.132 -6.297 -28.083 1.00 88.31 357 HIS A N 1
ATOM 2759 C CA . HIS A 1 357 ? 2.570 -5.306 -27.157 1.00 88.31 357 HIS A CA 1
ATOM 2760 C C . HIS A 1 357 ? 2.065 -5.887 -25.833 1.00 88.31 357 HIS A C 1
ATOM 2762 O O . HIS A 1 357 ? 2.241 -5.274 -24.783 1.00 88.31 357 HIS A O 1
ATOM 2768 N N . ASP A 1 358 ? 1.473 -7.080 -25.864 1.00 88.75 358 ASP A N 1
ATOM 2769 C CA . ASP A 1 358 ? 0.988 -7.798 -24.681 1.00 88.75 358 ASP A CA 1
ATOM 2770 C C . ASP A 1 358 ? 2.125 -8.267 -23.755 1.00 88.75 358 ASP A C 1
ATOM 2772 O O . ASP A 1 358 ? 1.888 -8.596 -22.594 1.00 88.75 358 ASP A O 1
ATOM 2776 N N . ARG A 1 359 ? 3.374 -8.259 -24.239 1.00 90.81 359 ARG A N 1
ATOM 2777 C CA . ARG A 1 359 ? 4.573 -8.620 -23.472 1.00 90.81 359 ARG A CA 1
ATOM 2778 C C . ARG A 1 359 ? 5.294 -7.424 -22.858 1.00 90.81 359 ARG A C 1
ATOM 2780 O O . ARG A 1 359 ? 6.059 -7.626 -21.920 1.00 90.81 359 ARG A O 1
ATOM 2787 N N . ALA A 1 360 ? 5.038 -6.205 -23.331 1.00 91.75 360 ALA A N 1
ATOM 2788 C CA . ALA A 1 360 ? 5.797 -5.019 -22.939 1.00 91.75 360 ALA A CA 1
ATOM 2789 C C . ALA A 1 360 ? 5.616 -4.630 -21.460 1.00 91.75 360 ALA A C 1
ATOM 2791 O O . ALA A 1 360 ? 6.599 -4.425 -20.749 1.00 91.75 360 ALA A O 1
ATOM 2792 N N . ILE A 1 361 ? 4.371 -4.571 -20.971 1.00 91.81 361 ILE A N 1
ATOM 2793 C CA . ILE A 1 361 ? 4.097 -4.287 -19.550 1.00 91.81 361 ILE A CA 1
ATOM 2794 C C . ILE A 1 361 ? 4.634 -5.410 -18.646 1.00 91.81 361 ILE A C 1
ATOM 2796 O O . ILE A 1 361 ? 5.404 -5.088 -17.742 1.00 91.81 361 ILE A O 1
ATOM 2800 N N . PRO A 1 362 ? 4.338 -6.706 -18.893 1.00 90.44 362 PRO A N 1
ATOM 2801 C CA . PRO A 1 362 ? 4.906 -7.792 -18.090 1.00 90.44 362 PRO A CA 1
ATOM 2802 C C . PRO A 1 362 ? 6.439 -7.793 -18.046 1.00 90.44 362 PRO A C 1
ATOM 2804 O O . PRO A 1 362 ? 7.029 -8.096 -17.013 1.00 90.44 362 PRO A O 1
ATOM 2807 N N . PHE A 1 363 ? 7.093 -7.432 -19.155 1.00 92.88 363 PHE A N 1
ATOM 2808 C CA . PHE A 1 363 ? 8.547 -7.290 -19.215 1.00 92.88 363 PHE A CA 1
ATOM 2809 C C . PHE A 1 363 ? 9.056 -6.185 -18.279 1.00 92.88 363 PHE A C 1
ATOM 2811 O O . PHE A 1 363 ? 9.989 -6.408 -17.508 1.00 92.88 363 PHE A O 1
ATOM 2818 N N . LEU A 1 364 ? 8.428 -5.004 -18.304 1.00 92.81 364 LEU A N 1
ATOM 2819 C CA . LEU A 1 364 ? 8.783 -3.914 -17.394 1.00 92.81 364 LEU A CA 1
ATOM 2820 C C . LEU A 1 364 ? 8.493 -4.259 -15.931 1.00 92.81 364 LEU A C 1
ATOM 2822 O O . LEU A 1 364 ? 9.299 -3.934 -15.066 1.00 92.81 364 LEU A O 1
ATOM 2826 N N . GLU A 1 365 ? 7.381 -4.928 -15.637 1.00 87.88 365 GLU A N 1
ATOM 2827 C CA . GLU A 1 365 ? 7.031 -5.335 -14.271 1.00 87.88 365 GLU A CA 1
ATOM 2828 C C . GLU A 1 365 ? 8.058 -6.322 -13.685 1.00 87.88 365 GLU A C 1
ATOM 2830 O O . GLU A 1 365 ? 8.474 -6.164 -12.535 1.00 87.88 365 GLU A O 1
ATOM 2835 N N . ASP A 1 366 ? 8.553 -7.275 -14.480 1.00 86.75 366 ASP A N 1
ATOM 2836 C CA . ASP A 1 366 ? 9.655 -8.162 -14.082 1.00 86.75 366 ASP A CA 1
ATOM 2837 C C . ASP A 1 366 ? 10.954 -7.380 -13.809 1.00 86.75 366 ASP A C 1
ATOM 2839 O O . ASP A 1 366 ? 11.634 -7.603 -12.801 1.00 86.75 366 ASP A O 1
ATOM 2843 N N . LEU A 1 367 ? 11.276 -6.392 -14.651 1.00 89.69 367 LEU A N 1
ATOM 2844 C CA . LEU A 1 367 ? 12.427 -5.514 -14.432 1.00 89.69 367 LEU A CA 1
ATOM 2845 C C . LEU A 1 367 ? 12.292 -4.695 -13.139 1.00 89.69 367 LEU A C 1
ATOM 2847 O O . LEU A 1 367 ? 13.250 -4.606 -12.364 1.00 89.69 367 LEU A O 1
ATOM 2851 N N . VAL A 1 368 ? 11.108 -4.135 -12.875 1.00 86.50 368 VAL A N 1
ATOM 2852 C CA . VAL A 1 368 ? 10.796 -3.411 -11.633 1.00 86.50 368 VAL A CA 1
ATOM 2853 C C . VAL A 1 368 ? 11.052 -4.312 -10.430 1.00 86.50 368 VAL A C 1
ATOM 2855 O O . VAL A 1 368 ? 11.731 -3.895 -9.491 1.00 86.50 368 VAL A O 1
ATOM 2858 N N . LEU A 1 369 ? 10.578 -5.560 -10.454 1.00 79.94 369 LEU A N 1
ATOM 2859 C CA . LEU A 1 369 ? 10.813 -6.520 -9.374 1.00 79.94 369 LEU A CA 1
ATOM 2860 C C . LEU A 1 369 ? 12.304 -6.817 -9.186 1.00 79.94 369 LEU A C 1
ATOM 2862 O O . LEU A 1 369 ? 12.788 -6.831 -8.054 1.00 79.94 369 LEU A O 1
ATOM 2866 N N . LYS A 1 370 ? 13.060 -6.984 -10.273 1.00 81.81 370 LYS A N 1
ATOM 2867 C CA . LYS A 1 370 ? 14.507 -7.236 -10.214 1.00 81.81 370 LYS A CA 1
ATOM 2868 C C . LYS A 1 370 ? 15.294 -6.045 -9.675 1.00 81.81 370 LYS A C 1
ATOM 2870 O O . LYS A 1 370 ? 16.297 -6.252 -8.990 1.00 81.81 370 LYS A O 1
ATOM 2875 N N . ILE A 1 371 ? 14.895 -4.817 -9.989 1.00 81.25 371 ILE A N 1
ATOM 2876 C CA . ILE A 1 371 ? 15.639 -3.603 -9.621 1.00 81.25 371 ILE A CA 1
ATOM 2877 C C . ILE A 1 371 ? 15.219 -3.081 -8.250 1.00 81.25 371 ILE A C 1
ATOM 2879 O O . ILE A 1 371 ? 16.071 -2.809 -7.411 1.00 81.25 371 ILE A O 1
ATOM 2883 N N . VAL A 1 372 ? 13.917 -3.007 -7.989 1.00 71.50 372 VAL A N 1
ATOM 2884 C CA . VAL A 1 372 ? 13.365 -2.495 -6.728 1.00 71.50 372 VAL A CA 1
ATOM 2885 C C . VAL A 1 372 ? 13.308 -3.585 -5.650 1.00 71.50 372 VAL A C 1
ATOM 2887 O O . VAL A 1 372 ? 13.367 -3.280 -4.460 1.00 71.50 372 VAL A O 1
ATOM 2890 N N . GLY A 1 373 ? 13.215 -4.863 -6.032 1.00 54.91 373 GLY A N 1
ATOM 2891 C CA . GLY A 1 373 ? 13.225 -6.005 -5.108 1.00 54.91 373 GLY A CA 1
ATOM 2892 C C . GLY A 1 373 ? 14.612 -6.594 -4.818 1.00 54.91 373 GLY A C 1
ATOM 2893 O O . GLY A 1 373 ? 14.747 -7.345 -3.855 1.00 54.91 373 GLY A O 1
ATOM 2894 N N . GLY A 1 374 ? 15.635 -6.250 -5.610 1.00 41.09 374 GLY A N 1
ATOM 2895 C CA . GLY A 1 374 ? 16.967 -6.872 -5.601 1.00 41.09 374 GLY A CA 1
ATOM 2896 C C . GLY A 1 374 ? 18.073 -6.087 -4.889 1.00 41.09 374 GLY A C 1
ATOM 2897 O O . GLY A 1 374 ? 19.213 -6.111 -5.349 1.00 41.09 374 GLY A O 1
ATOM 2898 N N . GLY A 1 375 ? 17.767 -5.381 -3.799 1.00 34.06 375 GLY A N 1
ATOM 2899 C CA . GLY A 1 375 ? 18.778 -4.787 -2.915 1.00 34.06 375 GLY A CA 1
ATOM 2900 C C . GLY A 1 375 ? 19.389 -5.840 -1.987 1.00 34.06 375 GLY A C 1
ATOM 2901 O O . GLY A 1 375 ? 19.092 -5.852 -0.799 1.00 34.06 375 GLY A O 1
ATOM 2902 N N . GLY A 1 376 ? 20.170 -6.765 -2.536 1.00 30.19 376 GLY A N 1
ATOM 2903 C CA . GLY A 1 376 ? 20.819 -7.843 -1.790 1.00 30.19 376 GLY A CA 1
ATOM 2904 C C . GLY A 1 376 ? 21.797 -8.568 -2.699 1.00 30.19 376 GLY A C 1
ATOM 2905 O O . GLY A 1 376 ? 21.438 -9.543 -3.350 1.00 30.19 376 GLY A O 1
ATOM 2906 N N . GLY A 1 377 ? 22.994 -8.009 -2.818 1.00 27.70 377 GLY A N 1
ATOM 2907 C CA . GLY A 1 377 ? 24.029 -8.477 -3.729 1.00 27.70 377 GLY A CA 1
ATOM 2908 C C . GLY A 1 377 ? 25.303 -7.660 -3.570 1.00 27.70 377 GLY A C 1
ATOM 2909 O O . GLY A 1 377 ? 25.730 -7.009 -4.520 1.00 27.70 377 GLY A O 1
ATOM 2910 N N . ALA A 1 378 ? 25.822 -7.642 -2.345 1.00 26.91 378 ALA A N 1
ATOM 2911 C CA . ALA A 1 378 ? 27.232 -7.529 -1.987 1.00 26.91 378 ALA A CA 1
ATOM 2912 C C . ALA A 1 378 ? 27.369 -8.071 -0.561 1.00 26.91 378 ALA A C 1
ATOM 2914 O O . ALA A 1 378 ? 26.575 -7.610 0.295 1.00 26.91 378 ALA A O 1
#

Radius of gyration: 23.83 Å; chains: 1; bounding box: 57×85×65 Å

=== Feature glossary ===
The features interleaved in this record are:

— What the protein is —

Sequence gives the chain of amino acids in standard one-letter code (A=alanine, C=cysteine, …, Y=tyrosine), read N→C. It is the only feature that is directly encoded by the gene; all structural features are derived from the folded form of this sequence.

Database cross-references. InterPro integrates a dozen domain/family signature databases into unified entries with residue-range hits. GO terms attach function/process/location labels with evidence codes. CATH codes position the fold in a four-level structural taxonomy. Organism is the NCBI-taxonomy species name.

— Where its atoms are —

Atomic coordinates in PDBx/mmCIF format — the same representation the Protein Data Bank distributes. Each line of the _atom_site loop places one backbone atom in Cartesian space (units: ångströms, origin: arbitrary).

The six renders are orthographic views along the three Cartesian axes in both directions. Representation (cartoon, sticks, or surface) and color scheme (sequence-rainbow or by-chain) vary across proteins so the training set covers all the common visualization conventions.

— Local backbone conformation —

Eight-state secondary structure (DSSP): H is the canonical α-helix, G the tighter 3₁₀-helix, I the wider π-helix; E/B are β-structure, T and S are turns and bends, and '-' is everything else. DSSP derives these from the pattern of main-chain N–H···O=C hydrogen bonds, not from the sequence.

P-SEA three-state annotation labels each residue as helix, strand, or coil based purely on the geometry of the Cα trace. It serves as a fallback when the full backbone (and thus DSSP) is unavailable.

The φ/ψ torsion pair specifies the backbone conformation at each residue. φ rotates about the N–Cα bond, ψ about the Cα–C bond. Steric clashes forbid most of the (φ, ψ) plane — the allowed regions (α-helix basin, β-sheet basin, left-handed helix) are the Ramachandran-allowed regions.

— Global shape and packing —

The geometric summary reports three shape descriptors. Rg (radius of gyration) measures how spread out the Cα atoms are about their centre of mass; compact globular proteins have small Rg, elongated or unfolded ones large. Cα contacts (<8 Å, |i−j|>4) count long-range residue pairs in spatial proximity — high for tightly packed folds, near zero for rods or random coil. The bounding-box extents give the protein's footprint along x, y, z in Å.

Solvent-accessible surface area (SASA) is the area in Å² traced out by the centre of a 1.4 Å probe sphere (a water molecule) rolled over the protein's van der Waals surface (Shrake–Rupley / Lee–Richards construction). Buried residues have near-zero SASA; fully exposed residues can exceed 200 Å². The total SASA scales roughly with the number of surface residues.

The contact map is a binary N×N matrix image: pixel (i, j) is dark where Cα_i and Cα_j are within 8 Å and |i−j|>4. Because the |i−j|>4 filter removes local helical contacts, off-diagonal stripes parallel to the main diagonal indicate parallel β-sheets; stripes p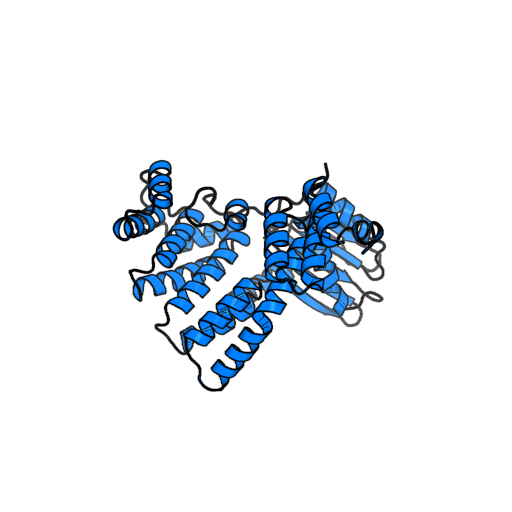erpendicular to it indicate antiparallel β-sheets. The Ramachandran plot scatters every residue's (φ, ψ) pair against the sterically allowed regions. The PAE heatmap renders the predicted-aligned-error matrix.

— Structural neighborhood —

3Di is Foldseek's structural alphabet. Each residue is assigned one of twenty discrete states based on how its Cα sits relative to its spatial (not sequential) neighbors. Aligning 3Di strings finds structural homologs roughly as well as full 3D superposition, but orders of magnitude faster.

Nearest PDB neighbors are the top structural matches found by Foldseek when searching this structure against the entire Protein Data Bank. Each hit reports a TM-score (0 to 1; >0.5 almost always implies the same fold) and an E-value. These are *structural* homologs — they may share no detectable sequence similarity.

— Confidence and disorder —

For AlphaFold models, the B-factor field carries pLDDT — the model's own estimate of local accuracy on a 0–100 scale. Regions with pLDDT<50 should be treated as essentially unmodeled; they often correspond to intrinsically disordered segments.

Crystallographic B-factors measure how much each atom's electron density is smeared out, in Å². They rise in mobile loops and surface residues and fall in the buried interior. In AlphaFold models this column is repurposed to hold pLDDT instead.

Predicted aligned error is AlphaFold's pairwise confidence. Unlike pLDDT (per-residue), PAE is per-residue-pair and captures whether two parts of the structure are correctly placed relative to each other. Units are ångströms of expected positional error.